Protein AF-0000000084792194 (afdb_homodimer)

Organism: Brachypodium distachyon (NCBI:txid15368)

Radius of gyration: 30.55 Å; Cα contacts (8 Å, |Δi|>4): 1662; chains: 2; bounding box: 51×114×80 Å

Foldseek 3Di:
DPPPPPPCDPLNVVLVVLLPFDPFQCSLVVQLPPDVSSVVQSVDPVSVVSSCLSPLPPFDDDQFDFDLDQPWRWTFGDDDPPRHDDRPQQTDDDDPPQRDKAWQDDDSQWTWMQSPVVQWIWIARRNVGDIDIAHDDPPFDLKHWDKAADSPRWIKIWMWGDDPWIWIWIATPVVRDIDDIDTDHQPDPWTWDRRAHWDDAPQKIWTATPFLQQAIWIAGNVVRDIDHDHADPPDDDWHWEAAPVRAIWTWDDDQQKIWIKGFDQPPVRDRHYIDTGPQMDRNCVQDPVVFRPPPFDKDFDDADHSQGWTWIQTQQAIWIARRPVRHIDHRDGDRPRGDDDDDDDDDDAPPDPPDDDPRVVVPVVD/DPPPPPPCDPLNVVLVVLLPFDPFQCSLVVQLPPDVSSVVQSPDPVSVVSSCLSPLPPFDDDQFDFDLDQPWRWTFGDDDPPRHDDRPQQTDDDDDPQRDKAWQDDDSQWTWMQSPVVQWIWIARRNVGDIDIAHDDPPFDLKHWDKAADSPRWIKIWMWGDDPWIWIWMATPVVSDIDDIDTDHQPDPWTWDRRAHWDDAPQKIWTATPFLQQAIWIAGNVVRDIDHDHADPPDDDWHWEAAPVRAIWTWDDDQQKIWIKGFDQPPVRDRHYIDTGPQMDRNCVQDPVVFRPPPFDKDFDDADHSQGWTWIQTQQAIWIARRPVRHIDHRDGDRPRGDDDDDDDDDDAPPDPPDDPPRVVVPVVD

pLDDT: mean 82.28, std 15.23, range [28.36, 97.62]

Nearest PDB structures (foldseek):
  7ukn-assembly1_A  TM=4.792E-01  e=2.530E-03  Homo sapiens
  3ei2-assembly1_A  TM=4.476E-01  e=2.396E-03  Homo sapiens
  6zue-assembly1_A  TM=5.090E-01  e=5.721E-03  Homo sapiens
  9bbe-assembly1_A  TM=3.906E-01  e=2.821E-03  Homo sapiens
  2b5n-assembly4_D  TM=5.195E-01  e=7.373E-02  Homo sapiens

Secondary structure (DSSP, 8-state):
---------HHHHHHHHHHTS---TTHHHHHTTS-HHHHHHHT-HHHHHHHHHHHHTT---EEEEEE--TTT--EEE-SPTTSPPPTTTS-----TT---EEEEEEETTEEEEEEGGGTEEEEE-TTT--EEEEEPPTT--S-EEEEEE-SSS-EEEEEEEESSSEEEEEEETTTTEE---EEE--S--PPBPSSS--EEETTEEEEEBSSGGG-EEEEETTTTEEEEEPPPTT--SPEEEE-TTSSEEEEEEETTEEEEEEEEE-TTS-EEEEEEEEEEEEHHHHS-GGGS-TTS--EEEEEETTTTEEEEE-SSEEEEEETTTTEEEEEEE---SS-EEEEE--------SSS-THHHHHHHT-/---------HHHHHHHHHHTS---TTHHHHHTTS-HHHHHHHT-HHHHHHHHHHHHTT---EEEEEE--SS---EEE-SPTTSPPPTTTS---PPTT---EEEEEEETTEEEEEEGGGTEEEEE-TTT--EEEEEPPTT--S-EEEEEE-SSS-EEEEEEEESSSEEEEEEETTTTEE---EEE--S--PPBPSSS--EEETTEEEEEBSSGGG-EEEEETTTTEEEEEPPPTT--SPEEEE-TTSSEEEEEEETTEEEEEEEEE-TTS-EEEEEEEEEEEEHHHHS-GGGS-TTS--EEEEEETTTTEEEEE-SSEEEEEETTT--EEEEEE---SS-EEEEE--------SSS-THHHHHHHT-

Sequence (732 aa):
MTSLRSPLDVDDLLSEILLRLPPQPSSLPRASLVCKRWRRLASDPRFTRRFRLHHRRRNPPLLGLFTDSYDNSPFLPTLDPPNRVPEDRFRLHFDEGDDDFVTLGCHHGLALIHHVSRGQLLVWDPVNGDRHRVHIPPGFANINGAVLRGAAQDFQVVLVGRDDQVLACVYSSETGAWGNPISALLECSSMICRFTPGLVVGDSIYWSFTDSSAGILEFDLGRQSLVAIPLPEGVIGPRFMRAEDGGPGFIFKNDCTIKIWKRKTDSGGVASSWMLGRTIIELDKVLPMETLEEGRPLVPLGFAVENNVVVLGTVFGLYLLQIESLECKMIMESYYLQNYHPFESVYTGETCIGSGNEGAELLLGAMTSLRSPLDVDDLLSEILLRLPPQPSSLPRASLVCKRWRRLASDPRFTRRFRLHHRRRNPPLLGLFTDSYDNSPFLPTLDPPNRVPEDRFRLHFDEGDDDFVTLGCHHGLALIHHVSRGQLLVWDPVNGDRHRVHIPPGFANINGAVLRGAAQDFQVVLVGRDDQVLACVYSSETGAWGNPISALLECSSMICRFTPGLVVGDSIYWSFTDSSAGILEFDLGRQSLVAIPLPEGVIGPRFMRAEDGGPGFIFKNDCTIKIWKRKTDSGGVASSWMLGRTIIELDKVLPMETLEEGRPLVPLGFAVENNVVVLGTVFGLYLLQIESLECKMIMESYYLQNYHPFESVYTGETCIGSGNEGAELLLGA

InterPro domains:
  IPR001810 F-box domain [PF12937] (11-53)
  IPR001810 F-box domain [SM00256] (11-51)
  IPR036047 F-box-like domain superfamily [SSF81383] (11-81)
  IPR056594 F-box protein AT5G49610-like, beta-propeller domain [PF23635] (106-284)

Solvent-accessible surface area (backbone atoms only — not comparable to full-atom values): 39677 Å² total; per-residue (Å²): 130,77,76,69,73,68,79,65,53,68,65,53,50,49,49,51,54,61,55,66,47,66,59,46,23,40,43,52,36,54,51,28,67,76,41,71,68,41,26,56,50,55,67,31,63,69,47,48,49,51,38,33,63,65,34,45,81,70,62,31,37,63,46,23,30,39,36,58,52,60,87,49,35,55,37,44,44,63,42,56,83,43,42,39,49,60,49,73,69,48,60,73,84,65,61,88,90,57,50,48,56,42,60,22,36,50,35,77,44,29,35,29,30,38,31,58,84,75,52,28,34,34,41,32,30,56,82,80,62,49,74,44,80,40,75,61,63,88,78,61,33,61,48,38,38,49,46,43,61,46,93,67,95,42,38,33,38,41,38,35,20,37,65,96,42,40,35,32,33,41,32,33,59,84,77,70,44,70,51,76,73,40,72,35,88,58,95,55,90,60,46,52,23,44,57,43,53,53,41,78,38,94,59,31,37,36,37,48,34,54,38,37,90,57,14,32,40,36,39,32,65,82,77,64,43,65,46,68,40,78,58,65,87,89,60,70,74,70,43,63,36,63,24,97,87,60,42,60,20,28,45,43,79,51,97,59,32,40,35,33,30,24,64,36,57,45,99,83,66,50,73,74,46,78,40,81,46,87,56,66,43,55,43,67,79,44,42,63,60,83,48,57,40,38,74,50,53,73,42,83,32,30,52,30,62,88,69,42,29,38,32,33,40,29,33,64,18,35,31,42,34,30,66,88,79,52,44,62,45,77,71,43,82,40,66,79,47,41,54,38,36,37,38,42,30,57,46,68,46,62,63,61,87,76,60,77,77,69,36,58,60,30,58,62,74,99,129,76,76,68,71,66,78,67,53,70,65,54,51,50,48,52,55,61,53,67,48,66,59,47,23,41,43,53,39,54,50,27,67,75,40,72,68,40,26,56,50,56,67,31,64,69,47,48,50,50,40,35,63,64,33,46,82,71,62,30,36,62,46,24,30,39,36,58,50,60,89,48,40,49,36,44,41,63,42,56,84,42,41,39,50,61,48,74,69,47,60,75,83,64,60,88,90,57,49,48,55,42,60,22,36,49,34,77,45,30,35,31,30,37,33,58,82,74,52,28,33,36,42,32,29,56,83,80,62,49,73,44,79,40,76,61,64,88,78,60,31,62,49,39,38,48,46,42,59,46,92,67,94,40,37,34,37,42,40,36,20,37,65,95,43,41,36,34,34,43,32,34,58,83,77,68,44,69,51,77,72,40,72,35,89,60,94,55,90,60,47,50,24,44,57,41,54,52,42,79,38,92,61,31,38,36,38,48,34,54,38,37,90,57,14,31,40,37,38,33,65,84,76,64,42,66,47,71,41,80,59,64,87,89,58,70,75,69,45,66,37,62,24,97,87,59,42,61,20,28,47,43,76,50,98,58,32,40,34,33,29,24,62,36,58,45,98,82,66,50,71,75,46,78,40,80,48,87,55,68,42,54,42,66,78,46,42,63,59,85,47,58,40,39,74,48,52,72,41,83,31,32,53,30,62,89,68,41,28,39,31,33,41,30,33,62,19,36,29,41,36,32,65,87,78,51,46,62,44,76,70,44,80,39,67,78,48,41,55,37,38,36,38,42,32,57,48,70,43,62,63,65,88,77,61,77,76,68,34,58,60,28,55,62,75,101

Structure (mmCIF, N/CA/C/O backbone):
data_AF-0000000084792194-model_v1
#
loop_
_entity.id
_entity.type
_entity.pdbx_description
1 polymer 'F-box domain-containing protein'
#
loop_
_atom_site.group_PDB
_atom_site.id
_atom_site.type_symbol
_atom_site.label_atom_id
_atom_site.label_alt_id
_atom_site.label_comp_id
_atom_site.label_asym_id
_atom_site.label_entity_id
_atom_site.label_seq_id
_atom_site.pdbx_PDB_ins_code
_atom_site.Cartn_x
_atom_site.Cartn_y
_atom_site.Cartn_z
_atom_site.occupancy
_atom_site.B_iso_or_equiv
_atom_site.auth_seq_id
_atom_site.auth_comp_id
_atom_site.auth_asym_id
_atom_site.auth_atom_id
_atom_site.pdbx_PDB_model_num
ATOM 1 N N . MET A 1 1 ? -20.188 54.688 33.719 1 29.27 1 MET A N 1
ATOM 2 C CA . MET A 1 1 ? -20.469 55.125 32.375 1 29.27 1 MET A CA 1
ATOM 3 C C . MET A 1 1 ? -20.016 54.062 31.359 1 29.27 1 MET A C 1
ATOM 5 O O . MET A 1 1 ? -18.828 53.719 31.297 1 29.27 1 MET A O 1
ATOM 9 N N . THR A 1 2 ? -20.844 53.031 31.172 1 34.62 2 THR A N 1
ATOM 10 C CA . THR A 1 2 ? -20.688 51.875 30.297 1 34.62 2 THR A CA 1
ATOM 11 C C . THR A 1 2 ? -20.297 52.312 28.891 1 34.62 2 THR A C 1
ATOM 13 O O . THR A 1 2 ? -20.938 53.188 28.312 1 34.62 2 THR A O 1
ATOM 16 N N . SER A 1 3 ? -19.031 52.531 28.688 1 37.75 3 SER A N 1
ATOM 17 C CA . SER A 1 3 ? -18.516 53.031 27.406 1 37.75 3 SER A CA 1
ATOM 18 C C . SER A 1 3 ? -19.344 52.5 26.25 1 37.75 3 SER A C 1
ATOM 20 O O . SER A 1 3 ? -19.438 5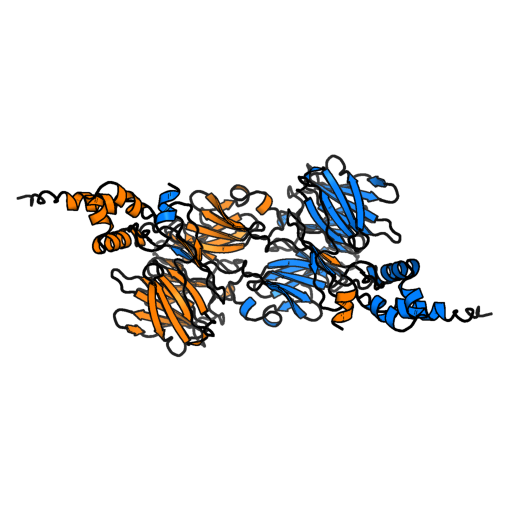1.281 26.062 1 37.75 3 SER A O 1
ATOM 22 N N . LEU A 1 4 ? -20.5 53.031 26.031 1 39.19 4 LEU A N 1
ATOM 23 C CA . LEU A 1 4 ? -21.359 52.812 24.875 1 39.19 4 LEU A CA 1
ATOM 24 C C . LEU A 1 4 ? -20.531 52.594 23.609 1 39.19 4 LEU A C 1
ATOM 26 O O . LEU A 1 4 ? -19.734 53.469 23.234 1 39.19 4 LEU A O 1
ATOM 30 N N . ARG A 1 5 ? -20.047 51.375 23.516 1 45.38 5 ARG A N 1
ATOM 31 C CA . ARG A 1 5 ? -19.344 51.062 22.266 1 45.38 5 ARG A CA 1
ATOM 32 C C . ARG A 1 5 ? -19.938 51.875 21.109 1 45.38 5 ARG A C 1
ATOM 34 O O . ARG A 1 5 ? -21.156 51.969 20.984 1 45.38 5 ARG A O 1
ATOM 41 N N . SER A 1 6 ? -19.438 52.938 20.672 1 48.62 6 SER A N 1
ATOM 42 C CA . SER A 1 6 ? -19.844 53.719 19.516 1 48.62 6 SER A CA 1
ATOM 43 C C . SER A 1 6 ? -20.5 52.844 18.469 1 48.62 6 SER A C 1
ATOM 45 O O . SER A 1 6 ? -20.25 51.625 18.406 1 48.62 6 SER A O 1
ATOM 47 N N . PRO A 1 7 ? -21.719 53.125 17.922 1 47.66 7 PRO A N 1
ATOM 48 C CA . PRO A 1 7 ? -22.453 52.344 16.922 1 47.66 7 PRO A CA 1
ATOM 49 C C . PRO A 1 7 ? -21.531 51.719 15.883 1 47.66 7 PRO A C 1
ATOM 51 O O . PRO A 1 7 ? -20.641 52.375 15.352 1 47.66 7 PRO A O 1
ATOM 54 N N . LEU A 1 8 ? -21.047 50.531 16.062 1 52.91 8 LEU A N 1
ATOM 55 C CA . LEU A 1 8 ? -20.219 49.844 15.055 1 52.91 8 LEU A CA 1
ATOM 56 C C . LEU A 1 8 ? -20.609 50.344 13.656 1 52.91 8 LEU A C 1
ATOM 58 O O . LEU A 1 8 ? -21.781 50.406 13.312 1 52.91 8 LEU A O 1
ATOM 62 N N . ASP A 1 9 ? -19.844 51.281 13.109 1 68.88 9 ASP A N 1
ATOM 63 C CA . ASP A 1 9 ? -19.969 51.594 11.688 1 68.88 9 ASP A CA 1
ATOM 64 C C . ASP A 1 9 ? -20.375 50.375 10.875 1 68.88 9 ASP A C 1
ATOM 66 O O . ASP A 1 9 ? -20.078 49.25 11.266 1 68.88 9 ASP A O 1
ATOM 70 N N . VAL A 1 10 ? -21.5 50.406 10.164 1 72.38 10 VAL A N 1
ATOM 71 C CA . VAL A 1 10 ? -22.109 49.406 9.328 1 72.38 10 VAL A CA 1
ATOM 72 C C . VAL A 1 10 ? -21.016 48.5 8.727 1 72.38 10 VAL A C 1
ATOM 74 O O . VAL A 1 10 ? -21.172 47.281 8.656 1 72.38 10 VAL A O 1
ATOM 77 N N . ASP A 1 11 ? -19.953 49.125 8.461 1 77.62 11 ASP A N 1
ATOM 78 C CA . ASP A 1 11 ? -18.859 48.344 7.855 1 77.62 11 ASP A CA 1
ATOM 79 C C . ASP A 1 11 ? -18.203 47.438 8.875 1 77.62 11 ASP A C 1
ATOM 81 O O . ASP A 1 11 ? -17.781 46.344 8.539 1 77.62 11 ASP A O 1
ATOM 85 N N . ASP A 1 12 ? -18.172 47.812 10.102 1 81.19 12 ASP A N 1
ATOM 86 C CA . ASP A 1 12 ? -17.578 47 11.141 1 81.19 12 ASP A CA 1
ATOM 87 C C . ASP A 1 12 ? -18.438 45.75 11.414 1 81.19 12 ASP A C 1
ATOM 89 O O . ASP A 1 12 ? -17.906 44.656 11.578 1 81.19 12 ASP A O 1
ATOM 93 N N . LEU A 1 13 ? -19.703 46.062 11.422 1 85.31 13 LEU A N 1
ATOM 94 C CA . LEU A 1 13 ? -20.609 44.938 11.648 1 85.31 13 LEU A CA 1
ATOM 95 C C . LEU A 1 13 ? -20.531 43.938 10.5 1 85.31 13 LEU A C 1
ATOM 97 O O . LEU A 1 13 ? -20.516 42.719 10.719 1 85.31 13 LEU A O 1
ATOM 101 N N . LEU A 1 14 ? -20.578 44.469 9.305 1 87.44 14 LEU A N 1
ATOM 102 C CA . LEU A 1 14 ? -20.5 43.594 8.125 1 87.44 14 LEU A CA 1
ATOM 103 C C . LEU A 1 14 ? -19.188 42.812 8.117 1 87.44 14 LEU A C 1
ATOM 105 O O . LEU A 1 14 ? -19.172 41.625 7.762 1 87.44 14 LEU A O 1
ATOM 109 N N . SER A 1 15 ? -18.125 43.469 8.438 1 89.88 15 SER A N 1
ATOM 110 C CA . SER A 1 15 ? -16.828 42.812 8.516 1 89.88 15 SER A CA 1
ATOM 111 C C . SER A 1 15 ? -16.859 41.656 9.508 1 89.88 15 SER A C 1
ATOM 113 O O . SER A 1 15 ? -16.281 40.594 9.258 1 89.88 15 SER A O 1
ATOM 115 N N . GLU A 1 16 ? -17.562 41.906 10.57 1 91.12 16 GLU A N 1
ATOM 116 C CA . GLU A 1 16 ? -17.672 40.844 11.578 1 91.12 16 GLU A CA 1
ATOM 117 C C . GLU A 1 16 ? -18.5 39.688 11.062 1 91.12 16 GLU A C 1
ATOM 119 O O . GLU A 1 16 ? -18.203 38.531 11.375 1 91.12 16 GLU A O 1
ATOM 124 N N . ILE A 1 17 ? -19.5 40 10.359 1 90.69 17 ILE A N 1
ATOM 125 C CA . ILE A 1 17 ? -20.328 38.969 9.773 1 90.69 17 ILE A CA 1
ATOM 126 C C . ILE A 1 17 ? -19.484 38.125 8.797 1 90.69 17 ILE A C 1
ATOM 128 O O . ILE A 1 17 ? -19.516 36.906 8.828 1 90.69 17 ILE A O 1
ATOM 132 N N . LEU A 1 18 ? -18.781 38.812 7.922 1 91.44 18 LEU A N 1
ATOM 133 C CA . LEU A 1 18 ? -17.969 38.125 6.918 1 91.44 18 LEU A CA 1
ATOM 134 C C . LEU A 1 18 ? -16.859 37.312 7.57 1 91.44 18 LEU A C 1
ATOM 136 O O . LEU A 1 18 ? -16.484 36.25 7.062 1 91.44 18 LEU A O 1
ATOM 140 N N . LEU A 1 19 ? -16.375 37.75 8.68 1 91.25 19 LEU A N 1
ATOM 141 C CA . LEU A 1 19 ? -15.297 37.094 9.398 1 91.25 19 LEU A CA 1
ATOM 142 C C . LEU A 1 19 ? -15.758 35.75 9.945 1 91.25 19 LEU A C 1
ATOM 144 O O . LEU A 1 19 ? -14.945 34.844 10.141 1 91.25 19 LEU A O 1
ATOM 148 N N . ARG A 1 20 ? -17.047 35.594 10.078 1 91.69 20 ARG A N 1
ATOM 149 C CA . ARG A 1 20 ? -17.578 34.375 10.703 1 91.69 20 ARG A CA 1
ATOM 150 C C . ARG A 1 20 ? -18.078 33.406 9.656 1 91.69 20 ARG A C 1
ATOM 152 O O . ARG A 1 20 ? -18.578 32.312 9.992 1 91.69 20 ARG A O 1
ATOM 159 N N . LEU A 1 21 ? -17.875 33.781 8.438 1 91.88 21 LEU A N 1
ATOM 160 C CA . LEU A 1 21 ? -18.219 32.812 7.391 1 91.88 21 LEU A CA 1
ATOM 161 C C . LEU A 1 21 ? -17.312 31.594 7.473 1 91.88 21 LEU A C 1
ATOM 163 O O . LEU A 1 21 ? -16.188 31.688 7.965 1 91.88 21 LEU A O 1
ATOM 167 N N . PRO A 1 22 ? -17.844 30.453 7.031 1 92.19 22 PRO A N 1
ATOM 168 C CA . PRO A 1 22 ? -16.984 29.266 7.02 1 92.19 22 PRO A CA 1
ATOM 169 C C . PRO A 1 22 ? -15.695 29.484 6.23 1 92.19 22 PRO A C 1
ATOM 171 O O . PRO A 1 22 ? -15.695 30.188 5.223 1 92.19 22 PRO A O 1
ATOM 174 N N . PRO A 1 23 ? -14.656 28.875 6.684 1 93.5 23 PRO A N 1
ATOM 175 C CA . PRO A 1 23 ? -13.359 29.109 6.039 1 93.5 23 PRO A CA 1
ATOM 176 C C . PRO A 1 23 ? -13.18 28.281 4.766 1 93.5 23 PRO A C 1
ATOM 178 O O . PRO A 1 23 ? -12.062 27.906 4.422 1 93.5 23 PRO A O 1
ATOM 181 N N . GLN A 1 24 ? -14.188 28.047 4.039 1 93.06 24 GLN A N 1
ATOM 182 C CA . GLN A 1 24 ? -14.078 27.344 2.766 1 93.06 24 GLN A CA 1
ATOM 183 C C . GLN A 1 24 ? -13.578 28.266 1.661 1 93.06 24 GLN A C 1
ATOM 185 O O . GLN A 1 24 ? -13.852 29.469 1.682 1 93.06 24 GLN A O 1
ATOM 190 N N . PRO A 1 25 ? -12.945 27.656 0.683 1 91.38 25 PRO A N 1
ATOM 191 C CA . PRO A 1 25 ? -12.336 28.469 -0.369 1 91.38 25 PRO A CA 1
ATOM 192 C C . PRO A 1 25 ? -13.352 29.344 -1.11 1 91.38 25 PRO A C 1
ATOM 194 O O . PRO A 1 25 ? -13.016 30.438 -1.571 1 91.38 25 PRO A O 1
ATOM 197 N N . SER A 1 26 ? -14.586 28.969 -1.179 1 91.38 26 SER A N 1
ATOM 198 C CA . SER A 1 26 ? -15.578 29.688 -1.98 1 91.38 26 SER A CA 1
ATOM 199 C C . SER A 1 26 ? -16.375 30.656 -1.125 1 91.38 26 SER A C 1
ATOM 201 O O . SER A 1 26 ? -17.141 31.469 -1.651 1 91.38 26 SER A O 1
ATOM 203 N N . SER A 1 27 ? -16.203 30.609 0.145 1 90.38 27 SER A N 1
ATOM 204 C CA . SER A 1 27 ? -17.031 31.375 1.062 1 90.38 27 SER A CA 1
ATOM 205 C C . SER A 1 27 ? -16.938 32.875 0.784 1 90.38 27 SER A C 1
ATOM 207 O O . SER A 1 27 ? -17.953 33.531 0.539 1 90.38 27 SER A O 1
ATOM 209 N N . LEU A 1 28 ? -15.766 33.406 0.775 1 88.56 28 LEU A N 1
ATOM 210 C CA . LEU A 1 28 ? -15.586 34.844 0.605 1 88.56 28 LEU A CA 1
ATOM 211 C C . LEU A 1 28 ? -15.891 35.25 -0.826 1 88.56 28 LEU A C 1
ATOM 213 O O . LEU A 1 28 ? -16.578 36.281 -1.047 1 88.56 28 LEU A O 1
ATOM 217 N N . PRO A 1 29 ? -15.445 34.531 -1.795 1 87.94 29 PRO A N 1
ATOM 218 C CA . PRO A 1 29 ? -15.805 34.875 -3.17 1 87.94 29 PRO A CA 1
ATOM 219 C C . PRO A 1 29 ? -17.312 34.906 -3.389 1 87.94 29 PRO A C 1
ATOM 221 O O . PRO A 1 29 ? -17.828 35.781 -4.086 1 87.94 29 PRO A O 1
ATOM 224 N N . ARG A 1 30 ? -17.984 34.062 -2.809 1 89 30 ARG A N 1
ATOM 225 C CA . ARG A 1 30 ? -19.422 34.031 -2.949 1 89 30 ARG A CA 1
ATOM 226 C C . ARG A 1 30 ? -20.062 35.219 -2.227 1 89 30 ARG A C 1
ATOM 228 O O . ARG A 1 30 ? -21 35.844 -2.736 1 89 30 ARG A O 1
ATOM 235 N N . ALA A 1 31 ? -19.609 35.469 -1.062 1 88.81 31 ALA A N 1
ATOM 236 C CA . ALA A 1 31 ? -20.094 36.625 -0.306 1 88.81 31 ALA A CA 1
ATOM 237 C C . ALA A 1 31 ? -19.844 37.938 -1.061 1 88.81 31 ALA A C 1
ATOM 239 O O . ALA A 1 31 ? -20.641 38.875 -0.979 1 88.81 31 ALA A O 1
ATOM 240 N N . SER A 1 32 ? -18.766 37.969 -1.785 1 87.75 32 SER A N 1
ATOM 241 C CA . SER A 1 32 ? -18.375 39.188 -2.51 1 87.75 32 SER A CA 1
ATOM 242 C C . SER A 1 32 ? -19.359 39.5 -3.629 1 87.75 32 SER A C 1
ATOM 244 O O . SER A 1 32 ? -19.391 40.625 -4.148 1 87.75 32 SER A O 1
ATOM 246 N N . LEU A 1 33 ? -20.203 38.5 -3.957 1 88.31 33 LEU A N 1
ATOM 247 C CA . LEU A 1 33 ? -21.141 38.656 -5.066 1 88.31 33 LEU A CA 1
ATOM 248 C C . LEU A 1 33 ? -22.469 39.25 -4.574 1 88.31 33 LEU A C 1
ATOM 250 O O . LEU A 1 33 ? -23.344 39.562 -5.379 1 88.31 33 LEU A O 1
ATOM 254 N N . VAL A 1 34 ? -22.688 39.406 -3.338 1 88.56 34 VAL A N 1
ATOM 255 C CA . VAL A 1 34 ? -23.969 39.875 -2.775 1 88.56 34 VAL A CA 1
ATOM 256 C C . VAL A 1 34 ? -24.203 41.312 -3.141 1 88.56 34 VAL A C 1
ATOM 258 O O . VAL A 1 34 ? -25.297 41.688 -3.592 1 88.56 34 VAL A O 1
ATOM 261 N N . CYS A 1 35 ? -23.219 42.188 -2.922 1 90.19 35 CYS A N 1
ATOM 262 C CA . CYS A 1 35 ? -23.312 43.594 -3.279 1 90.19 35 CYS A CA 1
ATOM 263 C C . CYS A 1 35 ? -21.938 44.25 -3.357 1 90.19 35 CYS A C 1
ATOM 265 O O . CYS A 1 35 ? -20.938 43.594 -3.029 1 90.19 35 CYS A O 1
ATOM 267 N N . LYS A 1 36 ? -21.938 45.469 -3.781 1 88.81 36 LYS A N 1
ATOM 268 C CA . LYS A 1 36 ? -20.672 46.188 -3.977 1 88.81 36 LYS A CA 1
ATOM 269 C C . LYS A 1 36 ? -19.922 46.344 -2.654 1 88.81 36 LYS A C 1
ATOM 271 O O . LYS A 1 36 ? -18.703 46.281 -2.605 1 88.81 36 LYS A O 1
ATOM 276 N N . ARG A 1 37 ? -20.625 46.594 -1.634 1 88.62 37 ARG A N 1
ATOM 277 C CA . ARG A 1 37 ? -20.016 46.812 -0.322 1 88.62 37 ARG A CA 1
ATOM 278 C C . ARG A 1 37 ? -19.344 45.531 0.188 1 88.62 37 ARG A C 1
ATOM 280 O O . ARG A 1 37 ? -18.219 45.594 0.688 1 88.62 37 ARG A O 1
ATOM 287 N N . TRP A 1 38 ? -19.969 44.469 0.016 1 88.81 38 TRP A N 1
ATOM 288 C CA . TRP A 1 38 ? -19.406 43.156 0.41 1 88.81 38 TRP A CA 1
ATOM 289 C C . TRP A 1 38 ? -18.156 42.844 -0.404 1 88.81 38 TRP A C 1
ATOM 291 O O . TRP A 1 38 ? -17.172 42.344 0.131 1 88.81 38 TRP A O 1
ATOM 301 N N . ARG A 1 39 ? -18.234 43.156 -1.598 1 88.75 39 ARG A N 1
ATOM 302 C CA . ARG A 1 39 ? -17.109 42.906 -2.486 1 88.75 39 ARG A CA 1
ATOM 303 C C . ARG A 1 39 ? -15.883 43.688 -2.045 1 88.75 39 ARG A C 1
ATOM 305 O O . ARG A 1 39 ? -14.766 43.156 -2.025 1 88.75 39 ARG A O 1
ATOM 312 N N . ARG A 1 40 ? -16.141 44.938 -1.777 1 88.5 40 ARG A N 1
ATOM 313 C CA . ARG A 1 40 ? -15.047 45.781 -1.346 1 88.5 40 ARG A CA 1
ATOM 314 C C . ARG A 1 40 ? -14.391 45.25 -0.079 1 88.5 40 ARG A C 1
ATOM 316 O O . ARG A 1 40 ? -13.164 45.219 0.023 1 88.5 40 ARG A O 1
ATOM 323 N N . LEU A 1 41 ? -15.211 44.781 0.809 1 87.81 41 LEU A N 1
ATOM 324 C CA . LEU A 1 41 ? -14.703 44.281 2.086 1 87.81 41 LEU A CA 1
ATOM 325 C C . LEU A 1 41 ? -13.969 42.969 1.906 1 87.81 41 LEU A C 1
ATOM 327 O O . LEU A 1 41 ? -12.867 42.781 2.432 1 87.81 41 LEU A O 1
ATOM 331 N N . ALA A 1 42 ? -14.539 42.125 1.119 1 86.69 42 ALA A N 1
ATOM 332 C CA . ALA A 1 42 ? -13.992 40.781 0.943 1 86.69 42 ALA A CA 1
ATOM 333 C C . ALA A 1 42 ? -12.711 40.812 0.123 1 86.69 42 ALA A C 1
ATOM 335 O O . ALA A 1 42 ? -11.883 39.906 0.224 1 86.69 42 ALA A O 1
ATOM 336 N N . SER A 1 43 ? -12.57 41.844 -0.658 1 83.56 43 SER A N 1
ATOM 337 C CA . SER A 1 43 ? -11.398 41.938 -1.526 1 83.56 43 SER A CA 1
ATOM 338 C C . SER A 1 43 ? -10.266 42.688 -0.851 1 83.56 43 SER A C 1
ATOM 340 O O . SER A 1 43 ? -9.164 42.781 -1.398 1 83.56 43 SER A O 1
ATOM 342 N N . ASP A 1 44 ? -10.594 43.25 0.297 1 84.94 44 ASP A N 1
ATOM 343 C CA . ASP A 1 44 ? -9.57 44 1.049 1 84.94 44 ASP A CA 1
ATOM 344 C C . ASP A 1 44 ? -8.516 43.031 1.603 1 84.94 44 ASP A C 1
ATOM 346 O O . ASP A 1 44 ? -8.836 42.125 2.383 1 84.94 44 ASP A O 1
ATOM 350 N N . PRO A 1 45 ? -7.328 43.188 1.257 1 83.12 45 PRO A N 1
ATOM 351 C CA . PRO A 1 45 ? -6.258 42.312 1.726 1 83.12 45 PRO A CA 1
ATOM 352 C C . PRO A 1 45 ? -6.164 42.25 3.25 1 83.12 45 PRO A C 1
ATOM 354 O O . PRO A 1 45 ? -5.773 41.219 3.812 1 83.12 45 PRO A O 1
ATOM 357 N N . ARG A 1 46 ? -6.379 43.344 3.869 1 85.81 46 ARG A N 1
ATOM 358 C CA . ARG A 1 46 ? -6.352 43.344 5.328 1 85.81 46 ARG A CA 1
ATOM 359 C C . ARG A 1 46 ? -7.43 42.438 5.898 1 85.81 46 ARG A C 1
ATOM 361 O O . ARG A 1 46 ? -7.203 41.75 6.902 1 85.81 46 ARG A O 1
ATOM 368 N N . PHE A 1 47 ? -8.539 42.5 5.332 1 88.38 47 PHE A N 1
ATOM 369 C CA . PHE A 1 47 ? -9.617 41.656 5.805 1 88.38 47 PHE A CA 1
ATOM 370 C C . PHE A 1 47 ? -9.297 40.188 5.539 1 88.38 47 PHE A C 1
ATOM 372 O O . PHE A 1 47 ? -9.531 39.312 6.395 1 88.38 47 PHE A O 1
ATOM 379 N N . THR A 1 48 ? -8.797 39.875 4.328 1 83.81 48 THR A N 1
ATOM 380 C CA . THR A 1 48 ? -8.469 38.5 3.986 1 83.81 48 THR A CA 1
ATOM 381 C C . T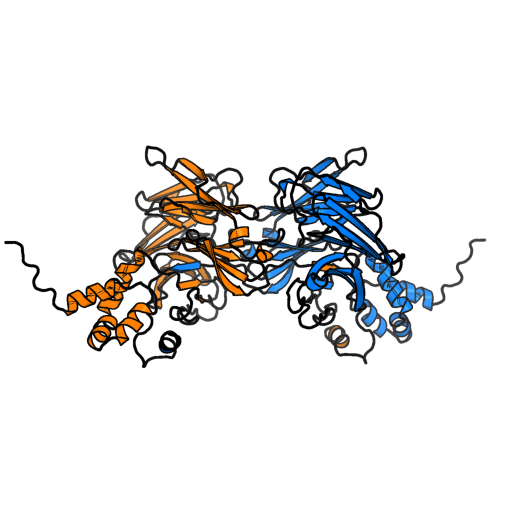HR A 1 48 ? -7.434 37.938 4.957 1 83.81 48 THR A C 1
ATOM 383 O O . THR A 1 48 ? -7.512 36.75 5.348 1 83.81 48 THR A O 1
ATOM 386 N N . ARG A 1 49 ? -6.566 38.688 5.281 1 81.69 49 ARG A N 1
ATOM 387 C CA . ARG A 1 49 ? -5.566 38.281 6.258 1 81.69 49 ARG A CA 1
ATOM 388 C C . ARG A 1 49 ? -6.207 38 7.613 1 81.69 49 ARG A C 1
ATOM 390 O O . ARG A 1 49 ? -5.875 37.031 8.273 1 81.69 49 ARG A O 1
ATOM 397 N N . ARG A 1 50 ? -7.012 38.938 8.031 1 86.25 50 ARG A N 1
ATOM 398 C CA . ARG A 1 50 ? -7.738 38.75 9.281 1 86.25 50 ARG A CA 1
ATOM 399 C C . ARG A 1 50 ? -8.586 37.5 9.242 1 86.25 50 ARG A C 1
ATOM 401 O O . ARG A 1 50 ? -8.695 36.781 10.234 1 86.25 50 ARG A O 1
ATOM 408 N N . PHE A 1 51 ? -9.188 37.312 8.172 1 88.81 51 PHE A N 1
ATOM 409 C CA . PHE A 1 51 ? -10.016 36.156 7.969 1 88.81 51 PHE A CA 1
ATOM 410 C C . PHE A 1 51 ? -9.195 34.875 8.133 1 88.81 51 PHE A C 1
ATOM 412 O O . PHE A 1 51 ? -9.602 33.938 8.828 1 88.81 51 PHE A O 1
ATOM 419 N N . ARG A 1 52 ? -8.109 34.812 7.551 1 84.12 52 ARG A N 1
ATOM 420 C CA . ARG A 1 52 ? -7.219 33.656 7.633 1 84.12 52 ARG A CA 1
ATOM 421 C C . ARG A 1 52 ? -6.742 33.406 9.062 1 84.12 52 ARG A C 1
ATOM 423 O O . ARG A 1 52 ? -6.75 32.281 9.555 1 84.12 52 ARG A O 1
ATOM 430 N N . LEU A 1 53 ? -6.344 34.438 9.648 1 82.56 53 LEU A N 1
ATOM 431 C CA . LEU A 1 53 ? -5.844 34.375 11.016 1 82.56 53 LEU A CA 1
ATOM 432 C C . LEU A 1 53 ? -6.926 33.844 11.961 1 82.56 53 LEU A C 1
ATOM 434 O O . LEU A 1 53 ? -6.641 33.062 12.875 1 82.56 53 LEU A O 1
ATOM 438 N N . HIS A 1 54 ? -8.062 34.281 11.695 1 86.62 54 HIS A N 1
ATOM 439 C CA . HIS A 1 54 ? -9.195 33.906 12.531 1 86.62 54 HIS A CA 1
ATOM 440 C C . HIS A 1 54 ? -9.484 32.406 12.453 1 86.62 54 HIS A C 1
ATOM 442 O O . HIS A 1 54 ? -9.805 31.781 13.461 1 86.62 54 HIS A O 1
ATOM 448 N N . HIS A 1 55 ? -9.328 31.875 11.312 1 88.81 55 HIS A N 1
ATOM 449 C CA . HIS A 1 55 ? -9.758 30.5 11.094 1 88.81 55 HIS A CA 1
ATOM 450 C C . HIS A 1 55 ? -8.586 29.531 11.164 1 88.81 55 HIS A C 1
ATOM 452 O O . HIS A 1 55 ? -8.781 28.312 11.312 1 88.81 55 HIS A O 1
ATOM 458 N N . ARG A 1 56 ? -7.461 29.922 10.984 1 80.44 56 ARG A N 1
ATOM 459 C CA . ARG A 1 56 ? -6.281 29.062 10.859 1 80.44 56 ARG A CA 1
ATOM 460 C C . ARG A 1 56 ? -6.129 28.156 12.078 1 80.44 56 ARG A C 1
ATOM 462 O O . ARG A 1 56 ? -5.715 27 11.945 1 80.44 56 ARG A O 1
ATOM 469 N N . ARG A 1 57 ? -6.375 28.609 13.203 1 75.94 57 ARG A N 1
ATOM 470 C CA . ARG A 1 57 ? -6.129 27.812 14.398 1 75.94 57 ARG A CA 1
ATOM 471 C C . ARG A 1 57 ? -7.41 27.125 14.867 1 75.94 57 ARG A C 1
ATOM 473 O O . ARG A 1 57 ? -7.387 26.344 15.82 1 75.94 57 ARG A O 1
ATOM 480 N N . ARG A 1 58 ? -8.445 27.438 14.258 1 79.38 58 ARG A N 1
ATOM 481 C CA . ARG A 1 58 ? -9.711 26.891 14.75 1 79.38 58 ARG A CA 1
ATOM 482 C C . ARG A 1 58 ? -10.156 25.703 13.914 1 79.38 58 ARG A C 1
ATOM 484 O O . ARG A 1 58 ? -10.281 24.578 14.422 1 79.38 58 ARG A O 1
ATOM 491 N N . ASN A 1 59 ? -10.383 25.891 12.711 1 84 59 ASN A N 1
ATOM 492 C CA . ASN A 1 59 ? -10.906 24.812 11.875 1 84 59 ASN A CA 1
ATOM 493 C C . ASN A 1 59 ? -10.469 24.969 10.422 1 84 59 ASN A C 1
ATOM 495 O O . ASN A 1 59 ? -11.312 25.125 9.523 1 84 59 ASN A O 1
ATOM 499 N N . PRO A 1 60 ? -9.219 24.891 10.312 1 93.38 60 PRO A N 1
ATOM 500 C CA . PRO A 1 60 ? -8.812 25.016 8.906 1 93.38 60 PRO A CA 1
ATOM 501 C C . PRO A 1 60 ? -9.258 23.812 8.062 1 93.38 60 PRO A C 1
ATOM 503 O O . PRO A 1 60 ? -9.219 22.672 8.539 1 93.38 60 PRO A O 1
ATOM 506 N N . PRO A 1 61 ? -9.719 24.094 6.879 1 94.81 61 PRO A N 1
ATOM 507 C CA . PRO A 1 61 ? -10.117 22.984 6.016 1 94.81 61 PRO A CA 1
ATOM 508 C C . PRO A 1 61 ? -8.93 22.172 5.52 1 94.81 61 PRO A C 1
ATOM 510 O O . PRO A 1 61 ? -7.805 22.688 5.473 1 94.81 61 PRO A O 1
ATOM 513 N N . LEU A 1 62 ? -9.211 20.922 5.254 1 96.44 62 LEU A N 1
ATOM 514 C CA . LEU A 1 62 ? -8.258 20.078 4.543 1 96.44 62 LEU A CA 1
ATOM 515 C C . LEU A 1 62 ? -8.297 20.344 3.045 1 96.44 62 LEU A C 1
ATOM 517 O O . LEU A 1 62 ? -9.148 19.812 2.336 1 96.44 62 LEU A O 1
ATOM 521 N N . LEU A 1 63 ? -7.363 21.125 2.547 1 95.38 63 LEU A N 1
ATOM 522 C CA . LEU A 1 63 ? -7.414 21.625 1.174 1 95.38 63 LEU A CA 1
ATOM 523 C C . LEU A 1 63 ? -6.941 20.547 0.198 1 95.38 63 LEU A C 1
ATOM 525 O O . LEU A 1 63 ? -7.391 20.5 -0.951 1 95.38 63 LEU A O 1
ATOM 529 N N . GLY A 1 64 ? -6.078 19.781 0.631 1 96 64 GLY A N 1
ATOM 530 C CA . GLY A 1 64 ? -5.52 18.75 -0.232 1 96 64 GLY A CA 1
ATOM 531 C C . GLY A 1 64 ? -4.352 18.016 0.394 1 96 64 GLY A C 1
ATOM 532 O O . GLY A 1 64 ? -4.125 18.125 1.601 1 96 64 GLY A O 1
ATOM 533 N N . LEU A 1 65 ? -3.645 17.188 -0.447 1 94.88 65 LEU A N 1
ATOM 534 C CA . LEU A 1 65 ? -2.512 16.375 -0.028 1 94.88 65 LEU A CA 1
ATOM 535 C C . LEU A 1 65 ? -1.291 16.641 -0.9 1 94.88 65 LEU A C 1
ATOM 537 O O . LEU A 1 65 ? -1.396 16.688 -2.127 1 94.88 65 LEU A O 1
ATOM 541 N N . PHE A 1 66 ? -0.2 16.859 -0.181 1 91.38 66 PHE A N 1
ATOM 542 C CA . PHE A 1 66 ? 1.067 16.906 -0.902 1 91.38 66 PHE A CA 1
ATOM 543 C C . PHE A 1 66 ? 1.72 15.523 -0.922 1 91.38 66 PHE A C 1
ATOM 545 O O . PHE A 1 66 ? 1.53 14.727 -0 1 91.38 66 PHE A O 1
ATOM 552 N N . THR A 1 67 ? 2.467 15.219 -2.025 1 82.81 67 THR A N 1
ATOM 553 C CA . THR A 1 67 ? 3.201 13.969 -2.137 1 82.81 67 THR A CA 1
ATOM 554 C C . THR A 1 67 ? 4.688 14.227 -2.363 1 82.81 67 THR A C 1
ATOM 556 O O . THR A 1 67 ? 5.078 15.328 -2.744 1 82.81 67 THR A O 1
ATOM 559 N N . ASP A 1 68 ? 5.57 13.32 -1.968 1 70.62 68 ASP A N 1
ATOM 560 C CA . ASP A 1 68 ? 7.016 13.445 -2.127 1 70.62 68 ASP A CA 1
ATOM 561 C C . ASP A 1 68 ? 7.445 13.094 -3.549 1 70.62 68 ASP A C 1
ATOM 563 O O . ASP A 1 68 ? 8.641 12.992 -3.834 1 70.62 68 ASP A O 1
ATOM 567 N N . SER A 1 69 ? 6.613 13.047 -4.453 1 61.16 69 SER A N 1
ATOM 568 C CA . SER A 1 69 ? 7.074 12.594 -5.762 1 61.16 69 SER A CA 1
ATOM 569 C C . SER A 1 69 ? 8.094 13.562 -6.359 1 61.16 69 SER A C 1
ATOM 571 O O . SER A 1 69 ? 8.039 14.766 -6.094 1 61.16 69 SER A O 1
ATOM 573 N N . TYR A 1 70 ? 9.227 13.117 -6.91 1 54.78 70 TYR A N 1
ATOM 574 C CA . TYR A 1 70 ? 10.438 13.742 -7.418 1 54.78 70 TYR A CA 1
ATOM 575 C C . TYR A 1 70 ? 10.109 14.852 -8.406 1 54.78 70 TYR A C 1
ATOM 577 O O . TYR A 1 70 ? 10.812 15.867 -8.469 1 54.78 70 TYR A O 1
ATOM 585 N N . ASP A 1 71 ? 9.242 14.625 -9.305 1 54.19 71 ASP A N 1
ATOM 586 C CA . ASP A 1 71 ? 9.234 15.602 -10.391 1 54.19 71 ASP A CA 1
ATOM 587 C C . ASP A 1 71 ? 8.188 16.688 -10.148 1 54.19 71 ASP A C 1
ATOM 589 O O . ASP A 1 71 ? 8.352 17.828 -10.578 1 54.19 71 ASP A O 1
ATOM 593 N N . ASN A 1 72 ? 7.352 16.562 -9.203 1 53.69 72 ASN A N 1
ATOM 594 C CA . ASN A 1 72 ? 6.387 17.656 -9.141 1 53.69 72 ASN A CA 1
ATOM 595 C C . ASN A 1 72 ? 5.449 17.5 -7.941 1 53.69 72 ASN A C 1
ATOM 597 O O . ASN A 1 72 ? 4.449 18.219 -7.836 1 53.69 72 ASN A O 1
ATOM 601 N N . SER A 1 73 ? 6.012 17.312 -6.867 1 59.78 73 SER A N 1
ATOM 602 C CA . SER A 1 73 ? 5.137 17.141 -5.715 1 59.78 73 SER A CA 1
ATOM 603 C C . SER A 1 73 ? 3.68 17.406 -6.082 1 59.78 73 SER A C 1
ATOM 605 O O . SER A 1 73 ? 3.193 18.531 -5.938 1 59.78 73 SER A O 1
ATOM 607 N N . PRO A 1 74 ? 3.014 16.547 -6.648 1 74.12 74 PRO A N 1
ATOM 608 C CA . PRO A 1 74 ? 1.626 16.797 -7.047 1 74.12 74 PRO A CA 1
ATOM 609 C C . PRO A 1 74 ? 0.708 17.047 -5.855 1 74.12 74 PRO A C 1
ATOM 611 O O . PRO A 1 74 ? 0.943 16.531 -4.762 1 74.12 74 PRO A O 1
ATOM 614 N N . PHE A 1 75 ? -0.091 18.219 -5.988 1 88.12 75 PHE A N 1
ATOM 615 C CA . PHE A 1 75 ? -1.146 18.547 -5.035 1 88.12 75 PHE A CA 1
ATOM 616 C C . PHE A 1 75 ? -2.449 17.844 -5.418 1 88.12 75 PHE A C 1
ATOM 618 O O . PHE A 1 75 ? -2.922 17.984 -6.547 1 88.12 75 PHE A O 1
ATOM 625 N N . LEU A 1 76 ? -2.957 17.016 -4.477 1 91.88 76 LEU A N 1
ATOM 626 C CA . LEU A 1 76 ? -4.227 16.328 -4.672 1 91.88 76 LEU A CA 1
ATOM 627 C C . LEU A 1 76 ? -5.344 17.016 -3.885 1 91.88 76 LEU A C 1
ATOM 629 O O . LEU A 1 76 ? -5.383 16.922 -2.656 1 91.88 76 LEU A O 1
ATOM 633 N N . PRO A 1 77 ? -6.254 17.641 -4.59 1 93.75 77 PRO A N 1
ATOM 634 C CA . PRO A 1 77 ? -7.336 18.312 -3.873 1 93.75 77 PRO A CA 1
ATOM 635 C C . PRO A 1 77 ? -8.281 17.344 -3.172 1 93.75 77 PRO A C 1
ATOM 637 O O . PRO A 1 77 ? -8.547 16.25 -3.691 1 93.75 77 PRO A O 1
ATOM 640 N N . THR A 1 78 ? -8.789 17.766 -2.049 1 96.06 78 THR A N 1
ATOM 641 C CA . THR A 1 78 ? -9.656 16.875 -1.289 1 96.06 78 THR A CA 1
ATOM 642 C C . THR A 1 78 ? -11.094 17.391 -1.28 1 96.06 78 THR A C 1
ATOM 644 O O . THR A 1 78 ? -12.031 16.641 -1.015 1 96.06 78 THR A O 1
ATOM 647 N N . LEU A 1 79 ? -11.234 18.672 -1.53 1 94.31 79 LEU A N 1
ATOM 648 C CA . LEU A 1 79 ? -12.57 19.266 -1.473 1 94.31 79 LEU A CA 1
ATOM 649 C C . LEU A 1 79 ? -13.289 19.125 -2.811 1 94.31 79 LEU A C 1
ATOM 651 O O . LEU A 1 79 ? -12.641 19.016 -3.857 1 94.31 79 LEU A O 1
ATOM 655 N N . ASP A 1 80 ? -14.586 19.109 -2.703 1 92.75 80 ASP A N 1
ATOM 656 C CA . ASP A 1 80 ? -15.406 19.078 -3.908 1 92.75 80 ASP A CA 1
ATOM 657 C C . ASP A 1 80 ? -15.711 20.5 -4.395 1 92.75 80 ASP A C 1
ATOM 659 O O . ASP A 1 80 ? -15.594 21.453 -3.631 1 92.75 80 ASP A O 1
ATOM 663 N N . PRO A 1 81 ? -16.031 20.531 -5.699 1 89.5 81 PRO A N 1
ATOM 664 C CA . PRO A 1 81 ? -16.562 21.828 -6.129 1 89.5 81 PRO A CA 1
ATOM 665 C C . PRO A 1 81 ? -17.766 22.266 -5.316 1 89.5 81 PRO A C 1
ATOM 667 O O . PRO A 1 81 ? -18.578 21.422 -4.906 1 89.5 81 PRO A O 1
ATOM 670 N N . PRO A 1 82 ? -17.844 23.609 -4.988 1 89.88 82 PRO A N 1
ATOM 671 C CA . PRO A 1 82 ? -17.047 24.734 -5.504 1 89.88 82 PRO A CA 1
ATOM 672 C C . PRO A 1 82 ? -15.828 25.031 -4.645 1 89.88 82 PRO A C 1
ATOM 674 O O . PRO A 1 82 ? -15.125 26.016 -4.898 1 89.88 82 PRO A O 1
ATOM 677 N N . ASN A 1 83 ? -15.523 24.266 -3.73 1 92.62 83 ASN A N 1
ATOM 678 C CA . ASN A 1 83 ? -14.438 24.547 -2.795 1 92.62 83 ASN A CA 1
ATOM 679 C C . ASN A 1 83 ? -13.141 23.875 -3.234 1 92.62 83 ASN A C 1
ATOM 681 O O . ASN A 1 83 ? -12.094 24.047 -2.6 1 92.62 83 ASN A O 1
ATOM 685 N N . ARG A 1 84 ? -13.164 23.172 -4.34 1 92.81 84 ARG A N 1
ATOM 686 C CA . ARG A 1 84 ? -12.008 22.406 -4.797 1 92.81 84 ARG A CA 1
ATOM 687 C C . ARG A 1 84 ? -10.883 23.328 -5.234 1 92.81 84 ARG A C 1
ATOM 689 O O . ARG A 1 84 ? -11.07 24.188 -6.102 1 92.81 84 ARG A O 1
ATOM 696 N N . VAL A 1 85 ? -9.719 23.141 -4.664 1 90.94 85 VAL A N 1
ATOM 697 C CA . VAL A 1 85 ? -8.539 23.891 -5.051 1 90.94 85 VAL A CA 1
ATOM 698 C C . VAL A 1 85 ? -7.895 23.266 -6.281 1 90.94 85 VAL A C 1
ATOM 700 O O . VAL A 1 85 ? -7.668 22.062 -6.32 1 90.94 85 VAL A O 1
ATOM 703 N N . PRO A 1 86 ? -7.621 24.031 -7.27 1 86 86 PRO A N 1
ATOM 704 C CA . PRO A 1 86 ? -6.977 23.453 -8.453 1 86 86 PRO A CA 1
ATOM 705 C C . PRO A 1 86 ? -5.633 22.797 -8.141 1 86 86 PRO A C 1
ATOM 707 O O . PRO A 1 86 ? -4.875 23.312 -7.309 1 86 86 PRO A O 1
ATOM 710 N N . GLU A 1 87 ? -5.289 21.797 -8.844 1 83.25 87 GLU A N 1
ATOM 711 C CA . GLU A 1 87 ? -4.082 21.016 -8.617 1 83.25 87 GLU A CA 1
ATOM 712 C C . GLU A 1 87 ? -2.828 21.844 -8.844 1 83.25 87 GLU A C 1
ATOM 714 O O . GLU A 1 87 ? -1.794 21.609 -8.219 1 83.25 87 GLU A O 1
ATOM 719 N N . ASP A 1 88 ? -2.938 22.844 -9.672 1 82.38 88 ASP A N 1
ATOM 720 C CA . ASP A 1 88 ? -1.761 23.609 -10.055 1 82.38 88 ASP A CA 1
ATOM 721 C C . ASP A 1 88 ? -1.608 24.844 -9.18 1 82.38 88 ASP A C 1
ATOM 723 O O . ASP A 1 88 ? -0.644 25.609 -9.328 1 82.38 88 ASP A O 1
ATOM 727 N N . ARG A 1 89 ? -2.5 25.016 -8.312 1 82.81 89 ARG A N 1
ATOM 728 C CA . ARG A 1 89 ? -2.471 26.219 -7.5 1 82.81 89 ARG A CA 1
ATOM 729 C C . ARG A 1 89 ? -1.269 26.234 -6.559 1 82.81 89 ARG A C 1
ATOM 731 O O . ARG A 1 89 ? -0.622 27.266 -6.371 1 82.81 89 ARG A O 1
ATOM 738 N N . PHE A 1 90 ? -1.14 25.078 -5.918 1 85.69 90 PHE A N 1
ATOM 739 C CA . PHE A 1 90 ? -0.066 24.969 -4.941 1 85.69 90 PHE A CA 1
ATOM 740 C C . PHE A 1 90 ? 1.097 24.156 -5.504 1 85.69 90 PHE A C 1
ATOM 742 O O . PHE A 1 90 ? 1.208 22.953 -5.246 1 85.69 90 PHE A O 1
ATOM 749 N N . ARG A 1 91 ? 1.84 24.656 -6.387 1 77.5 91 ARG A N 1
ATOM 750 C CA . ARG A 1 91 ? 2.969 23.953 -6.98 1 77.5 91 ARG A CA 1
ATOM 751 C C . ARG A 1 91 ? 4.293 24.547 -6.523 1 77.5 91 ARG A C 1
ATOM 753 O O . ARG A 1 91 ? 4.465 25.766 -6.535 1 77.5 91 ARG A O 1
ATOM 760 N N . LEU A 1 92 ? 4.996 23.688 -6 1 77.81 92 LEU A N 1
ATOM 761 C CA . LEU A 1 92 ? 6.355 24.094 -5.656 1 77.81 92 LEU A CA 1
ATOM 762 C C . LEU A 1 92 ? 7.316 23.797 -6.805 1 77.81 92 LEU A C 1
ATOM 764 O O . LEU A 1 92 ? 7.43 22.656 -7.242 1 77.81 92 LEU A O 1
ATOM 768 N N . HIS A 1 93 ? 7.852 24.75 -7.422 1 71.06 93 HIS A N 1
ATOM 769 C CA . HIS A 1 93 ? 8.766 24.578 -8.547 1 71.06 93 HIS A CA 1
ATOM 770 C C . HIS A 1 93 ? 10.219 24.609 -8.086 1 71.06 93 HIS A C 1
ATOM 772 O O . HIS A 1 93 ? 10.617 25.5 -7.32 1 71.06 93 HIS A O 1
ATOM 778 N N . PHE A 1 94 ? 10.766 23.469 -8.344 1 71.62 94 PHE A N 1
ATOM 779 C CA . PHE A 1 94 ? 12.203 23.453 -8.094 1 71.62 94 PHE A CA 1
ATOM 780 C C . PHE A 1 94 ? 12.977 23.516 -9.406 1 71.62 94 PHE A C 1
ATOM 782 O O . PHE A 1 94 ? 12.461 23.141 -10.461 1 71.62 94 PHE A O 1
ATOM 789 N N . ASP A 1 95 ? 14.086 24.078 -9.32 1 63.56 95 ASP A N 1
ATOM 790 C CA . ASP A 1 95 ? 14.945 24.172 -10.492 1 63.56 95 ASP A CA 1
ATOM 791 C C . ASP A 1 95 ? 15.336 22.781 -11 1 63.56 95 ASP A C 1
ATOM 793 O O . ASP A 1 95 ? 15.344 21.812 -10.242 1 63.56 95 ASP A O 1
ATOM 797 N N . GLU A 1 96 ? 15.523 22.766 -12.266 1 60.41 96 GLU A N 1
ATOM 798 C CA . GLU A 1 96 ? 15.961 21.547 -12.93 1 60.41 96 GLU A CA 1
ATOM 799 C C . GLU A 1 96 ? 17.203 20.969 -12.258 1 60.41 96 GLU A C 1
ATOM 801 O O . GLU A 1 96 ? 18.141 21.688 -11.945 1 60.41 96 GLU A O 1
ATOM 806 N N . GLY A 1 97 ? 17.297 19.75 -11.914 1 59.06 97 GLY A N 1
ATOM 807 C CA . GLY A 1 97 ? 18.422 19.094 -11.273 1 59.06 97 GLY A CA 1
ATOM 808 C C . GLY A 1 97 ? 18.312 19.094 -9.758 1 59.06 97 GLY A C 1
ATOM 809 O O . GLY A 1 97 ? 19.109 18.422 -9.078 1 59.06 97 GLY A O 1
ATOM 810 N N . ASP A 1 98 ? 17.469 19.953 -9.297 1 62.06 98 ASP A N 1
ATOM 811 C CA . ASP A 1 98 ? 17.312 20.109 -7.855 1 62.06 98 ASP A CA 1
ATOM 812 C C . ASP A 1 98 ? 16.188 19.219 -7.324 1 62.06 98 ASP A C 1
ATOM 814 O O . ASP A 1 98 ? 15.383 19.656 -6.504 1 62.06 98 ASP A O 1
ATOM 818 N N . ASP A 1 99 ? 16.297 18.062 -7.73 1 63.38 99 ASP A N 1
ATOM 819 C CA . ASP A 1 99 ? 15.086 17.25 -7.641 1 63.38 99 ASP A CA 1
ATOM 820 C C . ASP A 1 99 ? 15.109 16.359 -6.398 1 63.38 99 ASP A C 1
ATOM 822 O O . ASP A 1 99 ? 14.242 15.508 -6.223 1 63.38 99 ASP A O 1
ATOM 826 N N . ASP A 1 100 ? 16.062 16.672 -5.465 1 76.69 100 ASP A N 1
ATOM 827 C CA . ASP A 1 100 ? 16.031 15.766 -4.316 1 76.69 100 ASP A CA 1
ATOM 828 C C . ASP A 1 100 ? 15.453 16.469 -3.086 1 76.69 100 ASP A C 1
ATOM 830 O O . ASP A 1 100 ? 16.156 17.203 -2.396 1 76.69 100 ASP A O 1
ATOM 834 N N . PHE A 1 101 ? 14.109 16.391 -2.928 1 81.44 101 PHE A N 1
ATOM 835 C CA . PHE A 1 101 ? 13.461 17.016 -1.778 1 81.44 101 PHE A CA 1
ATOM 836 C C . PHE A 1 101 ? 12.578 16.016 -1.047 1 81.44 101 PHE A C 1
ATOM 838 O O . PHE A 1 101 ? 12.086 15.055 -1.649 1 81.44 101 PHE A O 1
ATOM 845 N N . VAL A 1 102 ? 12.445 16.266 0.235 1 83.19 102 VAL A N 1
ATOM 846 C CA . VAL A 1 102 ? 11.578 15.477 1.099 1 83.19 102 VAL A CA 1
ATOM 847 C C . VAL A 1 102 ? 10.68 16.406 1.922 1 83.19 102 VAL A C 1
ATOM 849 O O . VAL A 1 102 ? 11.164 17.344 2.553 1 83.19 102 VAL A O 1
ATOM 852 N N . THR A 1 103 ? 9.398 16.172 1.8 1 88.75 103 THR A N 1
ATOM 853 C CA . THR A 1 103 ? 8.492 16.906 2.676 1 88.75 103 THR A CA 1
ATOM 854 C C . THR A 1 103 ? 8.516 16.328 4.086 1 88.75 103 THR A C 1
ATOM 856 O O . THR A 1 103 ? 8.266 15.141 4.277 1 88.75 103 THR A O 1
ATOM 859 N N . LEU A 1 104 ? 8.773 17.125 5.043 1 91.56 104 LEU A N 1
ATOM 860 C CA . LEU A 1 104 ? 8.836 16.656 6.422 1 91.56 104 LEU A CA 1
ATOM 861 C C . LEU A 1 104 ? 7.469 16.734 7.09 1 91.56 104 LEU A C 1
ATOM 863 O O . LEU A 1 104 ? 7.18 15.977 8.023 1 91.56 104 LEU A O 1
ATOM 867 N N . GLY A 1 105 ? 6.66 17.656 6.594 1 91.94 105 GLY A N 1
ATOM 868 C CA . GLY A 1 105 ? 5.305 17.75 7.113 1 91.94 105 GLY A CA 1
ATOM 869 C C . GLY A 1 105 ? 4.668 19.109 6.879 1 91.94 105 GLY A C 1
ATOM 870 O O . GLY A 1 105 ? 5.348 20.062 6.508 1 91.94 105 GLY A O 1
ATOM 871 N N . CYS A 1 106 ? 3.363 19.156 7.059 1 93.69 106 CYS A N 1
ATOM 872 C CA . CYS A 1 106 ? 2.584 20.391 7 1 93.69 106 CYS A CA 1
ATOM 873 C C . CYS A 1 106 ? 1.916 20.672 8.344 1 93.69 106 CYS A C 1
ATOM 875 O O . CYS A 1 106 ? 1.211 19.828 8.883 1 93.69 106 CYS A O 1
ATOM 877 N N . HIS A 1 107 ? 2.23 21.828 8.797 1 91.44 107 HIS A N 1
ATOM 878 C CA . HIS A 1 107 ? 1.611 22.25 10.047 1 91.44 107 HIS A CA 1
ATOM 879 C C . HIS A 1 107 ? 1.219 23.734 9.992 1 91.44 107 HIS A C 1
ATOM 881 O O . HIS A 1 107 ? 1.975 24.562 9.477 1 91.44 107 HIS A O 1
ATOM 887 N N . HIS A 1 108 ? 0.06 24.094 10.453 1 87.31 108 HIS A N 1
ATOM 888 C CA . HIS A 1 108 ? -0.406 25.453 10.609 1 87.31 108 HIS A CA 1
ATOM 889 C C . HIS A 1 108 ? -0.342 26.219 9.281 1 87.31 108 HIS A C 1
ATOM 891 O O . HIS A 1 108 ? 0.088 27.375 9.242 1 87.31 108 HIS A O 1
ATOM 897 N N . GLY A 1 109 ? -0.584 25.469 8.266 1 90.19 109 GLY A N 1
ATOM 898 C CA . GLY A 1 109 ? -0.659 26.078 6.949 1 90.19 109 GLY A CA 1
ATOM 899 C C . GLY A 1 109 ? 0.697 26.25 6.293 1 90.19 109 GLY A C 1
ATOM 900 O O . GLY A 1 109 ? 0.813 26.922 5.258 1 90.19 109 GLY A O 1
ATOM 901 N N . LEU A 1 110 ? 1.699 25.734 6.879 1 93.31 110 LEU A N 1
ATOM 902 C CA . LEU A 1 110 ? 3.045 25.781 6.32 1 93.31 110 LEU A CA 1
ATOM 903 C C . LEU A 1 110 ? 3.557 24.391 6 1 93.31 110 LEU A C 1
ATOM 905 O O . LEU A 1 110 ? 3.186 23.422 6.668 1 93.31 110 LEU A O 1
ATOM 909 N N . ALA A 1 111 ? 4.363 24.344 5.004 1 93.69 111 ALA A N 1
ATOM 910 C CA . ALA A 1 111 ? 5.047 23.094 4.66 1 93.69 111 ALA A CA 1
ATOM 911 C C . ALA A 1 111 ? 6.543 23.203 4.93 1 93.69 111 ALA A C 1
ATOM 913 O O . ALA A 1 111 ? 7.164 24.234 4.648 1 93.69 111 ALA A O 1
ATOM 914 N N . LEU A 1 112 ? 7.039 22.25 5.535 1 95.69 112 LEU A N 1
ATOM 915 C CA . LEU A 1 112 ? 8.484 22.141 5.734 1 95.69 112 LEU A CA 1
ATOM 916 C C . LEU A 1 112 ? 9.094 21.109 4.797 1 95.69 112 LEU A C 1
ATOM 918 O O . LEU A 1 112 ? 8.68 19.938 4.797 1 95.69 112 LEU A O 1
ATOM 922 N N . ILE A 1 113 ? 10.102 21.547 4.039 1 92 113 ILE A N 1
ATOM 923 C CA . ILE A 1 113 ? 10.703 20.688 3.025 1 92 113 ILE A CA 1
ATOM 924 C C . ILE A 1 113 ? 12.219 20.625 3.24 1 92 113 ILE A C 1
ATOM 926 O O . ILE A 1 113 ? 12.852 21.641 3.51 1 92 113 ILE A O 1
ATOM 930 N N . HIS A 1 114 ? 12.719 19.484 3.203 1 91.88 114 HIS A N 1
ATOM 931 C CA . HIS A 1 114 ? 14.164 19.281 3.217 1 91.88 114 HIS A CA 1
ATOM 932 C C . HIS A 1 114 ? 14.719 19.188 1.8 1 91.88 114 HIS A C 1
ATOM 934 O O . HIS A 1 114 ? 14.445 18.219 1.088 1 91.88 114 HIS A O 1
ATOM 940 N N . HIS A 1 115 ? 15.352 20.172 1.467 1 88.25 115 HIS A N 1
ATOM 941 C CA . HIS A 1 115 ? 16.078 20.156 0.202 1 88.25 115 HIS A CA 1
ATOM 942 C C . HIS A 1 115 ? 17.438 19.484 0.361 1 88.25 115 HIS A C 1
ATOM 944 O O . HIS A 1 115 ? 18.453 20.156 0.586 1 88.25 115 HIS A O 1
ATOM 950 N N . VAL A 1 116 ? 17.484 18.266 0.06 1 84.25 116 VAL A N 1
ATOM 951 C CA . VAL A 1 116 ? 18.641 17.438 0.403 1 84.25 116 VAL A CA 1
ATOM 952 C C . VAL A 1 116 ? 19.859 17.875 -0.389 1 84.25 116 VAL A C 1
ATOM 954 O O . VAL A 1 116 ? 20.938 18.047 0.176 1 84.25 116 VAL A O 1
ATOM 957 N N . SER A 1 117 ? 19.703 18.062 -1.625 1 80.69 117 SER A N 1
ATOM 958 C CA . SER A 1 117 ? 20.828 18.406 -2.496 1 80.69 117 SER A CA 1
ATOM 959 C C . SER A 1 117 ? 21.469 19.719 -2.082 1 80.69 117 SER A C 1
ATOM 961 O O . SER A 1 117 ? 22.672 19.906 -2.264 1 80.69 117 SER A O 1
ATOM 963 N N . ARG A 1 118 ? 20.75 20.547 -1.462 1 84.31 118 ARG A N 1
ATOM 964 C CA . ARG A 1 118 ? 21.266 21.844 -1.071 1 84.31 118 ARG A CA 1
ATOM 965 C C . ARG A 1 118 ? 21.641 21.875 0.405 1 84.31 118 ARG A C 1
ATOM 967 O O . ARG A 1 118 ? 22.234 22.844 0.883 1 84.31 118 ARG A O 1
ATOM 974 N N . GLY A 1 119 ? 21.188 20.906 1.072 1 87.38 119 GLY A N 1
ATOM 975 C CA . GLY A 1 119 ? 21.438 20.891 2.506 1 87.38 119 GLY A CA 1
ATOM 976 C C . GLY A 1 119 ? 20.672 21.969 3.254 1 87.38 119 GLY A C 1
ATOM 977 O O . GLY A 1 119 ? 21.219 22.594 4.176 1 87.38 119 GLY A O 1
ATOM 978 N N . GLN A 1 120 ? 19.516 22.297 2.812 1 93.38 120 GLN A N 1
ATOM 979 C CA . GLN A 1 120 ? 18.703 23.359 3.391 1 93.38 120 GLN A CA 1
ATOM 980 C C . GLN A 1 120 ? 17.281 22.891 3.66 1 93.38 120 GLN A C 1
ATOM 982 O O . GLN A 1 120 ? 16.828 21.891 3.098 1 93.38 120 GLN A O 1
ATOM 987 N N . LEU A 1 121 ? 16.734 23.625 4.582 1 95.62 121 LEU A N 1
ATOM 988 C CA . LEU A 1 121 ? 15.289 23.5 4.785 1 95.62 121 LEU A CA 1
ATOM 989 C C . LEU A 1 121 ? 14.539 24.625 4.07 1 95.62 121 LEU A C 1
ATOM 991 O O . LEU A 1 121 ? 15.023 25.75 4.008 1 95.62 121 LEU A O 1
ATOM 995 N N . LEU A 1 122 ? 13.477 24.25 3.514 1 94.19 122 LEU A N 1
ATOM 996 C CA . LEU A 1 122 ? 12.586 25.234 2.896 1 94.19 122 LEU A CA 1
ATOM 997 C C . LEU A 1 122 ? 11.258 25.297 3.648 1 94.19 122 LEU A C 1
ATOM 999 O O . LEU A 1 122 ? 10.547 24.297 3.77 1 94.19 122 LEU A O 1
ATOM 1003 N N . VAL A 1 123 ? 10.992 26.422 4.25 1 96.12 123 VAL A N 1
ATOM 1004 C CA . VAL A 1 123 ? 9.664 26.719 4.781 1 96.12 123 VAL A CA 1
ATOM 1005 C C . VAL A 1 123 ? 8.812 27.375 3.699 1 96.12 123 VAL A C 1
ATOM 1007 O O . VAL A 1 123 ? 9.148 28.453 3.201 1 96.12 123 VAL A O 1
ATOM 1010 N N . TRP A 1 124 ? 7.707 26.719 3.428 1 93.81 124 TRP A N 1
ATOM 1011 C CA . TRP A 1 124 ? 6.895 27.141 2.291 1 93.81 124 TRP A CA 1
ATOM 1012 C C . TRP A 1 124 ? 5.453 27.406 2.719 1 93.81 124 TRP A C 1
ATOM 1014 O O . TRP A 1 124 ? 4.852 26.578 3.418 1 93.81 124 TRP A O 1
ATOM 1024 N N . ASP A 1 125 ? 4.91 28.547 2.463 1 91.56 125 ASP A N 1
ATOM 1025 C CA . ASP A 1 125 ? 3.486 28.859 2.543 1 91.56 125 ASP A CA 1
ATOM 1026 C C . ASP A 1 125 ? 2.816 28.719 1.179 1 91.56 125 ASP A C 1
ATOM 1028 O O . ASP A 1 125 ? 2.869 29.625 0.356 1 91.56 125 ASP A O 1
ATOM 1032 N N . PRO A 1 126 ? 2.16 27.625 0.965 1 90.19 126 PRO A N 1
ATOM 1033 C CA . PRO A 1 126 ? 1.593 27.375 -0.362 1 90.19 126 PRO A CA 1
ATOM 1034 C C . PRO A 1 126 ? 0.527 28.406 -0.749 1 90.19 126 PRO A C 1
ATOM 1036 O O . PRO A 1 126 ? 0.344 28.688 -1.935 1 90.19 126 PRO A O 1
ATOM 1039 N N . VAL A 1 127 ? -0.172 28.906 0.213 1 87.38 127 VAL A N 1
ATOM 1040 C CA . VAL A 1 127 ? -1.288 29.797 -0.072 1 87.38 127 VAL A CA 1
ATOM 1041 C C . VAL A 1 127 ? -0.76 31.141 -0.583 1 87.38 127 VAL A C 1
ATOM 1043 O O . VAL A 1 127 ? -1.229 31.641 -1.604 1 87.38 127 VAL A O 1
ATOM 1046 N N . ASN A 1 128 ? 0.22 31.594 0.038 1 82.12 128 ASN A N 1
ATOM 1047 C CA . ASN A 1 128 ? 0.761 32.906 -0.344 1 82.12 128 ASN A CA 1
ATOM 1048 C C . ASN A 1 128 ? 1.958 32.75 -1.278 1 82.12 128 ASN A C 1
ATOM 1050 O O . ASN A 1 128 ? 2.363 33.719 -1.926 1 82.12 128 ASN A O 1
ATOM 1054 N N . GLY A 1 129 ? 2.574 31.625 -1.308 1 85.44 129 GLY A N 1
ATOM 1055 C CA . GLY A 1 129 ? 3.715 31.375 -2.176 1 85.44 129 GLY A CA 1
ATOM 1056 C C . GLY A 1 129 ? 5.043 31.734 -1.53 1 85.44 129 GLY A C 1
ATOM 1057 O O . GLY A 1 129 ? 6.102 31.547 -2.129 1 85.44 129 GLY A O 1
ATOM 1058 N N . ASP A 1 130 ? 4.977 32.188 -0.345 1 88.75 130 ASP A N 1
ATOM 1059 C CA . ASP A 1 130 ? 6.191 32.625 0.352 1 88.75 130 ASP A CA 1
ATOM 1060 C C . ASP A 1 130 ? 7.102 31.406 0.618 1 88.75 130 ASP A C 1
ATOM 1062 O O . ASP A 1 130 ? 6.625 30.328 0.956 1 88.75 130 ASP A O 1
ATOM 1066 N N . ARG A 1 131 ? 8.422 31.672 0.475 1 92.31 131 ARG A N 1
ATOM 1067 C CA . ARG A 1 131 ? 9.445 30.656 0.699 1 92.31 131 ARG A CA 1
ATOM 1068 C C . ARG A 1 131 ? 10.578 31.203 1.561 1 92.31 131 ARG A C 1
ATOM 1070 O O . ARG A 1 131 ? 11.031 32.344 1.361 1 92.31 131 ARG A O 1
ATOM 1077 N N . HIS A 1 132 ? 10.922 30.5 2.473 1 94.75 132 HIS A N 1
ATOM 1078 C CA . HIS A 1 132 ? 12.031 30.859 3.342 1 94.75 132 HIS A CA 1
ATOM 1079 C C . HIS A 1 132 ? 13.016 29.703 3.488 1 94.75 132 HIS A C 1
ATOM 1081 O O . HIS A 1 132 ? 12.641 28.625 3.93 1 94.75 132 HIS A O 1
ATOM 1087 N N . ARG A 1 133 ? 14.242 29.938 3.156 1 95.12 133 ARG A N 1
ATOM 1088 C CA . ARG A 1 133 ? 15.273 28.906 3.248 1 95.12 133 ARG A CA 1
ATOM 1089 C C . ARG A 1 133 ? 16.078 29.047 4.531 1 95.12 133 ARG A C 1
ATOM 1091 O O . ARG A 1 133 ? 16.406 30.156 4.949 1 95.12 133 ARG A O 1
ATOM 1098 N N . VAL A 1 134 ? 16.266 27.938 5.098 1 96.12 134 VAL A N 1
ATOM 1099 C CA . VAL A 1 134 ? 17.016 27.875 6.34 1 96.12 134 VAL A CA 1
ATOM 1100 C C . VAL A 1 134 ? 18.141 26.844 6.211 1 96.12 134 VAL A C 1
ATOM 1102 O O . VAL A 1 134 ? 17.906 25.703 5.801 1 96.12 134 VAL A O 1
ATOM 1105 N N . HIS A 1 135 ? 19.344 27.219 6.59 1 95.25 135 HIS A N 1
ATOM 1106 C CA . HIS A 1 135 ? 20.453 26.266 6.559 1 95.25 135 HIS A CA 1
ATOM 1107 C C . HIS A 1 135 ? 20.344 25.266 7.699 1 95.25 135 HIS A C 1
ATOM 1109 O O . HIS A 1 135 ? 19.953 25.609 8.812 1 95.25 135 HIS A O 1
ATOM 1115 N N . ILE A 1 136 ? 20.672 24.078 7.414 1 94.94 136 ILE A N 1
ATOM 1116 C CA . ILE A 1 136 ? 20.703 23.047 8.445 1 94.94 136 ILE A CA 1
ATOM 1117 C C . ILE A 1 136 ? 21.984 23.172 9.266 1 94.94 136 ILE A C 1
ATOM 1119 O O . ILE A 1 136 ? 23.094 23.234 8.703 1 94.94 136 ILE A O 1
ATOM 1123 N N . PRO A 1 137 ? 21.828 23.266 10.531 1 93.12 137 PRO A N 1
ATOM 1124 C CA . PRO A 1 137 ? 23.031 23.391 11.359 1 93.12 137 PRO A CA 1
ATOM 1125 C C . PRO A 1 137 ? 23.953 22.172 11.25 1 93.12 137 PRO A C 1
ATOM 1127 O O . PRO A 1 137 ? 23.484 21.062 10.961 1 93.12 137 PRO A O 1
ATOM 1130 N N . PRO A 1 138 ? 25.234 22.375 11.523 1 88.12 138 PRO A N 1
ATOM 1131 C CA . PRO A 1 138 ? 26.156 21.25 11.477 1 88.12 138 PRO A CA 1
ATOM 1132 C C . PRO A 1 138 ? 25.844 20.156 12.5 1 88.12 138 PRO A C 1
ATOM 1134 O O . PRO A 1 138 ? 25.312 20.469 13.578 1 88.12 138 PRO A O 1
ATOM 1137 N N . GLY A 1 139 ? 26.125 18.984 12.156 1 86.31 139 GLY A N 1
ATOM 1138 C CA . GLY A 1 139 ? 25.969 17.875 13.086 1 86.31 139 GLY A CA 1
ATOM 1139 C C . GLY A 1 139 ? 24.641 17.156 12.945 1 86.31 139 GLY A C 1
ATOM 1140 O O . GLY A 1 139 ? 24.422 16.109 13.578 1 86.31 139 GLY A O 1
ATOM 1141 N N . PHE A 1 140 ? 23.766 17.766 12.234 1 89.94 140 PHE A N 1
ATOM 1142 C CA . PHE A 1 140 ? 22.469 17.156 12.055 1 89.94 140 PHE A CA 1
ATOM 1143 C C . PHE A 1 140 ? 22.453 16.234 10.836 1 89.94 140 PHE A C 1
ATOM 1145 O O . PHE A 1 140 ? 22.766 16.672 9.719 1 89.94 140 PHE A O 1
ATOM 1152 N N . ALA A 1 141 ? 22.25 15.023 11.141 1 84.62 141 ALA A N 1
ATOM 1153 C CA . ALA A 1 141 ? 22.078 14.008 10.102 1 84.62 141 ALA A CA 1
ATOM 1154 C C . ALA A 1 141 ? 20.781 13.227 10.305 1 84.62 141 ALA A C 1
ATOM 1156 O O . ALA A 1 141 ? 20.234 13.195 11.414 1 84.62 141 ALA A O 1
ATOM 1157 N N . ASN A 1 142 ? 20.203 12.648 9.242 1 85.12 142 ASN A N 1
ATOM 1158 C CA . ASN A 1 142 ? 18.953 11.906 9.352 1 85.12 142 ASN A CA 1
ATOM 1159 C C . ASN A 1 142 ? 17.875 12.734 10.039 1 85.12 142 ASN A C 1
ATOM 1161 O O . ASN A 1 142 ? 17.344 12.328 11.07 1 85.12 142 ASN A O 1
ATOM 1165 N N . ILE A 1 143 ? 17.594 13.766 9.43 1 92.31 143 ILE A N 1
ATOM 1166 C CA . ILE A 1 143 ? 16.844 14.812 10.117 1 92.31 143 ILE A CA 1
ATOM 1167 C C . ILE A 1 143 ? 15.344 14.633 9.852 1 92.31 143 ILE A C 1
ATOM 1169 O O . ILE A 1 143 ? 14.961 14.039 8.844 1 92.31 143 ILE A O 1
ATOM 1173 N N . ASN A 1 144 ? 14.578 15.062 10.742 1 94.12 144 ASN A N 1
ATOM 1174 C CA . ASN A 1 144 ? 13.156 15.391 10.648 1 94.12 144 ASN A CA 1
ATOM 1175 C C . ASN A 1 144 ? 12.836 16.719 11.328 1 94.12 144 ASN A C 1
ATOM 1177 O O . ASN A 1 144 ? 13.719 17.328 11.938 1 94.12 144 ASN A O 1
ATOM 1181 N N . GLY A 1 145 ? 11.648 17.234 11.094 1 96.56 145 GLY A N 1
ATOM 1182 C CA . GLY A 1 145 ? 11.328 18.516 11.711 1 96.56 145 GLY A CA 1
ATOM 1183 C C . GLY A 1 145 ? 9.875 18.906 11.547 1 96.56 145 GLY A C 1
ATOM 1184 O O . GLY A 1 145 ? 9.094 18.172 10.945 1 96.56 145 GLY A O 1
ATOM 1185 N N . ALA A 1 146 ? 9.641 19.969 12.18 1 96.75 146 ALA A N 1
ATOM 1186 C CA . ALA A 1 146 ? 8.305 20.562 12.094 1 96.75 146 ALA A CA 1
ATOM 1187 C C . ALA A 1 146 ? 8.391 22.094 12.062 1 96.75 146 ALA A C 1
ATOM 1189 O O . ALA A 1 146 ? 9.32 22.672 12.625 1 96.75 146 ALA A O 1
ATOM 1190 N N . VAL A 1 147 ? 7.5 22.656 11.375 1 96.81 147 VAL A N 1
ATOM 1191 C CA . VAL A 1 147 ? 7.395 24.109 11.336 1 96.81 147 VAL A CA 1
ATOM 1192 C C . VAL A 1 147 ? 6.141 24.562 12.094 1 96.81 147 VAL A C 1
ATOM 1194 O O . VAL A 1 147 ? 5.078 23.938 11.961 1 96.81 147 VAL A O 1
ATOM 1197 N N . LEU A 1 148 ? 6.305 25.562 12.938 1 93.44 148 LEU A N 1
ATOM 1198 C CA . LEU A 1 148 ? 5.219 26.125 13.727 1 93.44 148 LEU A CA 1
ATOM 1199 C C . LEU A 1 148 ? 5.02 27.594 13.414 1 93.44 148 LEU A C 1
ATOM 1201 O O . LEU A 1 148 ? 5.961 28.391 13.516 1 93.44 148 LEU A O 1
ATOM 1205 N N . ARG A 1 149 ? 3.844 27.859 13.047 1 89.5 149 ARG A N 1
ATOM 1206 C CA . ARG A 1 149 ? 3.541 29.266 12.773 1 89.5 149 ARG A CA 1
ATOM 1207 C C . ARG A 1 149 ? 3.287 30.031 14.07 1 89.5 149 ARG A C 1
ATOM 1209 O O . ARG A 1 149 ? 2.584 29.547 14.961 1 89.5 149 ARG A O 1
ATOM 1216 N N . GLY A 1 150 ? 3.891 31.125 14.164 1 82.81 150 GLY A N 1
ATOM 1217 C CA . GLY A 1 150 ? 3.652 32 15.305 1 82.81 150 GLY A CA 1
ATOM 1218 C C . GLY A 1 150 ? 2.406 32.844 15.148 1 82.81 150 GLY A C 1
ATOM 1219 O O . GLY A 1 150 ? 1.593 32.625 14.25 1 82.81 150 GLY A O 1
ATOM 1220 N N . ALA A 1 151 ? 2.158 33.656 16.156 1 73.44 151 ALA A N 1
ATOM 1221 C CA . ALA A 1 151 ? 0.993 34.531 16.203 1 73.44 151 ALA A CA 1
ATOM 1222 C C . ALA A 1 151 ? 1 35.531 15.039 1 73.44 151 ALA A C 1
ATOM 1224 O O . ALA A 1 151 ? -0.05 35.812 14.469 1 73.44 151 ALA A O 1
ATOM 1225 N N . ALA A 1 152 ? 2.029 36.031 14.75 1 73.75 152 ALA A N 1
ATOM 1226 C CA . ALA A 1 152 ? 2.131 36.938 13.617 1 73.75 152 ALA A CA 1
ATOM 1227 C C . ALA A 1 152 ? 2.561 36.219 12.352 1 73.75 152 ALA A C 1
ATOM 1229 O O . ALA A 1 152 ? 2.094 35.094 12.086 1 73.75 152 ALA A O 1
ATOM 1230 N N . GLN A 1 153 ? 3.355 36.625 11.445 1 76.06 153 GLN A N 1
ATOM 1231 C CA . GLN A 1 153 ? 3.816 36 10.211 1 76.06 153 GLN A CA 1
ATOM 1232 C C . GLN A 1 153 ? 5.145 35.281 10.43 1 76.06 153 GLN A C 1
ATOM 1234 O O . GLN A 1 153 ? 5.738 34.75 9.484 1 76.06 153 GLN A O 1
ATOM 1239 N N . ASP A 1 154 ? 5.422 35.219 11.75 1 91.19 154 ASP A N 1
ATOM 1240 C CA . ASP A 1 154 ? 6.676 34.531 12.062 1 91.19 154 ASP A CA 1
ATOM 1241 C C . ASP A 1 154 ? 6.461 33.031 12.211 1 91.19 154 ASP A C 1
ATOM 1243 O O . ASP A 1 154 ? 5.32 32.562 12.242 1 91.19 154 ASP A O 1
ATOM 1247 N N . PHE A 1 155 ? 7.609 32.312 12.188 1 95.56 155 PHE A N 1
ATOM 1248 C CA . PHE A 1 155 ? 7.531 30.859 12.375 1 95.56 155 PHE A CA 1
ATOM 1249 C C . PHE A 1 155 ? 8.773 30.344 13.094 1 95.56 155 PHE A C 1
ATOM 1251 O O . PHE A 1 155 ? 9.773 31.047 13.203 1 95.56 155 PHE A O 1
ATOM 1258 N N . GLN A 1 156 ? 8.617 29.219 13.633 1 96 156 GLN A N 1
ATOM 1259 C CA . GLN A 1 156 ? 9.719 28.453 14.219 1 96 156 GLN A CA 1
ATOM 1260 C C . GLN A 1 156 ? 9.875 27.109 13.531 1 96 156 GLN A C 1
ATOM 1262 O O . GLN A 1 156 ? 8.891 26.5 13.102 1 96 156 GLN A O 1
ATOM 1267 N N . VAL A 1 157 ? 11.094 26.734 13.375 1 97.31 157 VAL A N 1
ATOM 1268 C CA . VAL A 1 157 ? 11.391 25.391 12.883 1 97.31 157 VAL A CA 1
ATOM 1269 C C . VAL A 1 157 ? 12.062 24.578 13.977 1 97.31 157 VAL A C 1
ATOM 1271 O O . VAL A 1 157 ? 13.039 25.016 14.586 1 97.31 157 VAL A O 1
ATOM 1274 N N . VAL A 1 158 ? 11.477 23.5 14.281 1 97.31 158 VAL A N 1
ATOM 1275 C CA . VAL A 1 158 ? 12.117 22.562 15.188 1 97.31 158 VAL A CA 1
ATOM 1276 C C . VAL A 1 158 ? 12.75 21.422 14.391 1 97.31 158 VAL A C 1
ATOM 1278 O O . VAL A 1 158 ? 12.062 20.719 13.656 1 97.31 158 VAL A O 1
ATOM 1281 N N . LEU A 1 159 ? 13.984 21.266 14.531 1 97.12 159 LEU A N 1
ATOM 1282 C CA . LEU A 1 159 ? 14.734 20.234 13.82 1 97.12 159 LEU A CA 1
ATOM 1283 C C . LEU A 1 159 ? 15.258 19.188 14.789 1 97.12 159 LEU A C 1
ATOM 1285 O O . LEU A 1 159 ? 15.727 19.5 15.883 1 97.12 159 LEU A O 1
ATOM 1289 N N . VAL A 1 160 ? 15.094 17.953 14.391 1 96.19 160 VAL A N 1
ATOM 1290 C CA . VAL A 1 160 ? 15.672 16.844 15.148 1 96.19 160 VAL A CA 1
ATOM 1291 C C . VAL A 1 160 ? 16.578 16.016 14.234 1 96.19 160 VAL A C 1
ATOM 1293 O O . VAL A 1 160 ? 16.359 15.945 13.023 1 96.19 160 VAL A O 1
ATOM 1296 N N . GLY A 1 161 ? 17.594 15.492 14.75 1 92.19 161 GLY A N 1
ATOM 1297 C CA . GLY A 1 161 ? 18.516 14.648 14.023 1 92.19 161 GLY A CA 1
ATOM 1298 C C . GLY A 1 161 ? 19.359 13.758 14.922 1 92.19 161 GLY A C 1
ATOM 1299 O O . GLY A 1 161 ? 19.281 13.867 16.156 1 92.19 161 GLY A O 1
ATOM 1300 N N . ARG A 1 162 ? 19.953 12.781 14.234 1 84.88 162 ARG A N 1
ATOM 1301 C CA . ARG A 1 162 ? 20.797 11.875 15 1 84.88 162 ARG A CA 1
ATOM 1302 C C . ARG A 1 162 ? 22.156 11.688 14.32 1 84.88 162 ARG A C 1
ATOM 1304 O O . ARG A 1 162 ? 22.219 11.438 13.117 1 84.88 162 ARG A O 1
ATOM 1311 N N . ASP A 1 163 ? 23.125 11.844 15.008 1 79 163 ASP A N 1
ATOM 1312 C CA . ASP A 1 163 ? 24.453 11.336 14.688 1 79 163 ASP A CA 1
ATOM 1313 C C . ASP A 1 163 ? 24.938 10.352 15.75 1 79 163 ASP A C 1
ATOM 1315 O O . ASP A 1 163 ? 24.391 9.25 15.875 1 79 163 ASP A O 1
ATOM 1319 N N . ASP A 1 164 ? 25.656 10.781 16.688 1 75.31 164 ASP A N 1
ATOM 1320 C CA . ASP A 1 164 ? 26.016 9.945 17.844 1 75.31 164 ASP A CA 1
ATOM 1321 C C . ASP A 1 164 ? 24.938 10.031 18.922 1 75.31 164 ASP A C 1
ATOM 1323 O O . ASP A 1 164 ? 24.703 9.055 19.641 1 75.31 164 ASP A O 1
ATOM 1327 N N . GLN A 1 165 ? 24.391 11.188 18.922 1 87.12 165 GLN A N 1
ATOM 1328 C CA . GLN A 1 165 ? 23.297 11.461 19.844 1 87.12 165 GLN A CA 1
ATOM 1329 C C . GLN A 1 165 ? 22.094 12.055 19.109 1 87.12 165 GLN A C 1
ATOM 1331 O O . GLN A 1 165 ? 22.219 12.477 17.953 1 87.12 165 GLN A O 1
ATOM 1336 N N . VAL A 1 166 ? 21.031 11.953 19.828 1 92.25 166 VAL A N 1
ATOM 1337 C CA . VAL A 1 166 ? 19.875 12.625 19.281 1 92.25 166 VAL A CA 1
ATOM 1338 C C . VAL A 1 166 ? 19.922 14.117 19.625 1 92.25 166 VAL A C 1
ATOM 1340 O O . VAL A 1 166 ? 20.188 14.492 20.766 1 92.25 166 VAL A O 1
ATOM 1343 N N . LEU A 1 167 ? 19.719 14.969 18.672 1 93.31 167 LEU A N 1
ATOM 1344 C CA . LEU A 1 167 ? 19.797 16.422 18.812 1 93.31 167 LEU A CA 1
ATOM 1345 C C . LEU A 1 167 ? 18.5 17.078 18.359 1 93.31 167 LEU A C 1
ATOM 1347 O O . LEU A 1 167 ? 17.828 16.562 17.469 1 93.31 167 LEU A O 1
ATOM 1351 N N . ALA A 1 168 ? 18.219 18.125 19.031 1 95.88 168 ALA A N 1
ATOM 1352 C CA . ALA A 1 168 ? 17.141 19.016 18.594 1 95.88 168 ALA A CA 1
ATOM 1353 C C . ALA A 1 168 ? 17.578 20.469 18.641 1 95.88 168 ALA A C 1
ATOM 1355 O O . ALA A 1 168 ? 18.391 20.859 19.484 1 95.88 168 ALA A O 1
ATOM 1356 N N . CYS A 1 169 ? 17.125 21.25 17.766 1 96.38 169 CYS A N 1
ATOM 1357 C CA . CYS A 1 169 ? 17.391 22.688 17.703 1 96.38 169 CYS A CA 1
ATOM 1358 C C . CYS A 1 169 ? 16.188 23.453 17.172 1 96.38 169 CYS A C 1
ATOM 1360 O O . CYS A 1 169 ? 15.391 22.906 16.406 1 96.38 169 CYS A O 1
ATOM 1362 N N . VAL A 1 170 ? 16.078 24.641 17.656 1 97.12 170 VAL A N 1
ATOM 1363 C CA . VAL A 1 170 ? 14.93 25.453 17.266 1 97.12 170 VAL A CA 1
ATOM 1364 C C . VAL A 1 170 ? 15.406 26.703 16.531 1 97.12 170 VAL A C 1
ATOM 1366 O O . VAL A 1 170 ? 16.281 27.422 17.016 1 97.12 170 VAL A O 1
ATOM 1369 N N . TYR A 1 171 ? 14.891 26.906 15.336 1 97.62 171 TYR A N 1
ATOM 1370 C CA . TYR A 1 171 ? 15.117 28.109 14.562 1 97.62 171 TYR A CA 1
ATOM 1371 C C . TYR A 1 171 ? 13.969 29.109 14.75 1 97.62 171 TYR A C 1
ATOM 1373 O O . TYR A 1 171 ? 12.805 28.719 14.695 1 97.62 171 TYR A O 1
ATOM 1381 N N . SER A 1 172 ? 14.312 30.328 14.961 1 96.06 172 SER A N 1
ATOM 1382 C CA . SER A 1 172 ? 13.32 31.391 15.031 1 96.06 172 SER A CA 1
ATOM 1383 C C . SER A 1 172 ? 13.43 32.312 13.828 1 96.06 172 SER A C 1
ATOM 1385 O O . SER A 1 172 ? 14.484 32.906 13.594 1 96.06 172 SER A O 1
ATOM 1387 N N . SER A 1 173 ? 12.367 32.469 13.125 1 95.94 173 SER A N 1
ATOM 1388 C CA . SER A 1 173 ? 12.383 33.375 11.977 1 95.94 173 SER A CA 1
ATOM 1389 C C . SER A 1 173 ? 12.484 34.812 12.43 1 95.94 173 SER A C 1
ATOM 1391 O O . SER A 1 173 ? 12.891 35.688 11.648 1 95.94 173 SER A O 1
ATOM 1393 N N . GLU A 1 174 ? 12.117 35.125 13.617 1 93.69 174 GLU A N 1
ATOM 1394 C CA . GLU A 1 174 ? 12.234 36.469 14.172 1 93.69 174 GLU A CA 1
ATOM 1395 C C . GLU A 1 174 ? 13.695 36.875 14.32 1 93.69 174 GLU A C 1
ATOM 1397 O O . GLU A 1 174 ? 14.07 38 13.961 1 93.69 174 GLU A O 1
ATOM 1402 N N . THR A 1 175 ? 14.43 36 14.82 1 94.5 175 THR A N 1
ATOM 1403 C CA . THR A 1 175 ? 15.844 36.312 15.039 1 94.5 175 THR A CA 1
ATOM 1404 C C . THR A 1 175 ? 16.688 35.875 13.844 1 94.5 175 THR A C 1
ATOM 1406 O O . THR A 1 175 ? 17.812 36.312 13.688 1 94.5 175 THR A O 1
ATOM 1409 N N . GLY A 1 176 ? 16.188 34.969 13.078 1 95.06 176 GLY A N 1
ATOM 1410 C CA . GLY A 1 176 ? 16.922 34.438 11.938 1 95.06 176 GLY A CA 1
ATOM 1411 C C . GLY A 1 176 ? 18.047 33.5 12.344 1 95.06 176 GLY A C 1
ATOM 1412 O O . GLY A 1 176 ? 19.031 33.344 11.617 1 95.06 176 GLY A O 1
ATOM 1413 N N . ALA A 1 177 ? 17.906 32.875 13.562 1 96.44 177 ALA A N 1
ATOM 1414 C CA . ALA A 1 177 ? 19.016 32.094 14.062 1 96.44 177 ALA A CA 1
ATOM 1415 C C . ALA A 1 177 ? 18.516 30.812 14.734 1 96.44 177 ALA A C 1
ATOM 1417 O O . ALA A 1 177 ? 17.375 30.75 15.211 1 96.44 177 ALA A O 1
ATOM 1418 N N . TRP A 1 178 ? 19.438 29.844 14.711 1 96.88 178 TRP A N 1
ATOM 1419 C CA . TRP A 1 178 ? 19.203 28.641 15.492 1 96.88 178 TRP A CA 1
ATOM 1420 C C . TRP A 1 178 ? 19.562 28.859 16.953 1 96.88 178 TRP A C 1
ATOM 1422 O O . TRP A 1 178 ? 20.531 29.531 17.281 1 96.88 178 TRP A O 1
ATOM 1432 N N . GLY A 1 179 ? 18.688 28.25 17.812 1 95.5 179 GLY A N 1
ATOM 1433 C CA . GLY A 1 179 ? 19.062 28.188 19.219 1 95.5 179 GLY A CA 1
ATOM 1434 C C . GLY A 1 179 ? 20.125 27.156 19.516 1 95.5 179 GLY A C 1
ATOM 1435 O O . GLY A 1 179 ? 20.672 26.531 18.594 1 95.5 179 GLY A O 1
ATOM 1436 N N . ASN A 1 180 ? 20.438 27.016 20.828 1 94.31 180 ASN A N 1
ATOM 1437 C CA . ASN A 1 180 ? 21.406 26 21.234 1 94.31 180 ASN A CA 1
ATOM 1438 C C . ASN A 1 180 ? 20.859 24.594 21.062 1 94.31 180 ASN A C 1
ATOM 1440 O O . ASN A 1 180 ? 19.688 24.328 21.375 1 94.31 180 ASN A O 1
ATOM 1444 N N . PRO A 1 181 ? 21.688 23.75 20.5 1 94.12 181 PRO A N 1
ATOM 1445 C CA . PRO A 1 181 ? 21.234 22.359 20.359 1 94.12 181 PRO A CA 1
ATOM 1446 C C . PRO A 1 181 ? 20.969 21.688 21.703 1 94.12 181 PRO A C 1
ATOM 1448 O O . PRO A 1 181 ? 21.703 21.922 22.672 1 94.12 181 PRO A O 1
ATOM 1451 N N . ILE A 1 182 ? 19.953 20.953 21.703 1 93.69 182 ILE A N 1
ATOM 1452 C CA . ILE A 1 182 ? 19.594 20.141 22.859 1 93.69 182 ILE A CA 1
ATOM 1453 C C . ILE A 1 182 ? 19.875 18.672 22.547 1 93.69 182 ILE A C 1
ATOM 1455 O O . ILE A 1 182 ? 19.453 18.156 21.516 1 93.69 182 ILE A O 1
ATOM 1459 N N . SER A 1 183 ? 20.594 17.984 23.438 1 90.5 183 SER A N 1
ATOM 1460 C CA . SER A 1 183 ? 20.953 16.609 23.172 1 90.5 183 SER A CA 1
ATOM 1461 C C . SER A 1 183 ? 20.406 15.672 24.25 1 90.5 183 SER A C 1
ATOM 1463 O O . SER A 1 183 ? 20.094 16.125 25.359 1 90.5 183 SER A O 1
ATOM 1465 N N . ALA A 1 184 ? 20.125 14.57 23.875 1 87.19 184 ALA A N 1
ATOM 1466 C CA . ALA A 1 184 ? 19.766 13.492 24.781 1 87.19 184 ALA A CA 1
ATOM 1467 C C . ALA A 1 184 ? 20.453 12.188 24.391 1 87.19 184 ALA A C 1
ATOM 1469 O O . ALA A 1 184 ? 20.594 11.875 23.203 1 87.19 184 ALA A O 1
ATOM 1470 N N . LEU A 1 185 ? 21.016 11.547 25.422 1 82.06 185 LEU A N 1
ATOM 1471 C CA . LEU A 1 185 ? 21.609 10.227 25.188 1 82.06 185 LEU A CA 1
ATOM 1472 C C . LEU A 1 185 ? 20.531 9.141 25.281 1 82.06 185 LEU A C 1
ATOM 1474 O O . LEU A 1 185 ? 19.922 8.953 26.328 1 82.06 185 LEU A O 1
ATOM 1478 N N . LEU A 1 186 ? 20.234 8.75 24.172 1 80.19 186 LEU A N 1
ATOM 1479 C CA . LEU A 1 186 ? 19.25 7.664 24.156 1 80.19 186 LEU A CA 1
ATOM 1480 C C . LEU A 1 186 ? 19.938 6.312 24 1 80.19 186 LEU A C 1
ATOM 1482 O O . LEU A 1 186 ? 20.984 6.219 23.344 1 80.19 186 LEU A O 1
ATOM 1486 N N . GLU A 1 187 ? 19.5 5.355 24.688 1 74.94 187 GLU A N 1
ATOM 1487 C CA . GLU A 1 187 ? 20.078 4.016 24.703 1 74.94 187 GLU A CA 1
ATOM 1488 C C . GLU A 1 187 ? 19.922 3.338 23.344 1 74.94 187 GLU A C 1
ATOM 1490 O O . GLU A 1 187 ? 20.719 2.475 22.969 1 74.94 187 GLU A O 1
ATOM 1495 N N . CYS A 1 188 ? 19.109 3.816 22.609 1 72.94 188 CYS A N 1
ATOM 1496 C CA . CYS A 1 188 ? 18.875 3.139 21.344 1 72.94 188 CYS A CA 1
ATOM 1497 C C . CYS A 1 188 ? 19.672 3.781 20.219 1 72.94 188 CYS A C 1
ATOM 1499 O O . CYS A 1 188 ? 20.016 4.965 20.281 1 72.94 188 CYS A O 1
ATOM 1501 N N . SER A 1 189 ? 20.078 2.979 19.219 1 77.38 189 SER A N 1
ATOM 1502 C CA . SER A 1 189 ? 20.812 3.461 18.062 1 77.38 189 SER A CA 1
ATOM 1503 C C . SER A 1 189 ? 19.875 3.684 16.875 1 77.38 189 SER A C 1
ATOM 1505 O O . SER A 1 189 ? 20.328 3.891 15.75 1 77.38 189 SER A O 1
ATOM 1507 N N . SER A 1 190 ? 18.609 3.816 17.203 1 80.94 190 SER A N 1
ATOM 1508 C CA . SER A 1 190 ? 17.656 3.947 16.109 1 80.94 190 SER A CA 1
ATOM 1509 C C . SER A 1 190 ? 17.672 5.352 15.516 1 80.94 190 SER A C 1
ATOM 1511 O O . SER A 1 190 ? 17.906 6.328 16.234 1 80.94 190 SER A O 1
ATOM 1513 N N . MET A 1 191 ? 17.469 5.461 14.281 1 83.38 191 MET A N 1
ATOM 1514 C CA . MET A 1 191 ? 17.359 6.742 13.594 1 83.38 191 MET A CA 1
ATOM 1515 C C . MET A 1 191 ? 15.945 7.297 13.695 1 83.38 191 MET A C 1
ATOM 1517 O O . MET A 1 191 ? 15.016 6.574 14.07 1 83.38 191 MET A O 1
ATOM 1521 N N . ILE A 1 192 ? 15.844 8.578 13.367 1 87.62 192 ILE A N 1
ATOM 1522 C CA . ILE A 1 192 ? 14.531 9.211 13.305 1 87.62 192 ILE A CA 1
ATOM 1523 C C . ILE A 1 192 ? 13.891 8.945 11.945 1 87.62 192 ILE A C 1
ATOM 1525 O O . ILE A 1 192 ? 14.562 9.023 10.914 1 87.62 192 ILE A O 1
ATOM 1529 N N . CYS A 1 193 ? 12.648 8.641 11.992 1 83.25 193 CYS A N 1
ATOM 1530 C CA . CYS A 1 193 ? 11.961 8.375 10.734 1 83.25 193 CYS A CA 1
ATOM 1531 C C . CYS A 1 193 ? 11.789 9.648 9.922 1 83.25 193 CYS A C 1
ATOM 1533 O O . CYS A 1 193 ? 11.047 10.547 10.312 1 83.25 193 CYS A O 1
ATOM 1535 N N . ARG A 1 194 ? 12.367 9.695 8.797 1 81.81 194 ARG A N 1
ATOM 1536 C CA . ARG A 1 194 ? 12.43 10.898 7.977 1 81.81 194 ARG A CA 1
ATOM 1537 C C . ARG A 1 194 ? 11.133 11.102 7.199 1 81.81 194 ARG A C 1
ATOM 1539 O O . ARG A 1 194 ? 10.781 12.234 6.852 1 81.81 194 ARG A O 1
ATOM 1546 N N . PHE A 1 195 ? 10.398 10.086 6.996 1 81.19 195 PHE A N 1
ATOM 1547 C CA . PHE A 1 195 ? 9.312 10.188 6.031 1 81.19 195 PHE A CA 1
ATOM 1548 C C . PHE A 1 195 ? 7.965 10.227 6.742 1 81.19 195 PHE A C 1
ATOM 1550 O O . PHE A 1 195 ? 6.918 10.289 6.094 1 81.19 195 PHE A O 1
ATOM 1557 N N . THR A 1 1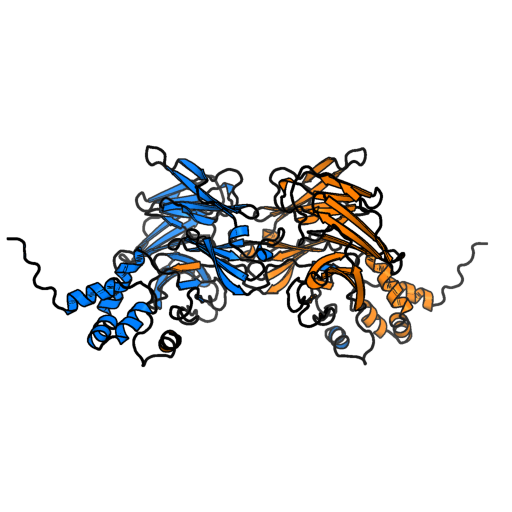96 ? 7.984 10.18 7.953 1 84.06 196 THR A N 1
ATOM 1558 C CA . THR A 1 196 ? 6.762 10.352 8.734 1 84.06 196 THR A CA 1
ATOM 1559 C C . THR A 1 196 ? 6.746 11.703 9.43 1 84.06 196 THR A C 1
ATOM 1561 O O . THR A 1 196 ? 7.656 12.023 10.195 1 84.06 196 THR A O 1
ATOM 1564 N N . PRO A 1 197 ? 5.723 12.391 9.133 1 89.81 197 PRO A N 1
ATOM 1565 C CA . PRO A 1 197 ? 5.676 13.711 9.758 1 89.81 197 PRO A CA 1
ATOM 1566 C C . PRO A 1 197 ? 5.543 13.641 11.281 1 89.81 197 PRO A C 1
ATOM 1568 O O . PRO A 1 197 ? 4.973 12.68 11.805 1 89.81 197 PRO A O 1
ATOM 1571 N N . GLY A 1 198 ? 6.109 14.633 11.906 1 91 198 GLY A N 1
ATOM 1572 C CA . GLY A 1 198 ? 5.895 14.758 13.344 1 91 198 GLY A CA 1
ATOM 1573 C C . GLY A 1 198 ? 4.488 15.203 13.695 1 91 198 GLY A C 1
ATOM 1574 O O . GLY A 1 198 ? 3.773 15.75 12.852 1 91 198 GLY A O 1
ATOM 1575 N N . LEU A 1 199 ? 4.176 14.891 14.938 1 93.62 199 LEU A N 1
ATOM 1576 C CA . LEU A 1 199 ? 2.895 15.336 15.469 1 93.62 199 LEU A CA 1
ATOM 1577 C C . LEU A 1 199 ? 3.082 16.484 16.453 1 93.62 199 LEU A C 1
ATOM 1579 O O . LEU A 1 199 ? 3.85 16.375 17.406 1 93.62 199 LEU A O 1
ATOM 1583 N N . VAL A 1 200 ? 2.396 17.531 16.125 1 92.62 200 VAL A N 1
ATOM 1584 C CA . VAL A 1 200 ? 2.451 18.688 17.016 1 92.62 200 VAL A CA 1
ATOM 1585 C C . VAL A 1 200 ? 1.225 18.703 17.922 1 92.62 200 VAL A C 1
ATOM 1587 O O . VAL A 1 200 ? 0.09 18.75 17.453 1 92.62 200 VAL A O 1
ATOM 1590 N N . VAL A 1 201 ? 1.477 18.609 19.172 1 89.88 201 VAL A N 1
ATOM 1591 C CA . VAL A 1 201 ? 0.423 18.719 20.188 1 89.88 201 VAL A CA 1
ATOM 1592 C C . VAL A 1 201 ? 0.829 19.719 21.266 1 89.88 201 VAL A C 1
ATOM 1594 O O . VAL A 1 201 ? 1.757 19.469 22.031 1 89.88 201 VAL A O 1
ATOM 1597 N N . GLY A 1 202 ? 0.022 20.797 21.297 1 85.19 202 GLY A N 1
ATOM 1598 C CA . GLY A 1 202 ? 0.446 21.828 22.219 1 85.19 202 GLY A CA 1
ATOM 1599 C C . GLY A 1 202 ? 1.869 22.297 21.984 1 85.19 202 GLY A C 1
ATOM 1600 O O . GLY A 1 202 ? 2.223 22.672 20.859 1 85.19 202 GLY A O 1
ATOM 1601 N N . ASP A 1 203 ? 2.686 22.188 23.047 1 89.56 203 ASP A N 1
ATOM 1602 C CA . ASP A 1 203 ? 4.07 22.625 22.922 1 89.56 203 ASP A CA 1
ATOM 1603 C C . ASP A 1 203 ? 5.016 21.453 22.719 1 89.56 203 ASP A C 1
ATOM 1605 O O . ASP A 1 203 ? 6.23 21.594 22.859 1 89.56 203 ASP A O 1
ATOM 1609 N N . SER A 1 204 ? 4.414 20.375 22.422 1 93.06 204 SER A N 1
ATOM 1610 C CA . SER A 1 204 ? 5.234 19.188 22.234 1 93.06 204 SER A CA 1
ATOM 1611 C C . SER A 1 204 ? 5.145 18.672 20.797 1 93.06 204 SER A C 1
ATOM 1613 O O . SER A 1 204 ? 4.102 18.797 20.156 1 93.06 204 SER A O 1
ATOM 1615 N N . ILE A 1 205 ? 6.262 18.141 20.344 1 95.38 205 ILE A N 1
ATOM 1616 C CA . ILE A 1 205 ? 6.324 17.516 19.031 1 95.38 205 ILE A CA 1
ATOM 1617 C C . ILE A 1 205 ? 6.797 16.062 19.172 1 95.38 205 ILE A C 1
ATOM 1619 O O . ILE A 1 205 ? 7.715 15.781 19.953 1 95.38 205 ILE A O 1
ATOM 1623 N N . TYR A 1 206 ? 6.195 15.219 18.453 1 92.94 206 TYR A N 1
ATOM 1624 C CA . TYR A 1 206 ? 6.469 13.789 18.547 1 92.94 206 TYR A CA 1
ATOM 1625 C C . TYR A 1 206 ? 6.926 13.219 17.219 1 92.94 206 TYR A C 1
ATOM 1627 O O . TYR A 1 206 ? 6.34 13.516 16.172 1 92.94 206 TYR A O 1
ATOM 1635 N N . TRP A 1 207 ? 7.957 12.422 17.25 1 92.5 207 TRP A N 1
ATOM 1636 C CA . TRP A 1 207 ? 8.445 11.727 16.062 1 92.5 207 TRP A CA 1
ATOM 1637 C C . TRP A 1 207 ? 8.617 10.242 16.328 1 92.5 207 TRP A C 1
ATOM 1639 O O . TRP A 1 207 ? 8.836 9.836 17.469 1 92.5 207 TRP A O 1
ATOM 1649 N N . SER A 1 208 ? 8.555 9.484 15.242 1 87.5 208 SER A N 1
ATOM 1650 C CA . SER A 1 208 ? 8.812 8.055 15.344 1 87.5 208 SER A CA 1
ATOM 1651 C C . SER A 1 208 ? 10.281 7.734 15.07 1 87.5 208 SER A C 1
ATOM 1653 O O . SER A 1 208 ? 10.938 8.43 14.289 1 87.5 208 SER A O 1
ATOM 1655 N N . PHE A 1 209 ? 10.695 6.668 15.711 1 84.56 209 PHE A N 1
ATOM 1656 C CA . PHE A 1 209 ? 11.984 6.078 15.367 1 84.56 209 PHE A CA 1
ATOM 1657 C C . PHE A 1 209 ? 11.82 5.012 14.289 1 84.56 209 PHE A C 1
ATOM 1659 O O . PHE A 1 209 ? 10.727 4.484 14.094 1 84.56 209 PHE A O 1
ATOM 1666 N N . THR A 1 210 ? 12.891 4.746 13.594 1 78.81 210 THR A N 1
ATOM 1667 C CA . THR A 1 210 ? 12.859 3.688 12.594 1 78.81 210 THR A CA 1
ATOM 1668 C C . THR A 1 210 ? 12.656 2.326 13.25 1 78.81 210 THR A C 1
ATOM 1670 O O . THR A 1 210 ? 11.992 1.451 12.688 1 78.81 210 THR A O 1
ATOM 1673 N N . ASP A 1 211 ? 13.211 2.195 14.383 1 76.56 211 ASP A N 1
ATOM 1674 C CA . ASP A 1 211 ? 12.977 1.022 15.227 1 76.56 211 ASP A CA 1
ATOM 1675 C C . ASP A 1 211 ? 11.938 1.313 16.297 1 76.56 211 ASP A C 1
ATOM 1677 O O . ASP A 1 211 ? 12.195 2.068 17.234 1 76.56 211 ASP A O 1
ATOM 1681 N N . SER A 1 212 ? 10.875 0.613 16.125 1 77.06 212 SER A N 1
ATOM 1682 C CA . SER A 1 212 ? 9.766 0.88 17.031 1 77.06 212 SER A CA 1
ATOM 1683 C C . SER A 1 212 ? 10.133 0.533 18.484 1 77.06 212 SER A C 1
ATOM 1685 O O . SER A 1 212 ? 9.523 1.04 19.422 1 77.06 212 SER A O 1
ATOM 1687 N N . SER A 1 213 ? 11.07 -0.329 18.625 1 77.88 213 SER A N 1
ATOM 1688 C CA . SER A 1 213 ? 11.484 -0.695 19.984 1 77.88 213 SER A CA 1
ATOM 1689 C C . SER A 1 213 ? 12.109 0.488 20.703 1 77.88 213 SER A C 1
ATOM 1691 O O . SER A 1 213 ? 12.188 0.499 21.938 1 77.88 213 SER A O 1
ATOM 1693 N N . ALA A 1 214 ? 12.516 1.518 19.953 1 82.31 214 ALA A N 1
ATOM 1694 C CA . ALA A 1 214 ? 13.109 2.713 20.547 1 82.31 214 ALA A CA 1
ATOM 1695 C C . ALA A 1 214 ? 12.039 3.65 21.078 1 82.31 214 ALA A C 1
ATOM 1697 O O . ALA A 1 214 ? 12.336 4.598 21.812 1 82.31 214 ALA A O 1
ATOM 1698 N N . GLY A 1 215 ? 10.773 3.426 20.656 1 84.69 215 GLY A N 1
ATOM 1699 C CA . GLY A 1 215 ? 9.68 4.25 21.156 1 84.69 215 GLY A CA 1
ATOM 1700 C C . GLY A 1 215 ? 9.406 5.461 20.281 1 84.69 215 GLY A C 1
ATOM 1701 O O . GLY A 1 215 ? 9.516 5.391 19.062 1 84.69 215 GLY A O 1
ATOM 1702 N N . ILE A 1 216 ? 8.977 6.543 20.984 1 89.75 216 ILE A N 1
ATOM 1703 C CA . ILE A 1 216 ? 8.609 7.805 20.344 1 89.75 216 ILE A CA 1
ATOM 1704 C C . ILE A 1 216 ? 9.453 8.938 20.922 1 89.75 216 ILE A C 1
ATOM 1706 O O . ILE A 1 216 ? 9.641 9.016 22.141 1 89.75 216 ILE A O 1
ATOM 1710 N N . LEU A 1 217 ? 9.953 9.688 20.078 1 91.88 217 LEU A N 1
ATOM 1711 C CA . LEU A 1 217 ? 10.734 10.844 20.5 1 91.88 217 LEU A CA 1
ATOM 1712 C C . LEU A 1 217 ? 9.82 12.047 20.75 1 91.88 217 LEU A C 1
ATOM 1714 O O . LEU A 1 217 ? 8.992 12.383 19.906 1 91.88 217 LEU A O 1
ATOM 1718 N N . GLU A 1 218 ? 9.914 12.617 21.922 1 93.31 218 GLU A N 1
ATOM 1719 C CA . GLU A 1 218 ? 9.172 13.828 22.25 1 93.31 218 GLU A CA 1
ATOM 1720 C C . GLU A 1 218 ? 10.109 15 22.516 1 93.31 218 GLU A C 1
ATOM 1722 O O . GLU A 1 218 ? 11.094 14.859 23.25 1 93.31 218 GLU A O 1
ATOM 1727 N N . PHE A 1 219 ? 9.859 16.062 21.922 1 95.69 219 PHE A N 1
ATOM 1728 C CA . PHE A 1 219 ? 10.523 17.328 22.234 1 95.69 219 PHE A CA 1
ATOM 1729 C C . PHE A 1 219 ? 9.531 18.328 22.797 1 95.69 219 PHE A C 1
ATOM 1731 O O . PHE A 1 219 ? 8.531 18.656 22.156 1 95.69 219 PHE A O 1
ATOM 1738 N N . ASP A 1 220 ? 9.812 18.75 23.938 1 94.31 220 ASP A N 1
ATOM 1739 C CA . ASP A 1 220 ? 9 19.781 24.578 1 94.31 220 ASP A CA 1
ATOM 1740 C C . ASP A 1 220 ? 9.578 21.172 24.328 1 94.31 220 ASP A C 1
ATOM 1742 O O . ASP A 1 220 ? 10.664 21.5 24.828 1 94.31 220 ASP A O 1
ATOM 1746 N N . LEU A 1 221 ? 8.875 21.953 23.672 1 92.44 221 LEU A N 1
ATOM 1747 C CA . LEU A 1 221 ? 9.336 23.281 23.297 1 92.44 221 LEU A CA 1
ATOM 1748 C C . LEU A 1 221 ? 9.477 24.172 24.531 1 92.44 221 LEU A C 1
ATOM 1750 O O . LEU A 1 221 ? 10.359 25.031 24.578 1 92.44 221 LEU A O 1
ATOM 1754 N N . GLY A 1 222 ? 8.578 24.062 25.438 1 89.38 222 GLY A N 1
ATOM 1755 C CA . GLY A 1 222 ? 8.633 24.859 26.656 1 89.38 222 GLY A CA 1
ATOM 1756 C C . GLY A 1 222 ? 9.805 24.484 27.562 1 89.38 222 GLY A C 1
ATOM 1757 O O . GLY A 1 222 ? 10.617 25.344 27.906 1 89.38 222 GLY A O 1
ATOM 1758 N N . ARG A 1 223 ? 10.008 23.219 27.797 1 90.62 223 ARG A N 1
ATOM 1759 C CA . ARG A 1 223 ? 11.039 22.719 28.703 1 90.62 223 ARG A CA 1
ATOM 1760 C C . ARG A 1 223 ? 12.359 22.5 27.969 1 90.62 223 ARG A C 1
ATOM 1762 O O . ARG A 1 223 ? 13.398 22.312 28.594 1 90.62 223 ARG A O 1
ATOM 1769 N N . GLN A 1 224 ? 12.289 22.562 26.672 1 91 224 GLN A N 1
ATOM 1770 C CA . GLN A 1 224 ? 13.469 22.281 25.859 1 91 224 GLN A CA 1
ATOM 1771 C C . GLN A 1 224 ? 14.117 20.969 26.266 1 91 224 GLN A C 1
ATOM 1773 O O . GLN A 1 224 ? 15.312 20.906 26.562 1 91 224 GLN A O 1
ATOM 1778 N N . SER A 1 225 ? 13.383 19.953 26.203 1 92 225 SER A N 1
ATOM 1779 C CA . SER A 1 225 ? 13.852 18.625 26.609 1 92 225 SER A CA 1
ATOM 1780 C C . SER A 1 225 ? 13.461 17.578 25.578 1 92 225 SER A C 1
ATOM 1782 O O . SER A 1 225 ? 12.43 17.688 24.922 1 92 225 SER A O 1
ATOM 1784 N N . LEU A 1 226 ? 14.352 16.641 25.469 1 92.38 226 LEU A N 1
ATOM 1785 C CA . LEU A 1 226 ? 14.164 15.492 24.594 1 92.38 226 LEU A CA 1
ATOM 1786 C C . LEU A 1 226 ? 14.016 14.203 25.391 1 92.38 226 LEU A C 1
ATOM 1788 O O . LEU A 1 226 ? 14.867 13.891 26.234 1 92.38 226 LEU A O 1
ATOM 1792 N N . VAL A 1 227 ? 12.922 13.531 25.094 1 89.25 227 VAL A N 1
ATOM 1793 C CA . VAL A 1 227 ? 12.695 12.297 25.828 1 89.25 227 VAL A CA 1
ATOM 1794 C C . VAL A 1 227 ? 12.188 11.211 24.891 1 89.25 227 VAL A C 1
ATOM 1796 O O . VAL A 1 227 ? 11.461 11.508 23.922 1 89.25 227 VAL A O 1
ATOM 1799 N N . ALA A 1 228 ? 12.578 10.031 25.125 1 89.75 228 ALA A N 1
ATOM 1800 C CA . ALA A 1 228 ? 12.031 8.875 24.422 1 89.75 228 ALA A CA 1
ATOM 1801 C C . ALA A 1 228 ? 10.945 8.195 25.25 1 89.75 228 ALA A C 1
ATOM 1803 O O . ALA A 1 228 ? 11.172 7.848 26.406 1 89.75 228 ALA A O 1
ATOM 1804 N N . ILE A 1 229 ? 9.828 8.055 24.625 1 88.38 229 ILE A N 1
ATOM 1805 C CA . ILE A 1 229 ? 8.703 7.426 25.297 1 88.38 229 ILE A CA 1
ATOM 1806 C C . ILE A 1 229 ? 8.516 6.004 24.766 1 88.38 229 ILE A C 1
ATOM 1808 O O . ILE A 1 229 ? 8.32 5.805 23.578 1 88.38 229 ILE A O 1
ATOM 1812 N N . PRO A 1 230 ? 8.516 5.07 25.625 1 86.62 230 PRO A N 1
ATOM 1813 C CA . PRO A 1 230 ? 8.336 3.693 25.156 1 86.62 230 PRO A CA 1
ATOM 1814 C C . PRO A 1 230 ? 6.938 3.441 24.594 1 86.62 230 PRO A C 1
ATOM 1816 O O . PRO A 1 230 ? 5.961 4.02 25.078 1 86.62 230 PRO A O 1
ATOM 1819 N N . LEU A 1 231 ? 6.945 2.592 23.578 1 85.38 231 LEU A N 1
ATOM 1820 C CA . LEU A 1 231 ? 5.684 2.141 23.016 1 85.38 231 LEU A CA 1
ATOM 1821 C C . LEU A 1 231 ? 5.188 0.883 23.719 1 85.38 231 LEU A C 1
ATOM 1823 O O . LEU A 1 231 ? 5.977 0.157 24.328 1 85.38 231 LEU A O 1
ATOM 1827 N N . PRO A 1 232 ? 3.854 0.718 23.609 1 79.88 232 PRO A N 1
ATOM 1828 C CA . PRO A 1 232 ? 3.359 -0.564 24.125 1 79.88 232 PRO A CA 1
ATOM 1829 C C . PRO A 1 232 ? 3.965 -1.761 23.391 1 79.88 232 PRO A C 1
ATOM 1831 O O . PRO A 1 232 ? 4.379 -1.64 22.234 1 79.88 232 PRO A O 1
ATOM 1834 N N . GLU A 1 233 ? 3.922 -2.838 24.047 1 73.56 233 GLU A N 1
ATOM 1835 C CA . GLU A 1 233 ? 4.453 -4.07 23.453 1 73.56 233 GLU A CA 1
ATOM 1836 C C . GLU A 1 233 ? 3.674 -4.473 22.219 1 73.56 233 GLU A C 1
ATOM 1838 O O . GLU A 1 233 ? 2.443 -4.383 22.188 1 73.56 233 GLU A O 1
ATOM 1843 N N . GLY A 1 234 ? 4.375 -4.809 21.219 1 67.94 234 GLY A N 1
ATOM 1844 C CA . GLY A 1 234 ? 3.732 -5.344 20.031 1 67.94 234 GLY A CA 1
ATOM 1845 C C . GLY A 1 234 ? 3.402 -4.277 19 1 67.94 234 GLY A C 1
ATOM 1846 O O . GLY A 1 234 ? 3.004 -4.594 17.875 1 67.94 234 GLY A O 1
ATOM 1847 N N . VAL A 1 235 ? 3.547 -3.025 19.406 1 70.69 235 VAL A N 1
ATOM 1848 C CA . VAL A 1 235 ? 3.225 -1.957 18.469 1 70.69 235 VAL A CA 1
ATOM 1849 C C . VAL A 1 235 ? 4.418 -1.694 17.547 1 70.69 235 VAL A C 1
ATOM 1851 O O . VAL A 1 235 ? 5.539 -1.491 18.031 1 70.69 235 VAL A O 1
ATOM 1854 N N . ILE A 1 236 ? 4.07 -1.81 16.234 1 65.75 236 ILE A N 1
ATOM 1855 C CA . ILE A 1 236 ? 5.121 -1.565 15.25 1 65.75 236 ILE A CA 1
ATOM 1856 C C . ILE A 1 236 ? 4.691 -0.457 14.297 1 65.75 236 ILE A C 1
ATOM 1858 O O . ILE A 1 236 ? 3.568 -0.473 13.781 1 65.75 236 ILE A O 1
ATOM 1862 N N . GLY A 1 237 ? 5.574 0.569 14.125 1 67.5 237 GLY A N 1
ATOM 1863 C CA . GLY A 1 237 ? 5.383 1.628 13.141 1 67.5 237 GLY A CA 1
ATOM 1864 C C . GLY A 1 237 ? 4.148 2.467 13.406 1 67.5 237 GLY A C 1
ATOM 1865 O O . GLY A 1 237 ? 3.264 2.566 12.555 1 67.5 237 GLY A O 1
ATOM 1866 N N . PRO A 1 238 ? 4.047 3.057 14.5 1 71.44 238 PRO A N 1
ATOM 1867 C CA . PRO A 1 238 ? 2.857 3.854 14.812 1 71.44 238 PRO A CA 1
ATOM 1868 C C . PRO A 1 238 ? 2.713 5.074 13.906 1 71.44 238 PRO A C 1
ATOM 1870 O O . PRO A 1 238 ? 3.713 5.688 13.523 1 71.44 238 PRO A O 1
ATOM 1873 N N . ARG A 1 239 ? 1.497 5.359 13.461 1 78.44 239 ARG A N 1
ATOM 1874 C CA . ARG A 1 239 ? 1.161 6.617 12.797 1 78.44 239 ARG A CA 1
ATOM 1875 C C . ARG A 1 239 ? 0.459 7.574 13.75 1 78.44 239 ARG A C 1
ATOM 1877 O O . ARG A 1 239 ? -0.571 7.23 14.336 1 78.44 239 ARG A O 1
ATOM 1884 N N . PHE A 1 240 ? 1.058 8.734 13.797 1 85.5 240 PHE A N 1
ATOM 1885 C CA . PHE A 1 240 ? 0.644 9.664 14.844 1 85.5 240 PHE A CA 1
ATOM 1886 C C . PHE A 1 240 ? -0.637 10.391 14.445 1 85.5 240 PHE A C 1
ATOM 1888 O O . PHE A 1 240 ? -0.834 10.719 13.273 1 85.5 240 PHE A O 1
ATOM 1895 N N . MET A 1 241 ? -1.419 10.547 15.508 1 87.06 241 MET A N 1
ATOM 1896 C CA . MET A 1 241 ? -2.613 11.375 15.391 1 87.06 241 MET A CA 1
ATOM 1897 C C . MET A 1 241 ? -3.01 11.945 16.75 1 87.06 241 MET A C 1
ATOM 1899 O O . MET A 1 241 ? -2.506 11.516 17.781 1 87.06 241 MET A O 1
ATOM 1903 N N . ARG A 1 242 ? -3.77 12.875 16.641 1 88.5 242 ARG A N 1
ATOM 1904 C CA . ARG A 1 242 ? -4.289 13.422 17.891 1 88.5 242 ARG A CA 1
ATOM 1905 C C . ARG A 1 242 ? -5.328 12.484 18.516 1 88.5 242 ARG A C 1
ATOM 1907 O O . ARG A 1 242 ? -6.168 11.93 17.797 1 88.5 242 ARG A O 1
ATOM 1914 N N . ALA A 1 243 ? -5.223 12.344 19.781 1 88.56 243 ALA A N 1
ATOM 1915 C CA . ALA A 1 243 ? -6.188 11.508 20.484 1 88.56 243 ALA A CA 1
ATOM 1916 C C . ALA A 1 243 ? -7.492 12.266 20.734 1 88.56 243 ALA A C 1
ATOM 1918 O O . ALA A 1 243 ? -7.574 13.469 20.484 1 88.56 243 ALA A O 1
ATOM 1919 N N . GLU A 1 244 ? -8.469 11.578 21.25 1 84.88 244 GLU A N 1
ATOM 1920 C CA . GLU A 1 244 ? -9.797 12.133 21.484 1 84.88 244 GLU A CA 1
ATOM 1921 C C . GLU A 1 244 ? -9.75 13.281 22.484 1 84.88 244 GLU A C 1
ATOM 1923 O O . GLU A 1 244 ? -10.562 14.203 22.422 1 84.88 244 GLU A O 1
ATOM 1928 N N . ASP A 1 245 ? -8.828 13.219 23.375 1 84.88 245 ASP A N 1
ATOM 1929 C CA . ASP A 1 245 ? -8.734 14.266 24.391 1 84.88 245 ASP A CA 1
ATOM 1930 C C . ASP A 1 245 ? -7.836 15.406 23.922 1 84.88 245 ASP A C 1
ATOM 1932 O O . ASP A 1 245 ? -7.562 16.344 24.688 1 84.88 245 ASP A O 1
ATOM 1936 N N . GLY A 1 246 ? -7.352 15.312 22.75 1 85.06 246 GLY A N 1
ATOM 1937 C CA . GLY A 1 246 ? -6.508 16.359 22.203 1 85.06 246 GLY A CA 1
ATOM 1938 C C . GLY A 1 246 ? -5.027 16.109 22.406 1 85.06 246 GLY A C 1
ATOM 1939 O O . GLY A 1 246 ? -4.188 16.828 21.875 1 85.06 246 GLY A O 1
ATOM 1940 N N . GLY A 1 247 ? -4.73 15.102 23.125 1 88.62 247 GLY A N 1
ATOM 1941 C CA . GLY A 1 247 ? -3.346 14.742 23.375 1 88.62 247 GLY A CA 1
ATOM 1942 C C . GLY A 1 247 ? -2.74 13.906 22.266 1 88.62 247 GLY A C 1
ATOM 1943 O O . GLY A 1 247 ? -3.371 13.695 21.219 1 88.62 247 GLY A O 1
ATOM 1944 N N . PRO A 1 248 ? -1.455 13.531 22.5 1 90.12 248 PRO A N 1
ATOM 1945 C CA . PRO A 1 248 ? -0.803 12.695 21.484 1 90.12 248 PRO A CA 1
ATOM 1946 C C . PRO A 1 248 ? -1.399 11.289 21.406 1 90.12 248 PRO A C 1
ATOM 1948 O O . PRO A 1 248 ? -1.786 10.727 22.438 1 90.12 248 PRO A O 1
ATOM 1951 N N . GLY A 1 249 ? -1.52 10.883 20.25 1 89.94 249 GLY A N 1
ATOM 1952 C CA . GLY A 1 249 ? -1.991 9.531 20 1 89.94 249 GLY A CA 1
ATOM 1953 C C . GLY A 1 249 ? -1.41 8.922 18.734 1 89.94 249 GLY A C 1
ATOM 1954 O O . GLY A 1 249 ? -0.641 9.57 18.016 1 89.94 249 GLY A O 1
ATOM 1955 N N . PHE A 1 250 ? -1.644 7.613 18.578 1 88.19 250 PHE A N 1
ATOM 1956 C CA . PHE A 1 250 ? -1.26 6.965 17.328 1 88.19 250 PHE A CA 1
ATOM 1957 C C . PHE A 1 250 ? -2.285 5.914 16.922 1 88.19 250 PHE A C 1
ATOM 1959 O O . PHE A 1 250 ? -3.059 5.441 17.75 1 88.19 250 PHE A O 1
ATOM 1966 N N . ILE A 1 251 ? -2.236 5.703 15.648 1 83.31 251 ILE A N 1
ATOM 1967 C CA . ILE A 1 251 ? -3.166 4.75 15.055 1 83.31 251 ILE A CA 1
ATOM 1968 C C . ILE A 1 251 ? -2.549 3.354 15.055 1 83.31 251 ILE A C 1
ATOM 1970 O O . ILE A 1 251 ? -1.356 3.195 14.781 1 83.31 251 ILE A O 1
ATOM 1974 N N . PHE A 1 252 ? -3.379 2.459 15.414 1 78.12 252 PHE A N 1
ATOM 1975 C CA . PHE A 1 252 ? -3.039 1.044 15.312 1 78.12 252 PHE A CA 1
ATOM 1976 C C . PHE A 1 252 ? -4.059 0.302 14.461 1 78.12 252 PHE A C 1
ATOM 1978 O O . PHE A 1 252 ? -5.246 0.268 14.789 1 78.12 252 PHE A O 1
ATOM 1985 N N . LYS A 1 253 ? -3.475 -0.218 13.352 1 74.81 253 LYS A N 1
ATOM 1986 C CA . LYS A 1 253 ? -4.367 -0.964 12.469 1 74.81 253 LYS A CA 1
ATOM 1987 C C . LYS A 1 253 ? -4.184 -2.469 12.648 1 74.81 253 LYS A C 1
ATOM 1989 O O . LYS A 1 253 ? -3.064 -2.977 12.578 1 74.81 253 LYS A O 1
ATOM 1994 N N . ASN A 1 254 ? -5.215 -3.078 12.977 1 65.75 254 ASN A N 1
ATOM 1995 C CA . ASN A 1 254 ? -5.277 -4.535 13.016 1 65.75 254 ASN A CA 1
ATOM 1996 C C . ASN A 1 254 ? -6.383 -5.074 12.109 1 65.75 254 ASN A C 1
ATOM 1998 O O . ASN A 1 254 ? -7.562 -4.773 12.32 1 65.75 254 ASN A O 1
ATOM 2002 N N . ASP A 1 255 ? -5.996 -5.848 11.125 1 66.38 255 ASP A N 1
ATOM 2003 C CA . ASP A 1 255 ? -6.961 -6.41 10.188 1 66.38 255 ASP A CA 1
ATOM 2004 C C . ASP A 1 255 ? -7.902 -5.328 9.656 1 66.38 255 ASP A C 1
ATOM 2006 O O . ASP A 1 255 ? -7.469 -4.395 8.984 1 66.38 255 ASP A O 1
ATOM 2010 N N . CYS A 1 256 ? -9.203 -5.348 10.164 1 71.19 256 CYS A N 1
ATOM 2011 C CA . CYS A 1 256 ? -10.211 -4.445 9.625 1 71.19 256 CYS A CA 1
ATOM 2012 C C . CYS A 1 256 ? -10.609 -3.395 10.656 1 71.19 256 CYS A C 1
ATOM 2014 O O . CYS A 1 256 ? -11.688 -2.805 10.562 1 71.19 256 CYS A O 1
ATOM 2016 N N . THR A 1 257 ? -9.672 -3.195 11.602 1 77.31 257 THR A N 1
ATOM 2017 C CA . THR A 1 257 ? -10.023 -2.207 12.609 1 77.31 257 THR A CA 1
ATOM 2018 C C . THR A 1 257 ? -8.875 -1.226 12.828 1 77.31 257 THR A C 1
ATOM 2020 O O . THR A 1 257 ? -7.703 -1.614 12.797 1 77.31 257 THR A O 1
ATOM 2023 N N . ILE A 1 258 ? -9.281 -0.01 12.984 1 82.44 258 ILE A N 1
ATOM 2024 C CA . ILE A 1 258 ? -8.336 1.023 13.398 1 82.44 258 ILE A CA 1
ATOM 2025 C C . ILE A 1 258 ? -8.617 1.431 14.844 1 82.44 258 ILE A C 1
ATOM 2027 O O . ILE A 1 258 ? -9.758 1.724 15.203 1 82.44 258 ILE A O 1
ATOM 2031 N N . LYS A 1 259 ? -7.613 1.308 15.602 1 84.81 259 LYS A N 1
ATOM 2032 C CA . LYS A 1 259 ? -7.691 1.759 16.984 1 84.81 259 LYS A CA 1
ATOM 2033 C C . LYS A 1 259 ? -6.762 2.943 17.234 1 84.81 259 LYS A C 1
ATOM 2035 O O . LYS A 1 259 ? -5.656 2.994 16.688 1 84.81 259 LYS A O 1
ATOM 2040 N N . ILE A 1 260 ? -7.234 3.844 18.078 1 88.19 260 ILE A N 1
ATOM 2041 C CA . ILE A 1 260 ? -6.414 5 18.438 1 88.19 260 ILE A CA 1
ATOM 2042 C C . ILE A 1 260 ? -5.938 4.879 19.875 1 88.19 260 ILE A C 1
ATOM 2044 O O . ILE A 1 260 ? -6.746 4.719 20.797 1 88.19 260 ILE A O 1
ATOM 2048 N N . TRP A 1 261 ? -4.707 4.895 20.047 1 88.81 261 TRP A N 1
ATOM 2049 C CA . TRP A 1 261 ? -4.09 4.898 21.359 1 88.81 261 TRP A CA 1
ATOM 2050 C C . TRP A 1 261 ? -3.855 6.324 21.859 1 88.81 261 TRP A C 1
ATOM 2052 O O . TRP A 1 261 ? -3.604 7.227 21.047 1 88.81 261 TRP A O 1
ATOM 2062 N N . LYS A 1 262 ? -3.971 6.477 23.156 1 90.44 262 LYS A N 1
ATOM 2063 C CA . LYS A 1 262 ? -3.725 7.789 23.75 1 90.44 262 LYS A CA 1
ATOM 2064 C C . LYS A 1 262 ? -2.811 7.676 24.969 1 90.44 262 LYS A C 1
ATOM 2066 O O . LYS A 1 262 ? -2.652 6.594 25.531 1 90.44 262 LYS A O 1
ATOM 2071 N N . ARG A 1 263 ? -2.182 8.781 25.203 1 86.19 263 ARG A N 1
ATOM 2072 C CA . ARG A 1 263 ? -1.311 8.828 26.375 1 86.19 263 ARG A CA 1
ATOM 2073 C C . ARG A 1 263 ? -2.113 9.109 27.641 1 86.19 263 ARG A C 1
ATOM 2075 O O . ARG A 1 263 ? -3.016 9.945 27.641 1 86.19 263 ARG A O 1
ATOM 2082 N N . LYS A 1 264 ? -1.807 8.133 28.656 1 77.56 264 LYS A N 1
ATOM 2083 C CA . LYS A 1 264 ? -2.447 8.352 29.953 1 77.56 264 LYS A CA 1
ATOM 2084 C C . LYS A 1 264 ? -1.697 9.398 30.766 1 77.56 264 LYS A C 1
ATOM 2086 O O . LYS A 1 264 ? -0.465 9.398 30.812 1 77.56 264 LYS A O 1
ATOM 2091 N N . THR A 1 265 ? -2.291 10.422 31.062 1 63.19 265 THR A N 1
ATOM 2092 C CA . THR A 1 265 ? -1.68 11.391 31.969 1 63.19 265 THR A CA 1
ATOM 2093 C C . THR A 1 265 ? -2.055 11.086 33.406 1 63.19 265 THR A C 1
ATOM 2095 O O . THR A 1 265 ? -3.225 10.844 33.719 1 63.19 265 THR A O 1
ATOM 2098 N N . ASP A 1 266 ? -1.067 10.539 34.25 1 57.5 266 ASP A N 1
ATOM 2099 C CA . ASP A 1 266 ? -1.389 10.336 35.656 1 57.5 266 ASP A CA 1
ATOM 2100 C C . ASP A 1 266 ? -1.854 11.641 36.312 1 57.5 266 ASP A C 1
ATOM 2102 O O . ASP A 1 266 ? -1.827 12.695 35.656 1 57.5 266 ASP A O 1
ATOM 2106 N N . SER A 1 267 ? -2.393 11.422 37.562 1 50.78 267 SER A N 1
ATOM 2107 C CA . SER A 1 267 ? -2.939 12.5 38.375 1 50.78 267 SER A CA 1
ATOM 2108 C C . SER A 1 267 ? -1.984 13.688 38.438 1 50.78 267 SER A C 1
ATOM 2110 O O . SER A 1 267 ? -2.412 14.82 38.656 1 50.78 267 SER A O 1
ATOM 2112 N N . GLY A 1 268 ? -0.723 13.5 38.25 1 47.72 268 GLY A N 1
ATOM 2113 C CA . GLY A 1 268 ? 0.249 14.57 38.375 1 47.72 268 GLY A CA 1
ATOM 2114 C C . GLY A 1 268 ? 0.64 15.164 37.031 1 47.72 268 GLY A C 1
ATOM 2115 O O . GLY A 1 268 ? 1.529 16.016 36.938 1 47.72 268 GLY A O 1
ATOM 2116 N N . GLY A 1 269 ? 0.023 14.844 35.969 1 50.19 269 GLY A N 1
ATOM 2117 C CA . GLY A 1 269 ? 0.215 15.43 34.656 1 50.19 269 GLY A CA 1
ATOM 2118 C C . GLY A 1 269 ? 1.282 14.727 33.844 1 50.19 269 GLY A C 1
ATOM 2119 O O . GLY A 1 269 ? 1.646 15.195 32.75 1 50.19 269 GLY A O 1
ATOM 2120 N N . VAL A 1 270 ? 1.995 13.82 34.531 1 51.09 270 VAL A N 1
ATOM 2121 C CA . VAL A 1 270 ? 3.127 13.164 33.875 1 51.09 270 VAL A CA 1
ATOM 2122 C C . VAL A 1 270 ? 2.629 12.008 33 1 51.09 270 VAL A C 1
ATOM 2124 O O . VAL A 1 270 ? 1.857 11.164 33.469 1 51.09 270 VAL A O 1
ATOM 2127 N N . ALA A 1 271 ? 2.756 12.219 31.703 1 57.78 271 ALA A N 1
ATOM 2128 C CA . ALA A 1 271 ? 2.373 11.211 30.734 1 57.78 271 ALA A CA 1
ATOM 2129 C C . ALA A 1 271 ? 3.088 9.883 30.984 1 57.78 271 ALA A C 1
ATOM 2131 O O . ALA A 1 271 ? 4.32 9.836 31.047 1 57.78 271 ALA A O 1
ATOM 2132 N N . SER A 1 272 ? 2.469 8.758 31.562 1 61.72 272 SER A N 1
ATOM 2133 C CA . SER A 1 272 ? 3.098 7.547 32.062 1 61.72 272 SER A CA 1
ATOM 2134 C C . SER A 1 272 ? 3.002 6.41 31.047 1 61.72 272 SER A C 1
ATOM 2136 O O . SER A 1 272 ? 4.012 5.793 30.703 1 61.72 272 SER A O 1
ATOM 2138 N N . SER A 1 273 ? 1.645 6.074 30.656 1 80.44 273 SER A N 1
ATOM 2139 C CA . SER A 1 273 ? 1.534 4.859 29.859 1 80.44 273 SER A CA 1
ATOM 2140 C C . SER A 1 273 ? 0.534 5.031 28.719 1 80.44 273 SER A C 1
ATOM 2142 O O . SER A 1 273 ? -0.213 6.012 28.688 1 80.44 273 SER A O 1
ATOM 2144 N N . TRP A 1 274 ? 0.721 4.375 27.734 1 87.31 274 TRP A N 1
ATOM 2145 C CA . TRP A 1 274 ? -0.227 4.367 26.625 1 87.31 274 TRP A CA 1
ATOM 2146 C C . TRP A 1 274 ? -1.448 3.518 26.969 1 87.31 274 TRP A C 1
ATOM 2148 O O . TRP A 1 274 ? -1.33 2.482 27.625 1 87.31 274 TRP A O 1
ATOM 2158 N N . MET A 1 275 ? -2.578 4.02 26.594 1 87.19 275 MET A N 1
ATOM 2159 C CA . MET A 1 275 ? -3.807 3.238 26.719 1 87.19 275 MET A CA 1
ATOM 2160 C C . MET A 1 275 ? -4.633 3.322 25.438 1 87.19 275 MET A C 1
ATOM 2162 O O . MET A 1 275 ? -4.547 4.309 24.703 1 87.19 275 MET A O 1
ATOM 2166 N N . LEU A 1 276 ? -5.406 2.27 25.25 1 85.94 276 LEU A N 1
ATOM 2167 C CA . LEU A 1 276 ? -6.312 2.271 24.109 1 85.94 276 LEU A CA 1
ATOM 2168 C C . LEU A 1 276 ? -7.414 3.311 24.297 1 85.94 276 LEU A C 1
ATOM 2170 O O . LEU A 1 276 ? -8.016 3.402 25.375 1 85.94 276 LEU A O 1
ATOM 2174 N N . GLY A 1 277 ? -7.562 4.156 23.25 1 84.25 277 GLY A N 1
ATOM 2175 C CA . GLY A 1 277 ? -8.648 5.125 23.281 1 84.25 277 GLY A CA 1
ATOM 2176 C C . GLY A 1 277 ? -10.008 4.5 23.062 1 84.25 277 GLY A C 1
ATOM 2177 O O . GLY A 1 277 ? -10.133 3.279 22.953 1 84.25 277 GLY A O 1
ATOM 2178 N N . ARG A 1 278 ? -11 5.324 23.016 1 78.5 278 ARG A N 1
ATOM 2179 C CA . ARG A 1 278 ? -12.383 4.891 22.828 1 78.5 278 ARG A CA 1
ATOM 2180 C C . ARG A 1 278 ? -12.711 4.75 21.344 1 78.5 278 ARG A C 1
ATOM 2182 O O . ARG A 1 278 ? -13.688 4.082 20.984 1 78.5 278 ARG A O 1
ATOM 2189 N N . THR A 1 279 ? -11.883 5.387 20.594 1 77.81 279 THR A N 1
ATOM 2190 C CA . THR A 1 279 ? -12.18 5.406 19.156 1 77.81 279 THR A CA 1
ATOM 2191 C C . THR A 1 279 ? -11.719 4.113 18.5 1 77.81 279 THR A C 1
ATOM 2193 O O . THR A 1 279 ? -10.516 3.842 18.422 1 77.81 279 THR A O 1
ATOM 2196 N N . ILE A 1 280 ? -12.656 3.314 18.109 1 77 280 ILE A N 1
ATOM 2197 C CA . ILE A 1 280 ? -12.438 2.104 17.328 1 77 280 ILE A CA 1
ATOM 2198 C C . ILE A 1 280 ? -13.25 2.17 16.031 1 77 280 ILE A C 1
ATOM 2200 O O . ILE A 1 280 ? -14.477 2.34 16.078 1 77 280 ILE A O 1
ATOM 2204 N N . ILE A 1 281 ? -12.531 2.145 15 1 84.31 281 ILE A N 1
ATOM 2205 C CA . ILE A 1 281 ? -13.188 2.242 13.695 1 84.31 281 ILE A CA 1
ATOM 2206 C C . ILE A 1 281 ? -13.18 0.876 13.016 1 84.31 281 ILE A C 1
ATOM 2208 O O . ILE A 1 281 ? -12.117 0.324 12.727 1 84.31 281 ILE A O 1
ATOM 2212 N N . GLU A 1 282 ? -14.312 0.443 12.844 1 84.06 282 GLU A N 1
ATOM 2213 C CA . GLU A 1 282 ? -14.477 -0.77 12.047 1 84.06 282 GLU A CA 1
ATOM 2214 C C . GLU A 1 282 ? -14.523 -0.451 10.555 1 84.06 282 GLU A C 1
ATOM 2216 O O . GLU A 1 282 ? -15.531 0.041 10.055 1 84.06 282 GLU A O 1
ATOM 2221 N N . LEU A 1 283 ? -13.516 -0.758 9.922 1 84.44 283 LEU A N 1
ATOM 2222 C CA . LEU A 1 283 ? -13.328 -0.311 8.547 1 84.44 283 LEU A CA 1
ATOM 2223 C C . LEU A 1 283 ? -14.344 -0.968 7.613 1 84.44 283 LEU A C 1
ATOM 2225 O O . LEU A 1 283 ? -14.68 -0.416 6.566 1 84.44 283 LEU A O 1
ATOM 2229 N N . ASP A 1 284 ? -14.859 -2.129 7.945 1 76.81 284 ASP A N 1
ATOM 2230 C CA . ASP A 1 284 ? -15.844 -2.834 7.129 1 76.81 284 ASP A CA 1
ATOM 2231 C C . ASP A 1 284 ? -17.188 -2.1 7.125 1 76.81 284 ASP A C 1
ATOM 2233 O O . ASP A 1 284 ? -18.031 -2.346 6.262 1 76.81 284 ASP A O 1
ATOM 2237 N N . LYS A 1 285 ? -17.312 -1.267 8.062 1 80.31 285 LYS A N 1
ATOM 2238 C CA . LYS A 1 285 ? -18.578 -0.526 8.148 1 80.31 285 LYS A CA 1
ATOM 2239 C C . LYS A 1 285 ? -18.469 0.816 7.43 1 80.31 285 LYS A C 1
ATOM 2241 O O . LYS A 1 285 ? -19.484 1.476 7.188 1 80.31 285 LYS A O 1
ATOM 2246 N N . VAL A 1 286 ? -17.25 1.186 7.16 1 86.44 286 VAL A N 1
ATOM 2247 C CA . VAL A 1 286 ? -17.094 2.543 6.648 1 86.44 286 VAL A CA 1
ATOM 2248 C C . VAL A 1 286 ? -16.609 2.496 5.203 1 86.44 286 VAL A C 1
ATOM 2250 O O . VAL A 1 286 ? -16.938 3.369 4.398 1 86.44 286 VAL A O 1
ATOM 2253 N N . LEU A 1 287 ? -15.859 1.528 4.875 1 86.75 287 LEU A N 1
ATOM 2254 C CA . LEU A 1 287 ? -15.352 1.371 3.516 1 86.75 287 LEU A CA 1
ATOM 2255 C C . LEU A 1 287 ? -16.219 0.394 2.725 1 86.75 287 LEU A C 1
ATOM 2257 O O . LEU A 1 287 ? -16.875 -0.466 3.309 1 86.75 287 LEU A O 1
ATOM 2261 N N . PRO A 1 288 ? -16.203 0.575 1.395 1 78.81 288 PRO A N 1
ATOM 2262 C CA . PRO A 1 288 ? -16.875 -0.451 0.596 1 78.81 288 PRO A CA 1
ATOM 2263 C C . PRO A 1 288 ? -16.359 -1.857 0.877 1 78.81 288 PRO A C 1
ATOM 2265 O O . PRO A 1 288 ? -15.148 -2.045 1.066 1 78.81 288 PRO A O 1
ATOM 2268 N N . MET A 1 289 ? -17.234 -2.695 0.977 1 68.06 289 MET A N 1
ATOM 2269 C CA . MET A 1 289 ? -16.938 -4.074 1.357 1 68.06 289 MET A CA 1
ATOM 2270 C C . MET A 1 289 ? -15.852 -4.66 0.467 1 68.06 289 MET A C 1
ATOM 2272 O O . MET A 1 289 ? -14.992 -5.406 0.94 1 68.06 289 MET A O 1
ATOM 2276 N N . GLU A 1 290 ? -15.914 -4.277 -0.718 1 70.25 290 GLU A N 1
ATOM 2277 C CA . GLU A 1 290 ? -14.977 -4.844 -1.69 1 70.25 290 GLU A CA 1
ATOM 2278 C C . GLU A 1 290 ? -13.539 -4.445 -1.371 1 70.25 290 GLU A C 1
ATOM 2280 O O . GLU A 1 290 ? -12.602 -5.121 -1.79 1 70.25 290 GLU A O 1
ATOM 2285 N N . THR A 1 291 ? -13.461 -3.4 -0.577 1 69.75 291 THR A N 1
ATOM 2286 C CA . THR A 1 291 ? -12.141 -2.867 -0.262 1 69.75 291 THR A CA 1
ATOM 2287 C C . THR A 1 291 ? -11.492 -3.662 0.867 1 69.75 291 THR A C 1
ATOM 2289 O O . THR A 1 291 ? -10.266 -3.646 1.021 1 69.75 291 THR A O 1
ATOM 2292 N N . LEU A 1 292 ? -12.312 -4.258 1.605 1 66 292 LEU A N 1
ATOM 2293 C CA . LEU A 1 292 ? -11.781 -4.777 2.861 1 66 292 LEU A CA 1
ATOM 2294 C C . LEU A 1 292 ? -11.734 -6.305 2.842 1 66 292 LEU A C 1
ATOM 2296 O O . LEU A 1 292 ? -11.508 -6.934 3.875 1 66 292 LEU A O 1
ATOM 2300 N N . GLU A 1 293 ? -12.008 -6.719 1.714 1 63.94 293 GLU A N 1
ATOM 2301 C CA . GLU A 1 293 ? -11.938 -8.18 1.693 1 63.94 293 GLU A CA 1
ATOM 2302 C C . GLU A 1 293 ? -10.562 -8.672 2.15 1 63.94 293 GLU A C 1
ATOM 2304 O O . GLU A 1 293 ? -9.547 -8.055 1.839 1 63.94 293 GLU A O 1
ATOM 2309 N N . GLU A 1 294 ? -10.648 -9.477 3.064 1 58.97 294 GLU A N 1
ATOM 2310 C CA . GLU A 1 294 ? -9.445 -10.008 3.695 1 58.97 294 GLU A CA 1
ATOM 2311 C C . GLU A 1 294 ? -8.391 -10.375 2.65 1 58.97 294 GLU A C 1
ATOM 2313 O O . GLU A 1 294 ? -8.719 -10.945 1.607 1 58.97 294 GLU A O 1
ATOM 2318 N N . GLY A 1 295 ? -7.309 -10.016 2.889 1 64.69 295 GLY A N 1
ATOM 2319 C CA . GLY A 1 295 ? -6.18 -10.258 2.004 1 64.69 295 GLY A CA 1
ATOM 2320 C C . GLY A 1 295 ? -5.836 -9.062 1.137 1 64.69 295 GLY A C 1
ATOM 2321 O O . GLY A 1 295 ? -4.738 -8.984 0.585 1 64.69 295 GLY A O 1
ATOM 2322 N N . ARG A 1 296 ? -6.836 -8.195 1.145 1 74 296 ARG A N 1
ATOM 2323 C CA . ARG A 1 296 ? -6.531 -6.98 0.391 1 74 296 ARG A CA 1
ATOM 2324 C C . ARG A 1 296 ? -5.75 -5.988 1.243 1 74 296 ARG A C 1
ATOM 2326 O O . ARG A 1 296 ? -6.027 -5.828 2.434 1 74 296 ARG A O 1
ATOM 2333 N N . PRO A 1 297 ? -4.805 -5.457 0.68 1 77.62 297 PRO A N 1
ATOM 2334 C CA . PRO A 1 297 ? -3.99 -4.512 1.449 1 77.62 297 PRO A CA 1
ATOM 2335 C C . PRO A 1 297 ? -4.734 -3.219 1.773 1 77.62 297 PRO A C 1
ATOM 2337 O O . PRO A 1 297 ? -5.523 -2.736 0.958 1 77.62 297 PRO A O 1
ATOM 2340 N N . LEU A 1 298 ? -4.684 -2.775 2.92 1 82.75 298 LEU A N 1
ATOM 2341 C CA . LEU A 1 298 ? -5.141 -1.488 3.428 1 82.75 298 LEU A CA 1
ATOM 2342 C C . LEU A 1 298 ? -4.027 -0.773 4.188 1 82.75 298 LEU A C 1
ATOM 2344 O O . LEU A 1 298 ? -3.508 -1.297 5.172 1 82.75 298 LEU A O 1
ATOM 2348 N N . VAL A 1 299 ? -3.676 0.406 3.719 1 85.06 299 VAL A N 1
ATOM 2349 C CA . VAL A 1 299 ? -2.469 1.032 4.25 1 85.06 299 VAL A CA 1
ATOM 2350 C C . VAL A 1 299 ? -2.764 2.482 4.625 1 85.06 299 VAL A C 1
ATOM 2352 O O . VAL A 1 299 ? -3.189 3.275 3.781 1 85.06 299 VAL A O 1
ATOM 2355 N N . PRO A 1 300 ? -2.564 2.842 5.902 1 88.12 300 PRO A N 1
ATOM 2356 C CA . PRO A 1 300 ? -2.592 4.27 6.238 1 88.12 300 PRO A CA 1
ATOM 2357 C C . PRO A 1 300 ? -1.425 5.043 5.625 1 88.12 300 PRO A C 1
ATOM 2359 O O . PRO A 1 300 ? -0.266 4.656 5.801 1 88.12 300 PRO A O 1
ATOM 2362 N N . LEU A 1 301 ? -1.742 6.145 4.898 1 89.88 301 LEU A N 1
ATOM 2363 C CA . LEU A 1 301 ? -0.705 6.832 4.141 1 89.88 301 LEU A CA 1
ATOM 2364 C C . LEU A 1 301 ? -0.573 8.281 4.594 1 89.88 301 LEU A C 1
ATOM 2366 O O . LEU A 1 301 ? 0.309 9.008 4.129 1 89.88 301 LEU A O 1
ATOM 2370 N N . GLY A 1 302 ? -1.459 8.711 5.473 1 90.19 302 GLY A N 1
ATOM 2371 C CA . GLY A 1 302 ? -1.407 10.07 5.988 1 90.19 302 GLY A CA 1
ATOM 2372 C C . GLY A 1 302 ? -2.479 10.352 7.023 1 90.19 302 GLY A C 1
ATOM 2373 O O . GLY A 1 302 ? -3.439 9.594 7.156 1 90.19 302 GLY A O 1
ATOM 2374 N N . PHE A 1 303 ? -2.225 11.5 7.727 1 90.44 303 PHE A N 1
ATOM 2375 C CA . PHE A 1 303 ? -3.17 11.898 8.766 1 90.44 303 PHE A CA 1
ATOM 2376 C C . PHE A 1 303 ? -3.291 13.422 8.82 1 90.44 303 PHE A C 1
ATOM 2378 O O . PHE A 1 303 ? -2.293 14.117 9.008 1 90.44 303 PHE A O 1
ATOM 2385 N N . ALA A 1 304 ? -4.496 13.82 8.625 1 93.44 304 ALA A N 1
ATOM 2386 C CA . ALA A 1 304 ? -4.797 15.234 8.836 1 93.44 304 ALA A CA 1
ATOM 2387 C C . ALA A 1 304 ? -5.195 15.5 10.289 1 93.44 304 ALA A C 1
ATOM 2389 O O . ALA A 1 304 ? -6.344 15.273 10.672 1 93.44 304 ALA A O 1
ATOM 2390 N N . VAL A 1 305 ? -4.395 16.062 10.969 1 88.44 305 VAL A N 1
ATOM 2391 C CA . VAL A 1 305 ? -4.508 16.141 12.422 1 88.44 305 VAL A CA 1
ATOM 2392 C C . VAL A 1 305 ? -5.629 17.109 12.805 1 88.44 305 VAL A C 1
ATOM 2394 O O . VAL A 1 305 ? -6.43 16.812 13.695 1 88.44 305 VAL A O 1
ATOM 2397 N N . GLU A 1 306 ? -5.699 18.219 12.141 1 88.44 306 GLU A N 1
ATOM 2398 C CA . GLU A 1 306 ? -6.676 19.234 12.523 1 88.44 306 GLU A CA 1
ATOM 2399 C C . GLU A 1 306 ? -8.094 18.797 12.164 1 88.44 306 GLU A C 1
ATOM 2401 O O . GLU A 1 306 ? -9.055 19.188 12.836 1 88.44 306 GLU A O 1
ATOM 2406 N N . ASN A 1 307 ? -8.211 18 11.156 1 91.56 307 ASN A N 1
ATOM 2407 C CA . ASN A 1 307 ? -9.531 17.578 10.695 1 91.56 307 ASN A CA 1
ATOM 2408 C C . ASN A 1 307 ? -9.852 16.156 11.141 1 91.56 307 ASN A C 1
ATOM 2410 O O . ASN A 1 307 ? -10.969 15.68 10.922 1 91.56 307 ASN A O 1
ATOM 2414 N N . ASN A 1 308 ? -8.922 15.492 11.75 1 89.44 308 ASN A N 1
ATOM 2415 C CA . ASN A 1 308 ? -9.094 14.109 12.18 1 89.44 308 ASN A CA 1
ATOM 2416 C C . ASN A 1 308 ? -9.469 13.203 11.008 1 89.44 308 ASN A C 1
ATOM 2418 O O . ASN A 1 308 ? -10.461 12.469 11.078 1 89.44 308 ASN A O 1
ATOM 2422 N N . VAL A 1 309 ? -8.672 13.305 10.031 1 93.69 309 VAL A N 1
ATOM 2423 C CA . VAL A 1 309 ? -8.898 12.508 8.828 1 93.69 309 VAL A CA 1
ATOM 2424 C C . VAL A 1 309 ? -7.711 11.57 8.594 1 93.69 309 VAL A C 1
ATOM 2426 O O . VAL A 1 309 ? -6.559 11.977 8.734 1 93.69 309 VAL A O 1
ATOM 2429 N N . VAL A 1 310 ? -8.023 10.375 8.273 1 92.62 310 VAL A N 1
ATOM 2430 C CA . VAL A 1 310 ? -7.004 9.406 7.902 1 92.62 310 VAL A CA 1
ATOM 2431 C C . VAL A 1 310 ? -7.035 9.172 6.395 1 92.62 310 VAL A C 1
ATOM 2433 O O . VAL A 1 310 ? -8.109 9.023 5.805 1 92.62 310 VAL A O 1
ATOM 2436 N N . VAL A 1 311 ? -5.844 9.25 5.812 1 93.94 311 VAL A N 1
ATOM 2437 C CA . VAL A 1 311 ? -5.703 8.906 4.402 1 93.94 311 VAL A CA 1
ATOM 2438 C C . VAL A 1 311 ? -5.379 7.418 4.262 1 93.94 311 VAL A C 1
ATOM 2440 O O . VAL A 1 311 ? -4.344 6.949 4.746 1 93.94 311 VAL A O 1
ATOM 2443 N N . LEU A 1 312 ? -6.242 6.711 3.527 1 92.5 312 LEU A N 1
ATOM 2444 C CA . LEU A 1 312 ? -6.105 5.262 3.418 1 92.5 312 LEU A CA 1
ATOM 2445 C C . LEU A 1 312 ? -5.875 4.848 1.969 1 92.5 312 LEU A C 1
ATOM 2447 O O . LEU A 1 312 ? -6.621 5.25 1.076 1 92.5 312 LEU A O 1
ATOM 2451 N N . GLY A 1 313 ? -4.809 4.129 1.773 1 92 313 GLY A N 1
ATOM 2452 C CA . GLY A 1 313 ? -4.613 3.463 0.497 1 92 313 GLY A CA 1
ATOM 2453 C C . GLY A 1 313 ? -5.301 2.113 0.416 1 92 313 GLY A C 1
ATOM 2454 O O . GLY A 1 313 ? -5.125 1.267 1.295 1 92 313 GLY A O 1
ATOM 2455 N N . THR A 1 314 ? -6.102 1.938 -0.617 1 90 314 THR A N 1
ATOM 2456 C CA . THR A 1 314 ? -6.84 0.694 -0.797 1 90 314 THR A CA 1
ATOM 2457 C C . THR A 1 314 ? -6.613 0.126 -2.195 1 90 314 THR A C 1
ATOM 2459 O O . THR A 1 314 ? -5.871 0.705 -2.992 1 90 314 THR A O 1
ATOM 2462 N N . VAL A 1 315 ? -7.285 -0.957 -2.445 1 86.31 315 VAL A N 1
ATOM 2463 C CA . VAL A 1 315 ? -7.172 -1.62 -3.74 1 86.31 315 VAL A CA 1
ATOM 2464 C C . VAL A 1 315 ? -7.855 -0.779 -4.816 1 86.31 315 VAL A C 1
ATOM 2466 O O . VAL A 1 315 ? -7.539 -0.899 -6 1 86.31 315 VAL A O 1
ATOM 2469 N N . PHE A 1 316 ? -8.758 0.096 -4.441 1 87.12 316 PHE A N 1
ATOM 2470 C CA . PHE A 1 316 ? -9.516 0.874 -5.41 1 87.12 316 PHE A CA 1
ATOM 2471 C C . PHE A 1 316 ? -8.977 2.295 -5.512 1 87.12 316 PHE A C 1
ATOM 2473 O O . PHE A 1 316 ? -9.352 3.045 -6.418 1 87.12 316 PHE A O 1
ATOM 2480 N N . GLY A 1 317 ? -8.203 2.578 -4.555 1 91.31 317 GLY A N 1
ATOM 2481 C CA . GLY A 1 317 ? -7.688 3.936 -4.59 1 91.31 317 GLY A CA 1
ATOM 2482 C C . GLY A 1 317 ? -7.508 4.543 -3.213 1 91.31 317 GLY A C 1
ATOM 2483 O O . GLY A 1 317 ? -7.449 3.822 -2.215 1 91.31 317 GLY A O 1
ATOM 2484 N N . LEU A 1 318 ? -7.359 5.883 -3.193 1 94.25 318 LEU A N 1
ATOM 2485 C CA . LEU A 1 318 ? -7.121 6.637 -1.968 1 94.25 318 LEU A CA 1
ATOM 2486 C C . LEU A 1 318 ? -8.438 7.113 -1.359 1 94.25 318 LEU A C 1
ATOM 2488 O O . LEU A 1 318 ? -9.25 7.727 -2.047 1 94.25 318 LEU A O 1
ATOM 2492 N N . TYR A 1 319 ? -8.641 6.836 -0.087 1 94.81 319 TYR A N 1
ATOM 2493 C CA . TYR A 1 319 ? -9.844 7.238 0.624 1 94.81 319 TYR A CA 1
ATOM 2494 C C . TYR A 1 319 ? -9.508 8.164 1.783 1 94.81 319 TYR A C 1
ATOM 2496 O O . TYR A 1 319 ? -8.5 7.977 2.471 1 94.81 319 TYR A O 1
ATOM 2504 N N . LEU A 1 320 ? -10.344 9.148 1.973 1 96.62 320 LEU A N 1
ATOM 2505 C CA . LEU A 1 320 ? -10.352 9.945 3.195 1 96.62 320 LEU A CA 1
ATOM 2506 C C . LEU A 1 320 ? -11.375 9.414 4.188 1 96.62 320 LEU A C 1
ATOM 2508 O O . LEU A 1 320 ? -12.555 9.281 3.854 1 96.62 320 LEU A O 1
ATOM 2512 N N . LEU A 1 321 ? -10.914 9.117 5.348 1 94.06 321 LEU A N 1
ATOM 2513 C CA . LEU A 1 321 ? -11.805 8.656 6.41 1 94.06 321 LEU A CA 1
ATOM 2514 C C . LEU A 1 321 ? -11.883 9.688 7.535 1 94.06 321 LEU A C 1
ATOM 2516 O O . LEU A 1 321 ? -10.898 9.922 8.242 1 94.06 321 LEU A O 1
ATOM 2520 N N . GLN A 1 322 ? -13.055 10.266 7.676 1 93.38 322 GLN A N 1
ATOM 2521 C CA . GLN A 1 322 ? -13.305 11.156 8.805 1 93.38 322 GLN A CA 1
ATOM 2522 C C . GLN A 1 322 ? -13.57 10.367 10.078 1 93.38 322 GLN A C 1
ATOM 2524 O O . GLN A 1 322 ? -14.57 9.656 10.18 1 93.38 322 GLN A O 1
ATOM 2529 N N . ILE A 1 323 ? -12.789 10.539 11.039 1 88.44 323 ILE A N 1
ATOM 2530 C CA . ILE A 1 323 ? -12.82 9.703 12.234 1 88.44 323 ILE A CA 1
ATOM 2531 C C . ILE A 1 323 ? -14.086 10 13.039 1 88.44 323 ILE A C 1
ATOM 2533 O O . ILE A 1 323 ? -14.727 9.078 13.555 1 88.44 323 ILE A O 1
ATOM 2537 N N . GLU A 1 324 ? -14.484 11.227 13.094 1 85.44 324 GLU A N 1
ATOM 2538 C CA . GLU A 1 324 ? -15.617 11.625 13.93 1 85.44 324 GLU A CA 1
ATOM 2539 C C . GLU A 1 324 ? -16.938 11.164 13.32 1 85.44 324 GLU A C 1
ATOM 2541 O O . GLU A 1 324 ? -17.781 10.602 14.016 1 85.44 324 GLU A O 1
ATOM 2546 N N . SER A 1 325 ? -17.062 11.398 12.078 1 89.06 325 SER A N 1
ATOM 2547 C CA . SER A 1 325 ? -18.328 11.086 11.43 1 89.06 325 SER A CA 1
ATOM 2548 C C . SER A 1 325 ? -18.312 9.688 10.828 1 89.06 325 SER A C 1
ATOM 2550 O O . SER A 1 325 ? -19.359 9.148 10.461 1 89.06 325 SER A O 1
ATOM 2552 N N . LEU A 1 326 ? -17.141 9.125 10.664 1 90.88 326 LEU A N 1
ATOM 2553 C CA . LEU A 1 326 ? -16.953 7.812 10.047 1 90.88 326 LEU A CA 1
ATOM 2554 C C . LEU A 1 326 ? -17.406 7.824 8.594 1 90.88 326 LEU A C 1
ATOM 2556 O O . LEU A 1 326 ? -17.906 6.816 8.086 1 90.88 326 LEU A O 1
ATOM 2560 N N . GLU A 1 327 ? -17.266 9 8.023 1 92 327 GLU A N 1
ATOM 2561 C CA . GLU A 1 327 ? -17.547 9.125 6.594 1 92 327 GLU A CA 1
ATOM 2562 C C . GLU A 1 327 ? -16.281 8.906 5.762 1 92 327 GLU A C 1
ATOM 2564 O O . GLU A 1 327 ? -15.195 9.352 6.137 1 92 327 GLU A O 1
ATOM 2569 N N . CYS A 1 328 ? -16.516 8.219 4.672 1 92.75 328 CYS A N 1
ATOM 2570 C CA . CYS A 1 328 ? -15.398 7.914 3.781 1 92.75 328 CYS A CA 1
ATOM 2571 C C . CYS A 1 328 ? -15.641 8.484 2.391 1 92.75 328 CYS A C 1
ATOM 2573 O O . CYS A 1 328 ? -16.781 8.469 1.899 1 92.75 328 CYS A O 1
ATOM 2575 N N . LYS A 1 329 ? -14.547 8.977 1.775 1 94 329 LYS A N 1
ATOM 2576 C CA . LYS A 1 329 ? -14.602 9.547 0.432 1 94 329 LYS A CA 1
ATOM 2577 C C . LYS A 1 329 ? -13.383 9.141 -0.389 1 94 329 LYS A C 1
ATOM 2579 O O . LYS A 1 329 ? -12.242 9.32 0.054 1 94 329 LYS A O 1
ATOM 2584 N N . MET A 1 330 ? -13.656 8.609 -1.584 1 93.75 330 MET A N 1
ATOM 2585 C CA . MET A 1 330 ? -12.547 8.328 -2.488 1 93.75 330 MET A CA 1
ATOM 2586 C C . MET A 1 330 ? -12.094 9.602 -3.207 1 93.75 330 MET A C 1
ATOM 2588 O O . MET A 1 330 ? -12.914 10.312 -3.791 1 93.75 330 MET A O 1
ATOM 2592 N N . ILE A 1 331 ? -10.805 9.844 -3.242 1 93.88 331 ILE A N 1
ATOM 2593 C CA . ILE A 1 331 ? -10.359 11.094 -3.854 1 93.88 331 ILE A CA 1
ATOM 2594 C C . ILE A 1 331 ? -9.477 10.789 -5.059 1 93.88 331 ILE A C 1
ATOM 2596 O O . ILE A 1 331 ? -9.18 11.68 -5.859 1 93.88 331 ILE A O 1
ATOM 2600 N N . MET A 1 332 ? -9.039 9.562 -5.172 1 92.56 332 MET A N 1
ATOM 2601 C CA . MET A 1 332 ? -8.203 9.141 -6.293 1 92.56 332 MET A CA 1
ATOM 2602 C C . MET A 1 332 ? -8.383 7.656 -6.578 1 92.56 332 MET A C 1
ATOM 2604 O O . MET A 1 332 ? -8.281 6.828 -5.672 1 92.56 332 MET A O 1
ATOM 2608 N N . GLU A 1 333 ? -8.555 7.305 -7.809 1 89.88 333 GLU A N 1
ATOM 2609 C CA . GLU A 1 333 ? -8.656 5.906 -8.211 1 89.88 333 GLU A CA 1
ATOM 2610 C C . GLU A 1 333 ? -7.297 5.336 -8.602 1 89.88 333 GLU A C 1
ATOM 2612 O O . GLU A 1 333 ? -6.504 6.008 -9.266 1 89.88 333 GLU A O 1
ATOM 2617 N N . SER A 1 334 ? -6.973 4.211 -8.07 1 88.25 334 SER A N 1
ATOM 2618 C CA . SER A 1 334 ? -5.754 3.49 -8.422 1 88.25 334 SER A CA 1
ATOM 2619 C C . SER A 1 334 ? -5.906 1.994 -8.172 1 88.25 334 SER A C 1
ATOM 2621 O O . SER A 1 334 ? -6.547 1.585 -7.199 1 88.25 334 SER A O 1
ATOM 2623 N N . TYR A 1 335 ? -5.301 1.171 -8.953 1 83.06 335 TYR A N 1
ATOM 2624 C CA . TYR A 1 335 ? -5.352 -0.276 -8.773 1 83.06 335 TYR A CA 1
ATOM 2625 C C . TYR A 1 335 ? -3.955 -0.842 -8.531 1 83.06 335 TYR A C 1
ATOM 2627 O O . TYR A 1 335 ? -3.686 -2.002 -8.852 1 83.06 335 TYR A O 1
ATOM 2635 N N . TYR A 1 336 ? -3.148 -0.032 -8.016 1 86.75 336 TYR A N 1
ATOM 2636 C CA . TYR A 1 336 ? -1.77 -0.424 -7.75 1 86.75 336 TYR A CA 1
ATOM 2637 C C . TYR A 1 336 ? -1.703 -1.436 -6.609 1 86.75 336 TYR A C 1
ATOM 2639 O O . TYR A 1 336 ? -0.921 -2.389 -6.664 1 86.75 336 TYR A O 1
ATOM 2647 N N . LEU A 1 337 ? -2.529 -1.17 -5.637 1 88.06 337 LEU A N 1
ATOM 2648 C CA . LEU A 1 337 ? -2.473 -1.976 -4.422 1 88.06 337 LEU A CA 1
ATOM 2649 C C . LEU A 1 337 ? -3.393 -3.188 -4.531 1 88.06 337 LEU A C 1
ATOM 2651 O O . LEU A 1 337 ? -4.293 -3.365 -3.707 1 88.06 337 LEU A O 1
ATOM 2655 N N . GLN A 1 338 ? -3.225 -3.924 -5.473 1 84.06 338 GLN A N 1
ATOM 2656 C CA . GLN A 1 338 ? -4 -5.148 -5.652 1 84.06 338 GLN A CA 1
ATOM 2657 C C . GLN A 1 338 ? -3.123 -6.383 -5.477 1 84.06 338 GLN A C 1
ATOM 2659 O O . GLN A 1 338 ? -1.899 -6.273 -5.379 1 84.06 338 GLN A O 1
ATOM 2664 N N . ASN A 1 339 ? -3.857 -7.492 -5.379 1 85.31 339 ASN A N 1
ATOM 2665 C CA . ASN A 1 339 ? -3.115 -8.75 -5.41 1 85.31 339 ASN A CA 1
ATOM 2666 C C . ASN A 1 339 ? -2.633 -9.078 -6.816 1 85.31 339 ASN A C 1
ATOM 2668 O O . ASN A 1 339 ? -3.377 -8.922 -7.785 1 85.31 339 ASN A O 1
ATOM 2672 N N . TYR A 1 340 ? -1.435 -9.438 -6.914 1 90.62 340 TYR A N 1
ATOM 2673 C CA . TYR A 1 340 ? -0.861 -9.898 -8.172 1 90.62 340 TYR A CA 1
ATOM 2674 C C . TYR A 1 340 ? -0.745 -11.414 -8.195 1 90.62 340 TYR A C 1
ATOM 2676 O O . TYR A 1 340 ? -0.324 -12.023 -7.211 1 90.62 340 TYR A O 1
ATOM 2684 N N . HIS A 1 341 ? -1.203 -11.969 -9.227 1 92.69 341 HIS A N 1
ATOM 2685 C CA . HIS A 1 341 ? -1.185 -13.414 -9.391 1 92.69 341 HIS A CA 1
ATOM 2686 C C . HIS A 1 341 ? -0.093 -13.852 -10.359 1 92.69 341 HIS A C 1
ATOM 2688 O O . HIS A 1 341 ? -0.273 -13.773 -11.578 1 92.69 341 HIS A O 1
ATOM 2694 N N . PRO A 1 342 ? 0.974 -14.305 -9.82 1 94.81 342 PRO A N 1
ATOM 2695 C CA . PRO A 1 342 ? 2.072 -14.719 -10.695 1 94.81 342 PRO A CA 1
ATOM 2696 C C . PRO A 1 342 ? 1.691 -15.875 -11.617 1 94.81 342 PRO A C 1
ATOM 2698 O O . PRO A 1 342 ? 1.133 -16.875 -11.164 1 94.81 342 PRO A O 1
ATOM 2701 N N . PHE A 1 343 ? 2.006 -15.688 -12.867 1 95 343 PHE A N 1
ATOM 2702 C CA . PHE A 1 343 ? 1.765 -16.719 -13.867 1 95 343 PHE A CA 1
ATOM 2703 C C . PHE A 1 343 ? 3.068 -17.391 -14.273 1 95 343 PHE A C 1
ATOM 2705 O O . PHE A 1 343 ? 3.877 -16.812 -15 1 95 343 PHE A O 1
ATOM 2712 N N . GLU A 1 344 ? 3.205 -18.594 -13.742 1 95.19 344 GLU A N 1
ATOM 2713 C CA . GLU A 1 344 ? 4.379 -19.406 -14.023 1 95.19 344 GLU A CA 1
ATOM 2714 C C . GLU A 1 344 ? 4.039 -20.547 -14.992 1 95.19 344 GLU A C 1
ATOM 2716 O O . GLU A 1 344 ? 3.283 -21.453 -14.648 1 95.19 344 GLU A O 1
ATOM 2721 N N . SER A 1 345 ? 4.57 -20.391 -16.172 1 93.5 345 SER A N 1
ATOM 2722 C CA . SER A 1 345 ? 4.27 -21.359 -17.219 1 93.5 345 SER A CA 1
ATOM 2723 C C . SER A 1 345 ? 5.324 -21.328 -18.328 1 93.5 345 SER A C 1
ATOM 2725 O O . SER A 1 345 ? 6.277 -20.562 -18.25 1 93.5 345 SER A O 1
ATOM 2727 N N . VAL A 1 346 ? 5.16 -22.344 -19.219 1 91.69 346 VAL A N 1
ATOM 2728 C CA . VAL A 1 346 ? 6.051 -22.422 -20.375 1 91.69 346 VAL A CA 1
ATOM 2729 C C . VAL A 1 346 ? 5.344 -21.875 -21.609 1 91.69 346 VAL A C 1
ATOM 2731 O O . VAL A 1 346 ? 4.25 -22.328 -21.953 1 91.69 346 VAL A O 1
ATOM 2734 N N . TYR A 1 347 ? 5.93 -20.844 -22.141 1 89.31 347 TYR A N 1
ATOM 2735 C CA . TYR A 1 347 ? 5.434 -20.188 -23.344 1 89.31 347 TYR A CA 1
ATOM 2736 C C . TYR A 1 347 ? 6.543 -20.062 -24.391 1 89.31 347 TYR A C 1
ATOM 2738 O O . TYR A 1 347 ? 7.648 -19.625 -24.062 1 89.31 347 TYR A O 1
ATOM 2746 N N . THR A 1 348 ? 6.285 -20.688 -25.516 1 85.44 348 THR A N 1
ATOM 2747 C CA . THR A 1 348 ? 7.227 -20.531 -26.625 1 85.44 348 THR A CA 1
ATOM 2748 C C . THR A 1 348 ? 6.734 -19.484 -27.609 1 85.44 348 THR A C 1
ATOM 2750 O O . THR A 1 348 ? 5.598 -19.547 -28.094 1 85.44 348 THR A O 1
ATOM 2753 N N . GLY A 1 349 ? 7.512 -18.438 -27.781 1 75.38 349 GLY A N 1
ATOM 2754 C CA . GLY A 1 349 ? 7.152 -17.406 -28.734 1 75.38 349 GLY A CA 1
ATOM 2755 C C . GLY A 1 349 ? 6.875 -17.953 -30.125 1 75.38 349 GLY A C 1
ATOM 2756 O O . GLY A 1 349 ? 7.297 -19.062 -30.469 1 75.38 349 GLY A O 1
ATOM 2757 N N . GLU A 1 350 ? 5.785 -17.422 -30.891 1 60.88 350 GLU A N 1
ATOM 2758 C CA . GLU A 1 350 ? 5.492 -17.859 -32.25 1 60.88 350 GLU A CA 1
ATOM 2759 C C . GLU A 1 350 ? 6.754 -17.906 -33.094 1 60.88 350 GLU A C 1
ATOM 2761 O O . GLU A 1 350 ? 7.602 -17.016 -33.031 1 60.88 350 GLU A O 1
ATOM 2766 N N . THR A 1 351 ? 7.215 -19.062 -33.406 1 48 351 THR A N 1
ATOM 2767 C CA . THR A 1 351 ? 8.297 -19.234 -34.375 1 48 351 THR A CA 1
ATOM 2768 C C . THR A 1 351 ? 8.016 -18.469 -35.656 1 48 351 THR A C 1
ATOM 2770 O O . THR A 1 351 ? 8.883 -18.344 -36.531 1 48 351 THR A O 1
ATOM 2773 N N . CYS A 1 352 ? 6.816 -18.531 -36.312 1 38.03 352 CYS A N 1
ATOM 2774 C CA . CYS A 1 352 ? 6.684 -18.141 -37.688 1 38.03 352 CYS A CA 1
ATOM 2775 C C . CYS A 1 352 ? 6.887 -16.641 -37.875 1 38.03 352 CYS A C 1
ATOM 2777 O O . CYS A 1 352 ? 6.352 -15.852 -37.094 1 38.03 352 CYS A O 1
ATOM 2779 N N . ILE A 1 353 ? 7.824 -16.062 -38.625 1 36 353 ILE A N 1
ATOM 2780 C CA . ILE A 1 353 ? 7.98 -14.828 -39.375 1 36 353 ILE A CA 1
ATOM 2781 C C . ILE A 1 353 ? 6.609 -14.266 -39.75 1 36 353 ILE A C 1
ATOM 2783 O O . ILE A 1 353 ? 6.453 -13.055 -39.938 1 36 353 ILE A O 1
ATOM 2787 N N . GLY A 1 354 ? 5.66 -14.898 -40.344 1 33.66 354 GLY A N 1
ATOM 2788 C CA . GLY A 1 354 ? 4.496 -14.352 -41.031 1 33.66 354 GLY A CA 1
ATOM 2789 C C . GLY A 1 354 ? 3.383 -13.953 -40.094 1 33.66 354 GLY A C 1
ATOM 2790 O O . GLY A 1 354 ? 2.367 -13.398 -40.5 1 33.66 354 GLY A O 1
ATOM 2791 N N . SER A 1 355 ? 2.932 -14.75 -39.25 1 36.28 355 SER A N 1
ATOM 2792 C CA . SER A 1 355 ? 1.734 -14.156 -38.656 1 36.28 355 SER A CA 1
ATOM 2793 C C . SER A 1 355 ? 2.08 -12.938 -37.812 1 36.28 355 SER A C 1
ATOM 2795 O O . SER A 1 355 ? 3.25 -12.703 -37.5 1 36.28 355 SER A O 1
ATOM 2797 N N . GLY A 1 356 ? 1.104 -12.273 -36.875 1 33.06 356 GLY A N 1
ATOM 2798 C CA . GLY A 1 356 ? 1.205 -10.898 -36.406 1 33.06 356 GLY A CA 1
ATOM 2799 C C . GLY A 1 356 ? 2.492 -10.609 -35.656 1 33.06 356 GLY A C 1
ATOM 2800 O O . GLY A 1 356 ? 3.291 -11.516 -35.406 1 33.06 356 GLY A O 1
ATOM 2801 N N . ASN A 1 357 ? 2.834 -9.211 -35.281 1 36.31 357 ASN A N 1
ATOM 2802 C CA . ASN A 1 357 ? 3.91 -8.359 -34.781 1 36.31 357 ASN A CA 1
ATOM 2803 C C . ASN A 1 357 ? 4.566 -8.961 -33.562 1 36.31 357 ASN A C 1
ATOM 2805 O O . ASN A 1 357 ? 5.508 -8.375 -33 1 36.31 357 ASN A O 1
ATOM 2809 N N . GLU A 1 358 ? 3.986 -9.844 -32.969 1 38.88 358 GLU A N 1
ATOM 2810 C CA . GLU A 1 358 ? 4.484 -10.055 -31.594 1 38.88 358 GLU A CA 1
ATOM 2811 C C . GLU A 1 358 ? 5.746 -10.914 -31.609 1 38.88 358 GLU A C 1
ATOM 2813 O O . GLU A 1 358 ? 6.605 -10.766 -30.734 1 38.88 358 GLU A O 1
ATOM 2818 N N . GLY A 1 359 ? 5.961 -11.891 -32.438 1 37.22 359 GLY A N 1
ATOM 2819 C CA . GLY A 1 359 ? 7.133 -12.742 -32.562 1 37.22 359 GLY A CA 1
ATOM 2820 C C . GLY A 1 359 ? 8.391 -11.977 -32.938 1 37.22 359 GLY A C 1
ATOM 2821 O O . GLY A 1 359 ? 9.484 -12.328 -32.5 1 37.22 359 GLY A O 1
ATOM 2822 N N . ALA A 1 360 ? 8.305 -11.18 -34.031 1 36.84 360 ALA A N 1
ATOM 2823 C CA . ALA A 1 360 ? 9.445 -10.445 -34.562 1 36.84 360 ALA A CA 1
ATOM 2824 C C . ALA A 1 360 ? 10.086 -9.555 -33.5 1 36.84 360 ALA A C 1
ATOM 2826 O O . ALA A 1 360 ? 11.305 -9.336 -33.531 1 36.84 360 ALA A O 1
ATOM 2827 N N . GLU A 1 361 ? 9.273 -8.922 -32.688 1 40.12 361 GLU A N 1
ATOM 2828 C CA . GLU A 1 361 ? 9.906 -7.988 -31.766 1 40.12 361 GLU A CA 1
ATOM 2829 C C . GLU A 1 361 ? 10.766 -8.727 -30.734 1 40.12 361 GLU A C 1
ATOM 2831 O O . GLU A 1 361 ? 11.688 -8.148 -30.156 1 40.12 361 GLU A O 1
ATOM 2836 N N . LEU A 1 362 ? 10.477 -9.875 -30.391 1 39.38 362 LEU A N 1
ATOM 2837 C CA . LEU A 1 362 ? 11.375 -10.609 -29.5 1 39.38 362 LEU A CA 1
ATOM 2838 C C . LEU A 1 362 ? 12.703 -10.891 -30.188 1 39.38 362 LEU A C 1
ATOM 2840 O O . LEU A 1 362 ? 13.758 -10.898 -29.547 1 39.38 362 LEU A O 1
ATOM 2844 N N . LEU A 1 363 ? 12.711 -11.266 -31.484 1 37.88 363 LEU A N 1
ATOM 2845 C CA . LEU A 1 363 ? 13.922 -11.57 -32.25 1 37.88 363 LEU A CA 1
ATOM 2846 C C . LEU A 1 363 ? 14.742 -10.305 -32.469 1 37.88 363 LEU A C 1
ATOM 2848 O O . LEU A 1 363 ? 15.961 -10.367 -32.656 1 37.88 363 LEU A O 1
ATOM 2852 N N . LEU A 1 364 ? 14.086 -9.266 -32.812 1 35.56 364 LEU A N 1
ATOM 2853 C CA . LEU A 1 364 ? 14.938 -8.164 -33.25 1 35.56 364 LEU A CA 1
ATOM 2854 C C . LEU A 1 364 ? 15.805 -7.676 -32.094 1 35.56 364 LEU A C 1
ATOM 2856 O O . LEU A 1 364 ? 16.844 -7.047 -32.312 1 35.56 364 LEU A O 1
ATOM 2860 N N . GLY A 1 365 ? 15.352 -7.617 -30.859 1 31.73 365 GLY A N 1
ATOM 2861 C CA . GLY A 1 365 ? 16.297 -7.043 -29.922 1 31.73 365 GLY A CA 1
ATOM 2862 C C . GLY A 1 365 ? 17.359 -8.031 -29.453 1 31.73 365 GLY A C 1
ATOM 2863 O O . GLY A 1 365 ? 18.016 -7.82 -28.438 1 31.73 365 GLY A O 1
ATOM 2864 N N . ALA A 1 366 ? 17.438 -9.203 -30 1 28.75 366 ALA A N 1
ATOM 2865 C CA . ALA A 1 366 ? 18.688 -9.945 -29.844 1 28.75 366 ALA A CA 1
ATOM 2866 C C . ALA A 1 366 ? 19.766 -9.414 -30.781 1 28.75 366 ALA A C 1
ATOM 2868 O O . ALA A 1 366 ? 19.484 -9.023 -31.906 1 28.75 366 ALA A O 1
ATOM 2869 N N . MET B 1 1 ? 21.594 -60.219 -25.438 1 29.27 1 MET B N 1
ATOM 2870 C CA . MET B 1 1 ? 21.562 -59.406 -26.641 1 29.27 1 MET B CA 1
ATOM 2871 C C . MET B 1 1 ? 21.078 -58 -26.312 1 29.27 1 MET B C 1
ATOM 2873 O O . MET B 1 1 ? 19.938 -57.812 -25.844 1 29.27 1 MET B O 1
ATOM 2877 N N . THR B 1 2 ? 21.969 -57.156 -25.812 1 34.53 2 THR B N 1
ATOM 2878 C CA . THR B 1 2 ? 21.766 -55.781 -25.438 1 34.53 2 THR B CA 1
ATOM 2879 C C . THR B 1 2 ? 21.031 -55 -26.531 1 34.53 2 THR B C 1
ATOM 2881 O O . THR B 1 2 ? 21.391 -55.094 -27.703 1 34.53 2 THR B O 1
ATOM 2884 N N . SER B 1 3 ? 19.734 -55.094 -26.469 1 37.53 3 SER B N 1
ATOM 2885 C CA . SER B 1 3 ? 18.938 -54.406 -27.484 1 37.53 3 SER B CA 1
ATOM 2886 C C . SER B 1 3 ? 19.625 -53.094 -27.938 1 37.53 3 SER B C 1
ATOM 2888 O O . SER B 1 3 ? 19.859 -52.219 -27.125 1 37.53 3 SER B O 1
ATOM 2890 N N . LEU B 1 4 ? 20.641 -53.219 -28.734 1 38.91 4 LEU B N 1
ATOM 2891 C CA . LEU B 1 4 ? 21.312 -52.125 -29.438 1 38.91 4 LEU B CA 1
ATOM 2892 C C . LEU B 1 4 ? 20.312 -51.062 -29.844 1 38.91 4 LEU B C 1
ATOM 2894 O O . LEU B 1 4 ? 19.344 -51.312 -30.562 1 38.91 4 LEU B O 1
ATOM 2898 N N . ARG B 1 5 ? 20.031 -50.25 -28.828 1 45 5 ARG B N 1
ATOM 2899 C CA . ARG B 1 5 ? 19.188 -49.094 -29.156 1 45 5 ARG B CA 1
ATOM 2900 C C . ARG B 1 5 ? 19.422 -48.656 -30.594 1 45 5 ARG B C 1
ATOM 2902 O O . ARG B 1 5 ? 20.562 -48.531 -31.031 1 45 5 ARG B O 1
ATOM 2909 N N . SER B 1 6 ? 18.703 -49.031 -31.531 1 48.06 6 SER B N 1
ATOM 2910 C CA . SER B 1 6 ? 18.766 -48.562 -32.906 1 48.06 6 SER B CA 1
ATOM 2911 C C . SER B 1 6 ? 19.312 -47.156 -33 1 48.06 6 SER B C 1
ATOM 2913 O O . SER B 1 6 ? 19.203 -46.375 -32.062 1 48.06 6 SER B O 1
ATOM 2915 N N . PRO B 1 7 ? 20.359 -46.812 -33.812 1 47.34 7 PRO B N 1
ATOM 2916 C CA . PRO B 1 7 ? 20.953 -45.5 -33.938 1 47.34 7 PRO B CA 1
ATOM 2917 C C . PRO B 1 7 ? 19.938 -44.375 -33.844 1 47.34 7 PRO B C 1
ATOM 2919 O O . PRO B 1 7 ? 18.875 -44.438 -34.469 1 47.34 7 PRO B O 1
ATOM 2922 N N . LEU B 1 8 ? 19.609 -43.844 -32.688 1 52.69 8 LEU B N 1
ATOM 2923 C CA . LEU B 1 8 ? 18.703 -42.719 -32.625 1 52.69 8 LEU B CA 1
ATOM 2924 C C . LEU B 1 8 ? 18.75 -41.875 -33.906 1 52.69 8 LEU B C 1
ATOM 2926 O O . LEU B 1 8 ? 19.828 -41.562 -34.375 1 52.69 8 LEU B O 1
ATOM 2930 N N . ASP B 1 9 ? 17.828 -42.125 -34.812 1 69.12 9 ASP B N 1
ATOM 2931 C CA . ASP B 1 9 ? 17.656 -41.219 -35.969 1 69.12 9 ASP B CA 1
ATOM 2932 C C . ASP B 1 9 ? 18.016 -39.781 -35.594 1 69.12 9 ASP B C 1
ATOM 2934 O O . ASP B 1 9 ? 17.891 -39.375 -34.438 1 69.12 9 ASP B O 1
ATOM 2938 N N . VAL B 1 10 ? 19 -39.188 -36.25 1 72.69 10 VAL B N 1
ATOM 2939 C CA . VAL B 1 10 ? 19.531 -37.812 -36.094 1 72.69 10 VAL B CA 1
ATOM 2940 C C . VAL B 1 10 ? 18.438 -36.906 -35.594 1 72.69 10 VAL B C 1
ATOM 2942 O O . VAL B 1 10 ? 18.672 -36.031 -34.75 1 72.69 10 VAL B O 1
ATOM 2945 N N . ASP B 1 11 ? 17.297 -37.188 -36.031 1 78.12 11 ASP B N 1
ATOM 2946 C CA . ASP B 1 11 ? 16.188 -36.312 -35.625 1 78.12 11 ASP B CA 1
ATOM 2947 C C . ASP B 1 11 ? 15.812 -36.562 -34.156 1 78.12 11 ASP B C 1
ATOM 2949 O O . ASP B 1 11 ? 15.43 -35.625 -33.469 1 78.12 11 ASP B O 1
ATOM 2953 N N . ASP B 1 12 ? 15.977 -37.75 -33.688 1 81.81 12 ASP B N 1
ATOM 2954 C CA . ASP B 1 12 ? 15.664 -38.062 -32.281 1 81.81 12 ASP B CA 1
ATOM 2955 C C . ASP B 1 12 ? 16.656 -37.406 -31.328 1 81.81 12 ASP B C 1
ATOM 2957 O O . ASP B 1 12 ? 16.266 -36.844 -30.297 1 81.81 12 ASP B O 1
ATOM 2961 N N . LEU B 1 13 ? 17.875 -37.469 -31.781 1 85.5 13 LEU B N 1
ATOM 2962 C CA . LEU B 1 13 ? 18.891 -36.844 -30.953 1 85.5 13 LEU B CA 1
ATOM 2963 C C . LEU B 1 13 ? 18.703 -35.344 -30.906 1 85.5 13 LEU B C 1
ATOM 2965 O O . LEU B 1 13 ? 18.812 -34.719 -29.844 1 85.5 13 LEU B O 1
ATOM 2969 N N . LEU B 1 14 ? 18.484 -34.75 -32.062 1 87.44 14 LEU B N 1
ATOM 2970 C CA . LEU B 1 14 ? 18.266 -33.312 -32.125 1 87.44 14 LEU B CA 1
ATOM 2971 C C . LEU B 1 14 ? 17.047 -32.906 -31.312 1 87.44 14 LEU B C 1
ATOM 2973 O O . LEU B 1 14 ? 17.062 -31.891 -30.625 1 87.44 14 LEU B O 1
ATOM 2977 N N . SER B 1 15 ? 16.031 -33.656 -31.391 1 89.94 15 SER B N 1
ATOM 2978 C CA . SER B 1 15 ? 14.828 -33.406 -30.594 1 89.94 15 SER B CA 1
ATOM 2979 C C . SER B 1 15 ? 15.141 -33.406 -29.109 1 89.94 15 SER B C 1
ATOM 2981 O O . SER B 1 15 ? 14.617 -32.594 -28.359 1 89.94 15 SER B O 1
ATOM 2983 N N . GLU B 1 16 ? 16 -34.344 -28.766 1 90.94 16 GLU B N 1
ATOM 2984 C CA . GLU B 1 16 ? 16.375 -34.406 -27.359 1 90.94 16 GLU B CA 1
ATOM 2985 C C . GLU B 1 16 ? 17.188 -33.188 -26.938 1 90.94 16 GLU B C 1
ATOM 2987 O O . GLU B 1 16 ? 17.062 -32.719 -25.812 1 90.94 16 GLU B O 1
ATOM 2992 N N . ILE B 1 17 ? 18.031 -32.75 -27.812 1 90.5 17 ILE B N 1
ATOM 2993 C CA . ILE B 1 17 ? 18.812 -31.562 -27.531 1 90.5 17 ILE B CA 1
ATOM 2994 C C . ILE B 1 17 ? 17.875 -30.359 -27.375 1 90.5 17 ILE B C 1
ATOM 2996 O O . ILE B 1 17 ? 18 -29.578 -26.422 1 90.5 17 ILE B O 1
ATOM 3000 N N . LEU B 1 18 ? 16.953 -30.203 -28.297 1 91.44 18 LEU B N 1
ATOM 3001 C CA . LEU B 1 18 ? 16.016 -29.078 -28.266 1 91.44 18 LEU B CA 1
ATOM 3002 C C . LEU B 1 18 ? 15.133 -29.141 -27.031 1 91.44 18 LEU B C 1
ATOM 3004 O O . LEU B 1 18 ? 14.758 -28.094 -26.469 1 91.44 18 LEU B O 1
ATOM 3008 N N . LEU B 1 19 ? 14.844 -30.297 -26.578 1 91.12 19 LEU B N 1
ATOM 3009 C CA . LEU B 1 19 ? 13.984 -30.516 -25.422 1 91.12 19 LEU B CA 1
ATOM 3010 C C . LEU B 1 19 ? 14.656 -30.016 -24.141 1 91.12 19 LEU B C 1
ATOM 3012 O O . LEU B 1 19 ? 13.984 -29.656 -23.172 1 91.12 19 LEU B O 1
ATOM 3016 N N . ARG B 1 20 ? 15.961 -29.891 -24.172 1 91.44 20 ARG B N 1
ATOM 3017 C CA . ARG B 1 20 ? 16.719 -29.547 -22.984 1 91.44 20 ARG B CA 1
ATOM 3018 C C . ARG B 1 20 ? 17.078 -28.062 -22.984 1 91.44 20 ARG B C 1
ATOM 3020 O O . ARG B 1 20 ? 17.734 -27.578 -22.047 1 91.44 20 ARG B O 1
ATOM 3027 N N . LEU B 1 21 ? 16.609 -27.422 -24.016 1 91.62 21 LEU B N 1
ATOM 3028 C CA . LEU B 1 21 ? 16.812 -25.969 -24 1 91.62 21 LEU B CA 1
ATOM 3029 C C . LEU B 1 21 ? 16.047 -25.328 -22.859 1 91.62 21 LEU B C 1
ATOM 3031 O O . LEU B 1 21 ? 15.023 -25.844 -22.406 1 91.62 21 LEU B O 1
ATOM 3035 N N . PRO B 1 22 ? 16.578 -24.219 -22.344 1 92 22 PRO B N 1
ATOM 3036 C CA . PRO B 1 22 ? 15.828 -23.516 -21.297 1 92 22 PRO B CA 1
ATOM 3037 C C . PRO B 1 22 ? 14.406 -23.156 -21.719 1 92 22 PRO B C 1
ATOM 3039 O O . PRO B 1 22 ? 14.164 -22.859 -22.891 1 92 22 PRO B O 1
ATOM 3042 N N . PRO B 1 23 ? 13.523 -23.203 -20.812 1 93.44 23 PRO B N 1
ATOM 3043 C CA . PRO B 1 23 ? 12.117 -22.969 -21.141 1 93.44 23 PRO B CA 1
ATOM 3044 C C . PRO B 1 23 ? 11.773 -21.484 -21.297 1 93.44 23 PRO B C 1
ATOM 3046 O O . PRO B 1 23 ? 10.641 -21.078 -21.016 1 93.44 23 PRO B O 1
ATOM 3049 N N . GLN B 1 24 ? 12.648 -20.703 -21.75 1 93.06 24 GLN B N 1
ATOM 3050 C CA . GLN B 1 24 ? 12.367 -19.281 -21.984 1 93.06 24 GLN B CA 1
ATOM 3051 C C . GLN B 1 24 ? 11.586 -19.094 -23.281 1 93.06 24 GLN B C 1
ATOM 3053 O O . GLN B 1 24 ? 11.75 -19.875 -24.234 1 93.06 24 GLN B O 1
ATOM 3058 N N . PRO B 1 25 ? 10.828 -18.016 -23.328 1 91.38 25 PRO B N 1
ATOM 3059 C CA . PRO B 1 25 ? 9.969 -17.797 -24.5 1 91.38 25 PRO B CA 1
ATOM 3060 C C . PRO B 1 25 ? 10.75 -17.719 -25.797 1 91.38 25 PRO B C 1
ATOM 3062 O O . PRO B 1 25 ? 10.25 -18.109 -26.859 1 91.38 25 PRO B O 1
ATOM 3065 N N . SER B 1 26 ? 11.977 -17.297 -25.781 1 91.56 26 SER B N 1
ATOM 3066 C CA . SER B 1 26 ? 12.734 -17.078 -27.016 1 91.56 26 SER B CA 1
ATOM 3067 C C . SER B 1 26 ? 13.594 -18.281 -27.359 1 91.56 26 SER B C 1
ATOM 3069 O O . SER B 1 26 ? 14.18 -18.344 -28.453 1 91.56 26 SER B O 1
ATOM 3071 N N . SER B 1 27 ? 13.656 -19.25 -26.516 1 90.38 27 SER B N 1
ATOM 3072 C CA . SER B 1 27 ? 14.578 -20.359 -26.672 1 90.38 27 SER B CA 1
ATOM 3073 C C . SER B 1 27 ? 14.297 -21.125 -27.969 1 90.38 27 SER B C 1
ATOM 3075 O O . SER B 1 27 ? 15.188 -21.281 -28.797 1 90.38 27 SER B O 1
ATOM 3077 N N . LEU B 1 28 ? 13.102 -21.547 -28.141 1 88.56 28 LEU B N 1
ATOM 3078 C CA . LEU B 1 28 ? 12.758 -22.375 -29.297 1 88.56 28 LEU B CA 1
ATOM 3079 C C . LEU B 1 28 ? 12.758 -21.531 -30.578 1 88.56 28 LEU B C 1
ATOM 3081 O O . LEU B 1 28 ? 13.289 -21.953 -31.609 1 88.56 28 LEU B O 1
ATOM 3085 N N . PRO B 1 29 ? 12.203 -20.359 -30.547 1 88 29 PRO B N 1
ATOM 3086 C CA . PRO B 1 29 ? 12.273 -19.516 -31.734 1 88 29 PRO B CA 1
ATOM 3087 C C . PRO B 1 29 ? 13.711 -19.234 -32.188 1 88 29 PRO B C 1
ATOM 3089 O O . PRO B 1 29 ? 14 -19.25 -33.375 1 88 29 PRO B O 1
ATOM 3092 N N . ARG B 1 30 ? 14.539 -19.078 -31.297 1 89.12 30 ARG B N 1
ATOM 3093 C CA . ARG B 1 30 ? 15.938 -18.844 -31.641 1 89.12 30 ARG B CA 1
ATOM 3094 C C . ARG B 1 30 ? 16.594 -20.094 -32.188 1 89.12 30 ARG B C 1
ATOM 3096 O O . ARG B 1 30 ? 17.359 -20.031 -33.156 1 89.12 30 ARG B O 1
ATOM 3103 N N . ALA B 1 31 ? 16.328 -21.188 -31.578 1 89.19 31 ALA B N 1
ATOM 3104 C CA . ALA B 1 31 ? 16.844 -22.469 -32.062 1 89.19 31 ALA B CA 1
ATOM 3105 C C . ALA B 1 31 ? 16.344 -22.766 -33.469 1 89.19 31 ALA B C 1
ATOM 3107 O O . ALA B 1 31 ? 17.047 -23.359 -34.281 1 89.19 31 ALA B O 1
ATOM 3108 N N . SER B 1 32 ? 15.141 -22.312 -33.781 1 88.06 32 SER B N 1
ATOM 3109 C CA . SER B 1 32 ? 14.523 -22.594 -35.062 1 88.06 32 SER B CA 1
ATOM 3110 C C . SER B 1 32 ? 15.258 -21.859 -36.188 1 88.06 32 SER B C 1
ATOM 3112 O O . SER B 1 32 ? 15.086 -22.188 -37.375 1 88.06 32 SER B O 1
ATOM 3114 N N . LEU B 1 33 ? 16.109 -20.891 -35.781 1 88.62 33 LEU B N 1
ATOM 3115 C CA . LEU B 1 33 ? 16.797 -20.094 -36.781 1 88.62 33 LEU B CA 1
ATOM 3116 C C . LEU B 1 33 ? 18.141 -20.703 -37.156 1 88.62 33 LEU B C 1
ATOM 3118 O O . LEU B 1 33 ? 18.812 -20.219 -38.062 1 88.62 33 LEU B O 1
ATOM 3122 N N . VAL B 1 34 ? 18.578 -21.75 -36.594 1 88.94 34 VAL B N 1
ATOM 3123 C CA . VAL B 1 34 ? 19.891 -22.344 -36.812 1 88.94 34 VAL B CA 1
ATOM 3124 C C . VAL B 1 34 ? 19.938 -23 -38.188 1 88.94 34 VAL B C 1
ATOM 3126 O O . VAL B 1 34 ? 20.891 -22.781 -38.969 1 88.94 34 VAL B O 1
ATOM 3129 N N . CYS B 1 35 ? 18.938 -23.812 -38.5 1 90.31 35 CYS B N 1
ATOM 3130 C CA . CYS B 1 35 ? 18.844 -24.453 -39.812 1 90.31 35 CYS B CA 1
ATOM 3131 C C . CYS B 1 35 ? 17.438 -24.938 -40.094 1 90.31 35 CYS B C 1
ATOM 3133 O O . CYS B 1 35 ? 16.562 -24.859 -39.219 1 90.31 35 CYS B O 1
ATOM 3135 N N . LYS B 1 36 ? 17.25 -25.406 -41.281 1 89.62 36 LYS B N 1
ATOM 3136 C CA . LYS B 1 36 ? 15.922 -25.828 -41.719 1 89.62 36 LYS B CA 1
ATOM 3137 C C . LYS B 1 36 ? 15.43 -27.016 -40.875 1 89.62 36 LYS B C 1
ATOM 3139 O O . LYS B 1 36 ? 14.25 -27.109 -40.562 1 89.62 36 LYS B O 1
ATOM 3144 N N . ARG B 1 37 ? 16.281 -27.875 -40.531 1 89 37 ARG B N 1
ATOM 3145 C CA . ARG B 1 37 ? 15.93 -29.062 -39.781 1 89 37 ARG B CA 1
ATOM 3146 C C . ARG B 1 37 ? 15.469 -28.672 -38.375 1 89 37 ARG B C 1
ATOM 3148 O O . ARG B 1 37 ? 14.461 -29.188 -37.875 1 89 37 ARG B O 1
ATOM 3155 N N . TRP B 1 38 ? 16.141 -27.797 -37.781 1 89 38 TRP B N 1
ATOM 3156 C CA . TRP B 1 38 ? 15.781 -27.297 -36.438 1 89 38 TRP B CA 1
ATOM 3157 C C . TRP B 1 38 ? 14.43 -26.594 -36.5 1 89 38 TRP B C 1
ATOM 3159 O O . TRP B 1 38 ? 13.609 -26.75 -35.594 1 89 38 TRP B O 1
ATOM 3169 N N . ARG B 1 39 ? 14.242 -25.875 -37.469 1 89 39 ARG B N 1
ATOM 3170 C CA . ARG B 1 39 ? 12.992 -25.156 -37.625 1 89 39 ARG B CA 1
ATOM 3171 C C . ARG B 1 39 ? 11.812 -26.109 -37.719 1 89 39 ARG B C 1
ATOM 3173 O O . ARG B 1 39 ? 10.766 -25.891 -37.094 1 89 39 ARG B O 1
ATOM 3180 N N . ARG B 1 40 ? 12.008 -27.078 -38.531 1 88.94 40 ARG B N 1
ATOM 3181 C CA . ARG B 1 40 ? 10.953 -28.078 -38.688 1 88.94 40 ARG B CA 1
ATOM 3182 C C . ARG B 1 40 ? 10.594 -28.734 -37.375 1 88.94 40 ARG B C 1
ATOM 3184 O O . ARG B 1 40 ? 9.414 -28.906 -37.062 1 88.94 40 ARG B O 1
ATOM 3191 N N . LEU B 1 41 ? 11.617 -29.016 -36.625 1 88.19 41 LEU B N 1
ATOM 3192 C CA . LEU B 1 41 ? 11.406 -29.719 -35.344 1 88.19 41 LEU B CA 1
ATOM 3193 C C . LEU B 1 41 ? 10.758 -28.781 -34.312 1 88.19 41 LEU B C 1
ATOM 3195 O O . LEU B 1 41 ? 9.789 -29.172 -33.656 1 88.19 41 LEU B O 1
ATOM 3199 N N . ALA B 1 42 ? 11.227 -27.578 -34.281 1 86.88 42 ALA B N 1
ATOM 3200 C CA . ALA B 1 42 ? 10.773 -26.625 -33.281 1 86.88 42 ALA B CA 1
ATOM 3201 C C . ALA B 1 42 ? 9.352 -26.141 -33.562 1 86.88 42 ALA B C 1
ATOM 3203 O O . ALA B 1 42 ? 8.641 -25.703 -32.688 1 86.88 42 ALA B O 1
ATOM 3204 N N . SER B 1 43 ? 8.992 -26.219 -34.844 1 84 43 SER B N 1
ATOM 3205 C CA . SER B 1 43 ? 7.676 -25.734 -35.219 1 84 43 SER B CA 1
ATOM 3206 C C . SER B 1 43 ? 6.633 -26.844 -35.188 1 84 43 SER B C 1
ATOM 3208 O O . SER B 1 43 ? 5.441 -26.594 -35.375 1 84 43 SER B O 1
ATOM 3210 N N . ASP B 1 44 ? 7.121 -28.047 -34.938 1 85.44 44 ASP B N 1
ATOM 3211 C CA . ASP B 1 44 ? 6.203 -29.188 -34.844 1 85.44 44 ASP B CA 1
ATOM 3212 C C . ASP B 1 44 ? 5.359 -29.078 -33.562 1 85.44 44 ASP B C 1
ATOM 3214 O O . ASP B 1 44 ? 5.895 -29.047 -32.469 1 85.44 44 ASP B O 1
ATOM 3218 N N . PRO B 1 45 ? 4.117 -29.047 -33.688 1 83.44 45 PRO B N 1
ATOM 3219 C CA . PRO B 1 45 ? 3.234 -28.938 -32.531 1 83.44 45 PRO B CA 1
ATOM 3220 C C . PRO B 1 45 ? 3.432 -30.047 -31.516 1 83.44 45 PRO B C 1
ATOM 3222 O O . PRO B 1 45 ? 3.236 -29.844 -30.312 1 83.44 45 PRO B O 1
ATOM 3225 N N . ARG B 1 46 ? 3.686 -31.203 -31.969 1 85.88 46 ARG B N 1
ATOM 3226 C CA . ARG B 1 46 ? 3.936 -32.312 -31.047 1 85.88 46 ARG B CA 1
ATOM 3227 C C . ARG B 1 46 ? 5.172 -32.062 -30.203 1 85.88 46 ARG B C 1
ATOM 3229 O O . ARG B 1 46 ? 5.199 -32.375 -29.016 1 85.88 46 ARG B O 1
ATOM 3236 N N . PHE B 1 47 ? 6.137 -31.562 -30.828 1 88.38 47 PHE B N 1
ATOM 3237 C CA . PHE B 1 47 ? 7.355 -31.266 -30.078 1 88.38 47 PHE B CA 1
ATOM 3238 C C . PHE B 1 47 ? 7.109 -30.141 -29.078 1 88.38 47 PHE B C 1
ATOM 3240 O O . PHE B 1 47 ? 7.566 -30.203 -27.938 1 88.38 47 PHE B O 1
ATOM 3247 N N . THR B 1 48 ? 6.418 -29.078 -29.516 1 83.88 48 THR B N 1
ATOM 3248 C CA . THR B 1 48 ? 6.145 -27.938 -28.625 1 83.88 48 THR B CA 1
ATOM 3249 C C . THR B 1 48 ? 5.363 -28.406 -27.406 1 83.88 48 THR B C 1
ATOM 3251 O O . THR B 1 48 ? 5.613 -27.938 -26.281 1 83.88 48 THR B O 1
ATOM 3254 N N . ARG B 1 49 ? 4.512 -29.234 -27.625 1 81.75 49 ARG B N 1
ATOM 3255 C CA . ARG B 1 49 ? 3.754 -29.781 -26.5 1 81.75 49 ARG B CA 1
ATOM 3256 C C . ARG B 1 49 ? 4.66 -30.562 -25.562 1 81.75 49 ARG B C 1
ATOM 3258 O O . ARG B 1 49 ? 4.543 -30.453 -24.344 1 81.75 49 ARG B O 1
ATOM 3265 N N . ARG B 1 50 ? 5.457 -31.406 -26.141 1 86.12 50 ARG B N 1
ATOM 3266 C CA . ARG B 1 50 ? 6.418 -32.156 -25.344 1 86.12 50 ARG B CA 1
ATOM 3267 C C . ARG B 1 50 ? 7.352 -31.234 -24.578 1 86.12 50 ARG B C 1
ATOM 3269 O O . ARG B 1 50 ? 7.703 -31.516 -23.438 1 86.12 50 ARG B O 1
ATOM 3276 N N . PHE B 1 51 ? 7.762 -30.266 -25.234 1 88.69 51 PHE B N 1
ATOM 3277 C CA . PHE B 1 51 ? 8.633 -29.281 -24.625 1 88.69 51 PHE B CA 1
ATOM 3278 C C . PHE B 1 51 ? 7.969 -28.641 -23.406 1 88.69 51 PHE B C 1
ATOM 3280 O O . PHE B 1 51 ? 8.586 -28.531 -22.344 1 88.69 51 PHE B O 1
ATOM 3287 N N . ARG B 1 52 ? 6.785 -28.281 -23.516 1 84.19 52 ARG B N 1
ATOM 3288 C CA . ARG B 1 52 ? 6.027 -27.672 -22.422 1 84.19 52 ARG B CA 1
ATOM 3289 C C . ARG B 1 52 ? 5.848 -28.641 -21.266 1 84.19 52 ARG B C 1
ATOM 3291 O O . ARG B 1 52 ? 6.051 -28.281 -20.109 1 84.19 52 ARG B O 1
ATOM 3298 N N . LEU B 1 53 ? 5.48 -29.781 -21.609 1 82.5 53 LEU B N 1
ATOM 3299 C CA . LEU B 1 53 ? 5.254 -30.797 -20.594 1 82.5 53 LEU B CA 1
ATOM 3300 C C . LEU B 1 53 ? 6.531 -31.094 -19.812 1 82.5 53 LEU B C 1
ATOM 3302 O O . LEU B 1 53 ? 6.492 -31.297 -18.594 1 82.5 53 LEU B O 1
ATOM 3306 N N . HIS B 1 54 ? 7.555 -31.062 -20.516 1 86.31 54 HIS B N 1
ATOM 3307 C CA . HIS B 1 54 ? 8.852 -31.359 -19.922 1 86.31 54 HIS B CA 1
ATOM 3308 C C . HIS B 1 54 ? 9.242 -30.297 -18.891 1 86.31 54 HIS B C 1
ATOM 3310 O O . HIS B 1 54 ? 9.805 -30.625 -17.844 1 86.31 54 HIS B O 1
ATOM 3316 N N . HIS B 1 55 ? 8.93 -29.094 -19.172 1 88.81 55 HIS B N 1
ATOM 3317 C CA . HIS B 1 55 ? 9.438 -27.984 -18.344 1 88.81 55 HIS B CA 1
ATOM 3318 C C . HIS B 1 55 ? 8.383 -27.516 -17.359 1 88.81 55 HIS B C 1
ATOM 3320 O O . HIS B 1 55 ? 8.703 -26.828 -16.391 1 88.81 55 HIS B O 1
ATOM 3326 N N . ARG B 1 56 ? 7.215 -27.75 -17.547 1 80.12 56 ARG B N 1
ATOM 3327 C CA . ARG B 1 56 ? 6.109 -27.203 -16.766 1 80.12 56 ARG B CA 1
ATOM 3328 C C . ARG B 1 56 ? 6.273 -27.547 -15.281 1 80.12 56 ARG B C 1
ATOM 3330 O O . ARG B 1 56 ? 5.949 -26.734 -14.414 1 80.12 56 ARG B O 1
ATOM 3337 N N . ARG B 1 57 ? 6.684 -28.672 -14.961 1 75.44 57 ARG B N 1
ATOM 3338 C CA . ARG B 1 57 ? 6.742 -29.078 -13.562 1 75.44 57 ARG B CA 1
ATOM 3339 C C . ARG B 1 57 ? 8.141 -28.875 -12.992 1 75.44 57 ARG B C 1
ATOM 3341 O O . ARG B 1 57 ? 8.367 -29.078 -11.797 1 75.44 57 ARG B O 1
ATOM 3348 N N . ARG B 1 58 ? 9.023 -28.531 -13.805 1 78.94 58 ARG B N 1
ATOM 3349 C CA . ARG B 1 58 ? 10.398 -28.438 -13.32 1 78.94 58 ARG B CA 1
ATOM 3350 C C . ARG B 1 58 ? 10.773 -27 -13.031 1 78.94 58 ARG B C 1
ATOM 3352 O O . ARG B 1 58 ? 11.102 -26.656 -11.891 1 78.94 58 ARG B O 1
ATOM 3359 N N . ASN B 1 59 ? 10.75 -26.188 -13.961 1 83.75 59 ASN B N 1
ATOM 3360 C CA . ASN B 1 59 ? 11.195 -24.812 -13.773 1 83.75 59 ASN B CA 1
ATOM 3361 C C . ASN B 1 59 ? 10.492 -23.859 -14.727 1 83.75 59 ASN B C 1
ATOM 3363 O O . ASN B 1 59 ? 11.133 -23.203 -15.547 1 83.75 59 ASN B O 1
ATOM 3367 N N . PRO B 1 60 ? 9.25 -23.828 -14.508 1 93.31 60 PRO B N 1
ATOM 3368 C CA . PRO B 1 60 ? 8.586 -22.875 -15.406 1 93.31 60 PRO B CA 1
ATOM 3369 C C . PRO B 1 60 ? 8.961 -21.422 -15.109 1 93.31 60 PRO B C 1
ATOM 3371 O O . PRO B 1 60 ? 9.117 -21.047 -13.945 1 93.31 60 PRO B O 1
ATOM 3374 N N . PRO B 1 61 ? 9.172 -20.672 -16.156 1 94.75 61 PRO B N 1
ATOM 3375 C CA . PRO B 1 61 ? 9.492 -19.266 -15.922 1 94.75 61 PRO B CA 1
ATOM 3376 C C . PRO B 1 61 ? 8.305 -18.469 -15.398 1 94.75 61 PRO B C 1
ATOM 3378 O O . PRO B 1 61 ? 7.152 -18.859 -15.602 1 94.75 61 PRO B O 1
ATOM 3381 N N . LEU B 1 62 ? 8.641 -17.438 -14.68 1 96.44 62 LEU B N 1
ATOM 3382 C CA . LEU B 1 62 ? 7.641 -16.438 -14.312 1 96.44 62 LEU B CA 1
ATOM 3383 C C . LEU B 1 62 ? 7.375 -15.477 -15.461 1 96.44 62 LEU B C 1
ATOM 3385 O O . LEU B 1 62 ? 8.125 -14.523 -15.664 1 96.44 62 LEU B O 1
ATOM 3389 N N . LEU B 1 63 ? 6.301 -15.688 -16.188 1 95.5 63 LEU B N 1
ATOM 3390 C CA . LEU B 1 63 ? 6.043 -14.961 -17.422 1 95.5 63 LEU B CA 1
ATOM 3391 C C . LEU B 1 63 ? 5.492 -13.57 -17.125 1 95.5 63 LEU B C 1
ATOM 3393 O O . LEU B 1 63 ? 5.711 -12.633 -17.906 1 95.5 63 LEU B O 1
ATOM 3397 N N . GLY B 1 64 ? 4.777 -13.492 -16.109 1 96.06 64 GLY B N 1
ATOM 3398 C CA . GLY B 1 64 ? 4.16 -12.227 -15.773 1 96.06 64 GLY B CA 1
ATOM 3399 C C . GLY B 1 64 ? 3.205 -12.32 -14.594 1 96.06 64 GLY B C 1
ATOM 3400 O O . GLY B 1 64 ? 3.205 -13.32 -13.867 1 96.06 64 GLY B O 1
ATOM 3401 N N . LEU B 1 65 ? 2.422 -11.219 -14.367 1 94.88 65 LEU B N 1
ATOM 3402 C CA . LEU B 1 65 ? 1.467 -11.102 -13.273 1 94.88 65 LEU B CA 1
ATOM 3403 C C . LEU B 1 65 ? 0.083 -10.734 -13.789 1 94.88 65 LEU B C 1
ATOM 3405 O O . LEU B 1 65 ? -0.052 -9.82 -14.609 1 94.88 65 LEU B O 1
ATOM 3409 N N . PHE B 1 66 ? -0.867 -11.5 -13.297 1 91.44 66 PHE B N 1
ATOM 3410 C CA . PHE B 1 66 ? -2.248 -11.094 -13.539 1 91.44 66 PHE B CA 1
ATOM 3411 C C . PHE B 1 66 ? -2.773 -10.25 -12.383 1 91.44 66 PHE B C 1
ATOM 3413 O O . PHE B 1 66 ? -2.352 -10.422 -11.234 1 91.44 66 PHE B O 1
ATOM 3420 N N . THR B 1 67 ? -3.68 -9.305 -12.711 1 82.94 67 THR B N 1
ATOM 3421 C CA . THR B 1 67 ? -4.309 -8.469 -11.688 1 82.94 67 THR B CA 1
ATOM 3422 C C . THR B 1 67 ? -5.828 -8.602 -11.742 1 82.94 67 THR B C 1
ATOM 3424 O O . THR B 1 67 ? -6.379 -9.07 -12.742 1 82.94 67 THR B O 1
ATOM 3427 N N . ASP B 1 68 ? -6.535 -8.352 -10.633 1 70.81 68 ASP B N 1
ATOM 3428 C CA . ASP B 1 68 ? -7.988 -8.438 -10.555 1 70.81 68 ASP B CA 1
ATOM 3429 C C . ASP B 1 68 ? -8.641 -7.164 -11.094 1 70.81 68 ASP B C 1
ATOM 3431 O O . ASP B 1 68 ? -9.859 -6.984 -10.977 1 70.81 68 ASP B O 1
ATOM 3435 N N . SER B 1 69 ? -7.98 -6.371 -11.75 1 61.38 69 SER B N 1
ATOM 3436 C CA . SER B 1 69 ? -8.641 -5.125 -12.133 1 61.38 69 SER B CA 1
ATOM 3437 C C . SER B 1 69 ? -9.828 -5.387 -13.047 1 61.38 69 SER B C 1
ATOM 3439 O O . SER B 1 69 ? -9.836 -6.355 -13.812 1 61.38 69 SER B O 1
ATOM 3441 N N . TYR B 1 70 ? -11.031 -4.777 -12.812 1 55 70 TYR B N 1
ATOM 3442 C CA . TYR B 1 70 ? -12.383 -4.906 -13.352 1 55 70 TYR B CA 1
ATOM 3443 C C . TYR B 1 70 ? -12.375 -4.848 -14.867 1 55 70 TYR B C 1
ATOM 3445 O O . TYR B 1 70 ? -13.172 -5.516 -15.531 1 55 70 TYR B O 1
ATOM 3453 N N . ASP B 1 71 ? -11.695 -3.936 -15.406 1 54.5 71 ASP B N 1
ATOM 3454 C CA . ASP B 1 71 ? -12.008 -3.766 -16.828 1 54.5 71 ASP B CA 1
ATOM 3455 C C . ASP B 1 71 ? -11.039 -4.559 -17.703 1 54.5 71 ASP B C 1
ATOM 3457 O O . ASP B 1 71 ? -11.398 -5.004 -18.781 1 54.5 71 ASP B O 1
ATOM 3461 N N . ASN B 1 72 ? -9.945 -5 -17.125 1 55.59 72 ASN B N 1
ATOM 3462 C CA . ASN B 1 72 ? -9.008 -5.684 -18.016 1 55.59 72 ASN B CA 1
ATOM 3463 C C . ASN B 1 72 ? -7.848 -6.293 -17.234 1 55.59 72 ASN B C 1
ATOM 3465 O O . ASN B 1 72 ? -7.141 -5.586 -16.5 1 55.59 72 ASN B O 1
ATOM 3469 N N . SER B 1 73 ? -8.211 -7.445 -16.688 1 59.66 73 SER B N 1
ATOM 3470 C CA . SER B 1 73 ? -7.102 -8.102 -16 1 59.66 73 SER B CA 1
ATOM 3471 C C . SER B 1 73 ? -5.781 -7.852 -16.719 1 59.66 73 SER B C 1
ATOM 3473 O O . SER B 1 73 ? -5.379 -8.625 -17.594 1 59.66 73 SER B O 1
ATOM 3475 N N . PRO B 1 74 ? -5.207 -6.746 -16.469 1 74.25 74 PRO B N 1
ATOM 3476 C CA . PRO B 1 74 ? -3.951 -6.477 -17.172 1 74.25 74 PRO B CA 1
ATOM 3477 C C . PRO B 1 74 ? -2.846 -7.461 -16.812 1 74.25 74 PRO B C 1
ATOM 3479 O O . PRO B 1 74 ? -2.824 -7.984 -15.688 1 74.25 74 PRO B O 1
ATOM 3482 N N . PHE B 1 75 ? -2.182 -8.023 -17.922 1 88.31 75 PHE B N 1
ATOM 3483 C CA . PHE B 1 75 ? -0.994 -8.859 -17.781 1 88.31 75 PHE B CA 1
ATOM 3484 C C . PHE B 1 75 ? 0.268 -8 -17.734 1 88.31 75 PHE B C 1
ATOM 3486 O O . PHE B 1 75 ? 0.496 -7.188 -18.641 1 88.31 75 PHE B O 1
ATOM 3493 N N . LEU B 1 76 ? 1.012 -8.109 -16.625 1 91.88 76 LEU B N 1
ATOM 3494 C CA . LEU B 1 76 ? 2.277 -7.406 -16.469 1 91.88 76 LEU B CA 1
ATOM 3495 C C . LEU B 1 76 ? 3.457 -8.344 -16.703 1 91.88 76 LEU B C 1
ATOM 3497 O O . LEU B 1 76 ? 3.74 -9.211 -15.875 1 91.88 76 LEU B O 1
ATOM 3501 N N . PRO B 1 77 ? 4.168 -8.133 -17.812 1 93.81 77 PRO B N 1
ATOM 3502 C CA . PRO B 1 77 ? 5.309 -9.016 -18.078 1 93.81 77 PRO B CA 1
ATOM 3503 C C . PRO B 1 77 ? 6.445 -8.828 -17.062 1 93.81 77 PRO B C 1
ATOM 3505 O O . PRO B 1 77 ? 6.699 -7.707 -16.625 1 93.81 77 PRO B O 1
ATOM 3508 N N . THR B 1 78 ? 7.113 -9.914 -16.781 1 96.12 78 THR B N 1
ATOM 3509 C CA . THR B 1 78 ? 8.18 -9.828 -15.789 1 96.12 78 THR B CA 1
ATOM 3510 C C . THR B 1 78 ? 9.539 -10.047 -16.438 1 96.12 78 THR B C 1
ATOM 3512 O O . THR B 1 78 ? 10.578 -9.688 -15.875 1 96.12 78 THR B O 1
ATOM 3515 N N . LEU B 1 79 ? 9.531 -10.664 -17.609 1 94.44 79 LEU B N 1
ATOM 3516 C CA . LEU B 1 79 ? 10.789 -10.977 -18.266 1 94.44 79 LEU B CA 1
ATOM 3517 C C . LEU B 1 79 ? 11.25 -9.805 -19.141 1 94.44 79 LEU B C 1
ATOM 3519 O O . LEU B 1 79 ? 10.43 -9.008 -19.594 1 94.44 79 LEU B O 1
ATOM 3523 N N . ASP B 1 80 ? 12.539 -9.773 -19.297 1 92.69 80 ASP B N 1
ATOM 3524 C CA . ASP B 1 80 ? 13.117 -8.773 -20.188 1 92.69 80 ASP B CA 1
ATOM 3525 C C . ASP B 1 80 ? 13.203 -9.305 -21.625 1 92.69 80 ASP B C 1
ATOM 3527 O O . ASP B 1 80 ? 13.156 -10.516 -21.844 1 92.69 80 ASP B O 1
ATOM 3531 N N . PRO B 1 81 ? 13.273 -8.312 -22.531 1 89.56 81 PRO B N 1
ATOM 3532 C CA . PRO B 1 81 ? 13.602 -8.781 -23.875 1 89.56 81 PRO B CA 1
ATOM 3533 C C . PRO B 1 81 ? 14.906 -9.586 -23.922 1 89.56 81 PRO B C 1
ATOM 3535 O O . PRO B 1 81 ? 15.836 -9.289 -23.172 1 89.56 81 PRO B O 1
ATOM 3538 N N . PRO B 1 82 ? 14.922 -10.688 -24.75 1 90.06 82 PRO B N 1
ATOM 3539 C CA . PRO B 1 82 ? 13.961 -11.094 -25.781 1 90.06 82 PRO B CA 1
ATOM 3540 C C . PRO B 1 82 ? 12.898 -12.047 -25.234 1 90.06 82 PRO B C 1
ATOM 3542 O O . PRO B 1 82 ? 12.07 -12.547 -26.016 1 90.06 82 PRO B O 1
ATOM 3545 N N . ASN B 1 83 ? 12.82 -12.266 -24.031 1 92.69 83 ASN B N 1
ATOM 3546 C CA . ASN B 1 83 ? 11.914 -13.242 -23.453 1 92.69 83 ASN B CA 1
ATOM 3547 C C . ASN B 1 83 ? 10.617 -12.586 -22.969 1 92.69 83 ASN B C 1
ATOM 3549 O O . ASN B 1 83 ? 9.703 -13.266 -22.516 1 92.69 83 ASN B O 1
ATOM 3553 N N . ARG B 1 84 ? 10.492 -11.297 -23.141 1 93 84 ARG B N 1
ATOM 3554 C CA . ARG B 1 84 ? 9.344 -10.555 -22.625 1 93 84 ARG B CA 1
ATOM 3555 C C . ARG B 1 84 ? 8.07 -10.922 -23.391 1 93 84 ARG B C 1
ATOM 3557 O O . ARG B 1 84 ? 8.023 -10.805 -24.625 1 93 84 ARG B O 1
ATOM 3564 N N . VAL B 1 85 ? 7.07 -11.328 -22.656 1 91.12 85 VAL B N 1
ATOM 3565 C CA . VAL B 1 85 ? 5.773 -11.633 -23.266 1 91.12 85 VAL B CA 1
ATOM 3566 C C . VAL B 1 85 ? 4.965 -10.344 -23.422 1 91.12 85 VAL B C 1
ATOM 3568 O O . VAL B 1 85 ? 4.84 -9.562 -22.484 1 91.12 85 VAL B O 1
ATOM 3571 N N . PRO B 1 86 ? 4.434 -10.102 -24.562 1 86.31 86 PRO B N 1
ATOM 3572 C CA . PRO B 1 86 ? 3.627 -8.891 -24.75 1 86.31 86 PRO B CA 1
ATOM 3573 C C . PRO B 1 86 ? 2.426 -8.836 -23.797 1 86.31 86 PRO B C 1
ATOM 3575 O O . PRO B 1 86 ? 1.799 -9.867 -23.531 1 86.31 86 PRO B O 1
ATOM 3578 N N . GLU B 1 87 ? 2.045 -7.676 -23.406 1 83.5 87 GLU B N 1
ATOM 3579 C CA . GLU B 1 87 ? 0.974 -7.453 -22.453 1 83.5 87 GLU B CA 1
ATOM 3580 C C . GLU B 1 87 ? -0.37 -7.93 -23 1 83.5 87 GLU B C 1
ATOM 3582 O O . GLU B 1 87 ? -1.24 -8.352 -22.234 1 83.5 87 GLU B O 1
ATOM 3587 N N . ASP B 1 88 ? -0.497 -7.914 -24.266 1 82.5 88 ASP B N 1
ATOM 3588 C CA . ASP B 1 88 ? -1.789 -8.219 -24.875 1 82.5 88 ASP B CA 1
ATOM 3589 C C . ASP B 1 88 ? -1.886 -9.703 -25.25 1 82.5 88 ASP B C 1
ATOM 3591 O O . ASP B 1 88 ? -2.926 -10.156 -25.719 1 82.5 88 ASP B O 1
ATOM 3595 N N . ARG B 1 89 ? -0.869 -10.398 -25 1 82.75 89 ARG B N 1
ATOM 3596 C CA . ARG B 1 89 ? -0.857 -11.797 -25.406 1 82.75 89 ARG B CA 1
ATOM 3597 C C . ARG B 1 89 ? -1.849 -12.617 -24.578 1 82.75 89 ARG B C 1
ATOM 3599 O O . ARG B 1 89 ? -2.557 -13.469 -25.125 1 82.75 89 ARG B O 1
ATOM 3606 N N . PHE B 1 90 ? -1.73 -12.375 -23.297 1 85.75 90 PHE B N 1
ATOM 3607 C CA . PHE B 1 90 ? -2.584 -13.141 -22.391 1 85.75 90 PHE B CA 1
ATOM 3608 C C . PHE B 1 90 ? -3.744 -12.281 -21.891 1 85.75 90 PHE B C 1
ATOM 3610 O O . PHE B 1 90 ? -3.662 -11.664 -20.828 1 85.75 90 PHE B O 1
ATOM 3617 N N . ARG B 1 91 ? -4.695 -12.016 -22.656 1 77.56 91 ARG B N 1
ATOM 3618 C CA . ARG B 1 91 ? -5.84 -11.195 -22.266 1 77.56 91 ARG B CA 1
ATOM 3619 C C . ARG B 1 91 ? -7.109 -12.039 -22.188 1 77.56 91 ARG B C 1
ATOM 3621 O O . ARG B 1 91 ? -7.406 -12.812 -23.094 1 77.56 91 ARG B O 1
ATOM 3628 N N . LEU B 1 92 ? -7.617 -11.953 -21.062 1 77.75 92 LEU B N 1
ATOM 3629 C CA . LEU B 1 92 ? -8.922 -12.586 -20.906 1 77.75 92 LEU B CA 1
ATOM 3630 C C . LEU B 1 92 ? -10.047 -11.594 -21.203 1 77.75 92 LEU B C 1
ATOM 3632 O O . LEU B 1 92 ? -10.125 -10.531 -20.594 1 77.75 92 LEU B O 1
ATOM 3636 N N . HIS B 1 93 ? -10.766 -11.789 -22.219 1 70.88 93 HIS B N 1
ATOM 3637 C CA . HIS B 1 93 ? -11.852 -10.898 -22.625 1 70.88 93 HIS B CA 1
ATOM 3638 C C . HIS B 1 93 ? -13.195 -11.391 -22.094 1 70.88 93 HIS B C 1
ATOM 3640 O O . HIS B 1 93 ? -13.523 -12.578 -22.219 1 70.88 93 HIS B O 1
ATOM 3646 N N . PHE B 1 94 ? -13.664 -10.523 -21.25 1 71.19 94 PHE B N 1
ATOM 3647 C CA . PHE B 1 94 ? -15.023 -10.82 -20.828 1 71.19 94 PHE B CA 1
ATOM 3648 C C . PHE B 1 94 ? -16.031 -9.922 -21.531 1 71.19 94 PHE B C 1
ATOM 3650 O O . PHE B 1 94 ? -15.672 -8.828 -21.984 1 71.19 94 PHE B O 1
ATOM 3657 N N . ASP B 1 95 ? -17.141 -10.445 -21.719 1 63.16 95 ASP B N 1
ATOM 3658 C CA . ASP B 1 95 ? -18.188 -9.68 -22.359 1 63.16 95 ASP B CA 1
ATOM 3659 C C . ASP B 1 95 ? -18.547 -8.438 -21.547 1 63.16 95 ASP B C 1
ATOM 3661 O O . ASP B 1 95 ? -18.344 -8.398 -20.344 1 63.16 95 ASP B O 1
ATOM 3665 N N . GLU B 1 96 ? -18.969 -7.48 -22.297 1 60.62 96 GLU B N 1
ATOM 3666 C CA . GLU B 1 96 ? -19.422 -6.223 -21.703 1 60.62 96 GLU B CA 1
ATOM 3667 C C . GLU B 1 96 ? -20.453 -6.461 -20.609 1 60.62 96 GLU B C 1
ATOM 3669 O O . GLU B 1 96 ? -21.391 -7.242 -20.781 1 60.62 96 GLU B O 1
ATOM 3674 N N . GLY B 1 97 ? -20.375 -5.941 -19.453 1 59.16 97 GLY B N 1
ATOM 3675 C CA . GLY B 1 97 ? -21.312 -6.098 -18.359 1 59.16 97 GLY B CA 1
ATOM 3676 C C . GLY B 1 97 ? -20.938 -7.23 -17.422 1 59.16 97 GLY B C 1
ATOM 3677 O O . GLY B 1 97 ? -21.531 -7.367 -16.344 1 59.16 97 GLY B O 1
ATOM 3678 N N . ASP B 1 98 ? -20.125 -8.07 -17.938 1 62.22 98 ASP B N 1
ATOM 3679 C CA . ASP B 1 98 ? -19.719 -9.25 -17.172 1 62.22 98 ASP B CA 1
ATOM 3680 C C . ASP B 1 98 ? -18.453 -8.992 -16.375 1 62.22 98 ASP B C 1
ATOM 3682 O O . ASP B 1 98 ? -17.547 -9.828 -16.344 1 62.22 98 ASP B O 1
ATOM 3686 N N . ASP B 1 99 ? -18.5 -7.949 -15.75 1 63.16 99 ASP B N 1
ATOM 3687 C CA . ASP B 1 99 ? -17.234 -7.391 -15.289 1 63.16 99 ASP B CA 1
ATOM 3688 C C . ASP B 1 99 ? -16.953 -7.781 -13.844 1 63.16 99 ASP B C 1
ATOM 3690 O O . ASP B 1 99 ? -16 -7.297 -13.234 1 63.16 99 ASP B O 1
ATOM 3694 N N . ASP B 1 100 ? -17.75 -8.789 -13.32 1 76.62 100 ASP B N 1
ATOM 3695 C CA . ASP B 1 100 ? -17.422 -9.086 -11.93 1 76.62 100 ASP B CA 1
ATOM 3696 C C . ASP B 1 100 ? -16.688 -10.414 -11.805 1 76.62 100 ASP B C 1
ATOM 3698 O O . ASP B 1 100 ? -17.312 -11.477 -11.797 1 76.62 100 ASP B O 1
ATOM 3702 N N . PHE B 1 101 ? -15.336 -10.367 -11.922 1 81.5 101 PHE B N 1
ATOM 3703 C CA . PHE B 1 101 ? -14.539 -11.586 -11.805 1 81.5 101 PHE B CA 1
ATOM 3704 C C . PHE B 1 101 ? -13.445 -11.414 -10.758 1 81.5 101 PHE B C 1
ATOM 3706 O O . PHE B 1 101 ? -12.992 -10.297 -10.5 1 81.5 101 PHE B O 1
ATOM 3713 N N . VAL B 1 102 ? -13.117 -12.555 -10.188 1 83.31 102 VAL B N 1
ATOM 3714 C CA . VAL B 1 102 ? -12.031 -12.617 -9.203 1 83.31 102 VAL B CA 1
ATOM 3715 C C . VAL B 1 102 ? -11.086 -13.758 -9.562 1 83.31 102 VAL B C 1
ATOM 3717 O O . VAL B 1 102 ? -11.516 -14.891 -9.789 1 83.31 102 VAL B O 1
ATOM 3720 N N . THR B 1 103 ? -9.836 -13.398 -9.719 1 88.81 103 THR B N 1
ATOM 3721 C CA . THR B 1 103 ? -8.844 -14.461 -9.898 1 88.81 103 THR B CA 1
ATOM 3722 C C . THR B 1 103 ? -8.547 -15.156 -8.578 1 88.81 103 THR B C 1
ATOM 3724 O O . THR B 1 103 ? -8.172 -14.5 -7.598 1 88.81 103 THR B O 1
ATOM 3727 N N . LEU B 1 104 ? -8.672 -16.422 -8.531 1 91.56 104 LEU B N 1
ATOM 3728 C CA . LEU B 1 104 ? -8.43 -17.172 -7.305 1 91.56 104 LEU B CA 1
ATOM 3729 C C . LEU B 1 104 ? -6.973 -17.609 -7.211 1 91.56 104 LEU B C 1
ATOM 3731 O O . LEU B 1 104 ? -6.449 -17.812 -6.113 1 91.56 104 LEU B O 1
ATOM 3735 N N . GLY B 1 105 ? -6.348 -17.75 -8.367 1 91.94 105 GLY B N 1
ATOM 3736 C CA . GLY B 1 105 ? -4.93 -18.078 -8.367 1 91.94 105 GLY B CA 1
ATOM 3737 C C . GLY B 1 105 ? -4.469 -18.719 -9.656 1 91.94 105 GLY B C 1
ATOM 3738 O O . GLY B 1 105 ? -5.293 -19.125 -10.492 1 91.94 105 GLY B O 1
ATOM 3739 N N . CYS B 1 106 ? -3.164 -18.781 -9.828 1 93.62 106 CYS B N 1
ATOM 3740 C CA . CYS B 1 106 ? -2.52 -19.469 -10.945 1 93.62 106 CYS B CA 1
ATOM 3741 C C . CYS B 1 106 ? -1.638 -20.609 -10.453 1 93.62 106 CYS B C 1
ATOM 3743 O O . CYS B 1 106 ? -0.768 -20.406 -9.602 1 93.62 106 CYS B O 1
ATOM 3745 N N . HIS B 1 107 ? -1.969 -21.734 -10.977 1 91.31 107 HIS B N 1
ATOM 3746 C CA . HIS B 1 107 ? -1.166 -22.906 -10.641 1 91.31 107 HIS B CA 1
ATOM 3747 C C . HIS B 1 107 ? -0.926 -23.781 -11.859 1 91.31 107 HIS B C 1
ATOM 3749 O O . HIS B 1 107 ? -1.835 -24 -12.664 1 91.31 107 HIS B O 1
ATOM 3755 N N . HIS B 1 108 ? 0.259 -24.266 -12.047 1 87.38 108 HIS B N 1
ATOM 3756 C CA . HIS B 1 108 ? 0.62 -25.219 -13.078 1 87.38 108 HIS B CA 1
ATOM 3757 C C . HIS B 1 108 ? 0.244 -24.719 -14.469 1 87.38 108 HIS B C 1
ATOM 3759 O O . HIS B 1 108 ? -0.282 -25.469 -15.289 1 87.38 108 HIS B O 1
ATOM 3765 N N . GLY B 1 109 ? 0.352 -23.438 -14.594 1 90.06 109 GLY B N 1
ATOM 3766 C CA . GLY B 1 109 ? 0.126 -22.844 -15.898 1 90.06 109 GLY B CA 1
ATOM 3767 C C . GLY B 1 109 ? -1.339 -22.562 -16.188 1 90.06 109 GLY B C 1
ATOM 3768 O O . GLY B 1 109 ? -1.704 -22.234 -17.312 1 90.06 109 GLY B O 1
ATOM 3769 N N . LEU B 1 110 ? -2.162 -22.75 -15.227 1 93.31 110 LEU B N 1
ATOM 3770 C CA . LEU B 1 110 ? -3.588 -22.484 -15.367 1 93.31 110 LEU B CA 1
ATOM 3771 C C . LEU B 1 110 ? -4.023 -21.375 -14.406 1 93.31 110 LEU B C 1
ATOM 3773 O O . LEU B 1 110 ? -3.447 -21.219 -13.328 1 93.31 110 LEU B O 1
ATOM 3777 N N . ALA B 1 111 ? -4.996 -20.688 -14.852 1 93.62 111 ALA B N 1
ATOM 3778 C CA . ALA B 1 111 ? -5.621 -19.672 -13.992 1 93.62 111 ALA B CA 1
ATOM 3779 C C . ALA B 1 111 ? -7.043 -20.078 -13.617 1 93.62 111 ALA B C 1
ATOM 3781 O O . ALA B 1 111 ? -7.793 -20.594 -14.453 1 93.62 111 ALA B O 1
ATOM 3782 N N . LEU B 1 112 ? -7.332 -19.953 -12.43 1 95.69 112 LEU B N 1
ATOM 3783 C CA . LEU B 1 112 ? -8.695 -20.156 -11.961 1 95.69 112 LEU B CA 1
ATOM 3784 C C . LEU B 1 112 ? -9.375 -18.844 -11.641 1 95.69 112 LEU B C 1
ATOM 3786 O O . LEU B 1 112 ? -8.875 -18.047 -10.844 1 95.69 112 LEU B O 1
ATOM 3790 N N . ILE B 1 113 ? -10.547 -18.656 -12.25 1 92 113 ILE B N 1
ATOM 3791 C CA . ILE B 1 113 ? -11.258 -17.375 -12.117 1 92 113 ILE B CA 1
ATOM 3792 C C . ILE B 1 113 ? -12.688 -17.641 -11.648 1 92 113 ILE B C 1
ATOM 3794 O O . ILE B 1 113 ? -13.352 -18.562 -12.133 1 92 113 ILE B O 1
ATOM 3798 N N . HIS B 1 114 ? -13.086 -16.906 -10.711 1 92 114 HIS B N 1
ATOM 3799 C CA . HIS B 1 114 ? -14.477 -16.906 -10.273 1 92 114 HIS B CA 1
ATOM 3800 C C . HIS B 1 114 ? -15.281 -15.82 -10.984 1 92 114 HIS B C 1
ATOM 3802 O O . HIS B 1 114 ? -15.062 -14.633 -10.742 1 92 114 HIS B O 1
ATOM 3808 N N . HIS B 1 115 ? -16.062 -16.281 -11.828 1 88.31 115 HIS B N 1
ATOM 3809 C CA . HIS B 1 115 ? -17 -15.367 -12.469 1 88.31 115 HIS B CA 1
ATOM 3810 C C . HIS B 1 115 ? -18.25 -15.172 -11.609 1 88.31 115 HIS B C 1
ATOM 3812 O O . HIS B 1 115 ? -19.25 -15.883 -11.781 1 88.31 115 HIS B O 1
ATOM 3818 N N . VAL B 1 116 ? -18.25 -14.164 -10.867 1 84.12 116 VAL B N 1
ATOM 3819 C CA . VAL B 1 116 ? -19.234 -13.984 -9.797 1 84.12 116 VAL B CA 1
ATOM 3820 C C . VAL B 1 116 ? -20.625 -13.773 -10.398 1 84.12 116 VAL B C 1
ATOM 3822 O O . VAL B 1 116 ? -21.594 -14.406 -9.969 1 84.12 116 VAL B O 1
ATOM 3825 N N . SER B 1 117 ? -20.719 -12.93 -11.336 1 80.62 117 SER B N 1
ATOM 3826 C CA . SER B 1 117 ? -22.016 -12.586 -11.922 1 80.62 117 SER B CA 1
ATOM 3827 C C . SER B 1 117 ? -22.672 -13.805 -12.539 1 80.62 117 SER B C 1
ATOM 3829 O O . SER B 1 117 ? -23.906 -13.906 -12.57 1 80.62 117 SER B O 1
ATOM 3831 N N . ARG B 1 118 ? -21.922 -14.75 -12.914 1 84.31 118 ARG B N 1
ATOM 3832 C CA . ARG B 1 118 ? -22.469 -15.938 -13.562 1 84.31 118 ARG B CA 1
ATOM 3833 C C . ARG B 1 118 ? -22.547 -17.109 -12.594 1 84.31 118 ARG B C 1
ATOM 3835 O O . ARG B 1 118 ? -23.125 -18.141 -12.914 1 84.31 118 ARG B O 1
ATOM 3842 N N . GLY B 1 119 ? -21.906 -16.953 -11.539 1 87.38 119 GLY B N 1
ATOM 3843 C CA . GLY B 1 119 ? -21.859 -18.047 -10.578 1 87.38 119 GLY B CA 1
ATOM 3844 C C . GLY B 1 119 ? -21.078 -19.25 -11.07 1 87.38 119 GLY B C 1
ATOM 3845 O O . GLY B 1 119 ? -21.5 -20.391 -10.859 1 87.38 119 GLY B O 1
ATOM 3846 N N . GLN B 1 120 ? -20.047 -19.016 -11.805 1 93.44 120 GLN B N 1
ATOM 3847 C CA . GLN B 1 120 ? -19.25 -20.094 -12.406 1 93.44 120 GLN B CA 1
ATOM 3848 C C . GLN B 1 120 ? -17.766 -19.859 -12.164 1 93.44 120 GLN B C 1
ATOM 3850 O O . GLN B 1 120 ? -17.344 -18.75 -11.844 1 93.44 120 GLN B O 1
ATOM 3855 N N . LEU B 1 121 ? -17.125 -20.984 -12.227 1 95.75 121 LEU B N 1
ATOM 3856 C CA . LEU B 1 121 ? -15.664 -20.938 -12.273 1 95.75 121 LEU B CA 1
ATOM 3857 C C . LEU B 1 121 ? -15.156 -21.047 -13.711 1 95.75 121 LEU B C 1
ATOM 3859 O O . LEU B 1 121 ? -15.742 -21.781 -14.523 1 95.75 121 LEU B O 1
ATOM 3863 N N . LEU B 1 122 ? -14.18 -20.312 -13.984 1 94.25 122 LEU B N 1
ATOM 3864 C CA . LEU B 1 122 ? -13.508 -20.391 -15.273 1 94.25 122 LEU B CA 1
ATOM 3865 C C . LEU B 1 122 ? -12.078 -20.891 -15.117 1 94.25 122 LEU B C 1
ATOM 3867 O O . LEU B 1 122 ? -11.273 -20.266 -14.422 1 94.25 122 LEU B O 1
ATOM 3871 N N . VAL B 1 123 ? -11.805 -22.047 -15.648 1 96.12 123 VAL B N 1
ATOM 3872 C CA . VAL B 1 123 ? -10.43 -22.516 -15.789 1 96.12 123 VAL B CA 1
ATOM 3873 C C . VAL B 1 123 ? -9.852 -22.047 -17.125 1 96.12 123 VAL B C 1
ATOM 3875 O O . VAL B 1 123 ? -10.375 -22.391 -18.188 1 96.12 123 VAL B O 1
ATOM 3878 N N . TRP B 1 124 ? -8.758 -21.328 -17.016 1 93.75 124 TRP B N 1
ATOM 3879 C CA . TRP B 1 124 ? -8.219 -20.656 -18.203 1 93.75 124 TRP B CA 1
ATOM 3880 C C . TRP B 1 124 ? -6.75 -21.016 -18.406 1 93.75 124 TRP B C 1
ATOM 3882 O O . TRP B 1 124 ? -5.953 -20.953 -17.453 1 93.75 124 TRP B O 1
ATOM 3892 N N . ASP B 1 125 ? -6.371 -21.516 -19.531 1 91.69 125 ASP B N 1
ATOM 3893 C CA . ASP B 1 125 ? -4.988 -21.641 -19.984 1 91.69 125 ASP B CA 1
ATOM 3894 C C . ASP B 1 125 ? -4.582 -20.453 -20.859 1 91.69 125 ASP B C 1
ATOM 3896 O O . ASP B 1 125 ? -4.867 -20.422 -22.062 1 91.69 125 ASP B O 1
ATOM 3900 N N . PRO B 1 126 ? -3.893 -19.547 -20.281 1 90.38 126 PRO B N 1
ATOM 3901 C CA . PRO B 1 126 ? -3.568 -18.328 -21.031 1 90.38 126 PRO B CA 1
ATOM 3902 C C . PRO B 1 126 ? -2.689 -18.594 -22.25 1 90.38 126 PRO B C 1
ATOM 3904 O O . PRO B 1 126 ? -2.754 -17.859 -23.234 1 90.38 126 PRO B O 1
ATOM 3907 N N . VAL B 1 127 ? -1.878 -19.578 -22.172 1 87.44 127 VAL B N 1
ATOM 3908 C CA . VAL B 1 127 ? -0.924 -19.844 -23.234 1 87.44 127 VAL B CA 1
ATOM 3909 C C . VAL B 1 127 ? -1.661 -20.375 -24.469 1 87.44 127 VAL B C 1
ATOM 3911 O O . VAL B 1 127 ? -1.451 -19.875 -25.578 1 87.44 127 VAL B O 1
ATOM 3914 N N . ASN B 1 128 ? -2.535 -21.234 -24.25 1 82.31 128 ASN B N 1
ATOM 3915 C CA . ASN B 1 128 ? -3.256 -21.828 -25.375 1 82.31 128 ASN B CA 1
ATOM 3916 C C . ASN B 1 128 ? -4.59 -21.125 -25.609 1 82.31 128 ASN B C 1
ATOM 3918 O O . ASN B 1 128 ? -5.199 -21.297 -26.672 1 82.31 128 ASN B O 1
ATOM 3922 N N . GLY B 1 129 ? -5.098 -20.438 -24.656 1 85.62 129 GLY B N 1
ATOM 3923 C CA . GLY B 1 129 ? -6.355 -19.719 -24.797 1 85.62 129 GLY B CA 1
ATOM 3924 C C . GLY B 1 129 ? -7.562 -20.547 -24.406 1 85.62 129 GLY B C 1
ATOM 3925 O O . GLY B 1 129 ? -8.695 -20.062 -24.422 1 85.62 129 GLY B O 1
ATOM 3926 N N . ASP B 1 130 ? -7.324 -21.75 -24.047 1 88.88 130 ASP B N 1
ATOM 3927 C CA . ASP B 1 130 ? -8.422 -22.641 -23.688 1 88.88 130 ASP B CA 1
ATOM 3928 C C . ASP B 1 130 ? -9.148 -22.156 -22.438 1 88.88 130 ASP B C 1
ATOM 3930 O O . ASP B 1 130 ? -8.516 -21.672 -21.484 1 88.88 130 ASP B O 1
ATOM 3934 N N . ARG B 1 131 ? -10.484 -22.312 -22.453 1 92.38 131 ARG B N 1
ATOM 3935 C CA . ARG B 1 131 ? -11.352 -21.922 -21.344 1 92.38 131 ARG B CA 1
ATOM 3936 C C . ARG B 1 131 ? -12.344 -23.031 -21.016 1 92.38 131 ARG B C 1
ATOM 3938 O O . ARG B 1 131 ? -12.93 -23.641 -21.906 1 92.38 131 ARG B O 1
ATOM 3945 N N . HIS B 1 132 ? -12.438 -23.328 -19.844 1 94.75 132 HIS B N 1
ATOM 3946 C CA . HIS B 1 132 ? -13.391 -24.312 -19.359 1 94.75 132 HIS B CA 1
ATOM 3947 C C . HIS B 1 132 ? -14.227 -23.781 -18.203 1 94.75 132 HIS B C 1
ATOM 3949 O O . HIS B 1 132 ? -13.68 -23.375 -17.188 1 94.75 132 HIS B O 1
ATOM 3955 N N . ARG B 1 133 ? -15.508 -23.781 -18.375 1 95.19 133 ARG B N 1
ATOM 3956 C CA . ARG B 1 133 ? -16.406 -23.281 -17.328 1 95.19 133 ARG B CA 1
ATOM 3957 C C . ARG B 1 133 ? -16.953 -24.422 -16.484 1 95.19 133 ARG B C 1
ATOM 3959 O O . ARG B 1 133 ? -17.281 -25.484 -17 1 95.19 133 ARG B O 1
ATOM 3966 N N . VAL B 1 134 ? -16.922 -24.141 -15.25 1 96.12 134 VAL B N 1
ATOM 3967 C CA . VAL B 1 134 ? -17.422 -25.109 -14.273 1 96.12 134 VAL B CA 1
ATOM 3968 C C . VAL B 1 134 ? -18.469 -24.453 -13.375 1 96.12 134 VAL B C 1
ATOM 3970 O O . VAL B 1 134 ? -18.219 -23.375 -12.828 1 96.12 134 VAL B O 1
ATOM 3973 N N . HIS B 1 135 ? -19.594 -25.078 -13.18 1 95.25 135 HIS B N 1
ATOM 3974 C CA . HIS B 1 135 ? -20.609 -24.547 -12.273 1 95.25 135 HIS B CA 1
ATOM 3975 C C . HIS B 1 135 ? -20.188 -24.734 -10.82 1 95.25 135 HIS B C 1
ATOM 3977 O O . HIS B 1 135 ? -19.609 -25.766 -10.461 1 95.25 135 HIS B O 1
ATOM 3983 N N . ILE B 1 136 ? -20.484 -23.797 -10.039 1 94.94 136 ILE B N 1
ATOM 3984 C CA . ILE B 1 136 ? -20.219 -23.922 -8.609 1 94.94 136 ILE B CA 1
ATOM 3985 C C . ILE B 1 136 ? -21.328 -24.734 -7.945 1 94.94 136 ILE B C 1
ATOM 3987 O O . ILE B 1 136 ? -22.516 -24.453 -8.125 1 94.94 136 I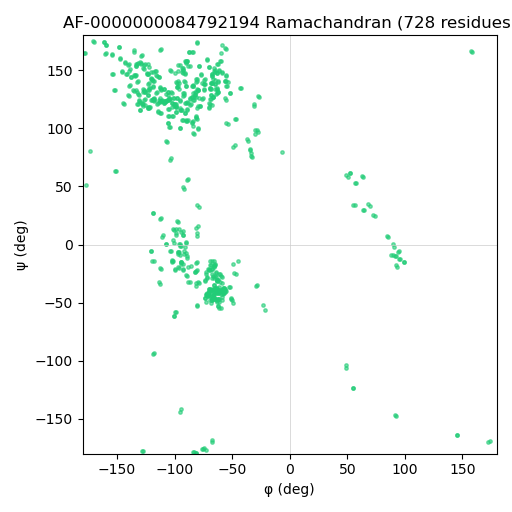LE B O 1
ATOM 3991 N N . PRO B 1 137 ? -20.922 -25.734 -7.242 1 93.06 137 PRO B N 1
ATOM 3992 C CA . PRO B 1 137 ? -21.953 -26.547 -6.594 1 93.06 137 PRO B CA 1
ATOM 3993 C C . PRO B 1 137 ? -22.766 -25.766 -5.57 1 93.06 137 PRO B C 1
ATOM 3995 O O . PRO B 1 137 ? -22.266 -24.781 -5 1 93.06 137 PRO B O 1
ATOM 3998 N N . PRO B 1 138 ? -23.984 -26.219 -5.305 1 88.12 138 PRO B N 1
ATOM 3999 C CA . PRO B 1 138 ? -24.812 -25.531 -4.305 1 88.12 138 PRO B CA 1
ATOM 4000 C C . PRO B 1 138 ? -24.203 -25.578 -2.904 1 88.12 138 PRO B C 1
ATOM 4002 O O . PRO B 1 138 ? -23.5 -26.547 -2.561 1 88.12 138 PRO B O 1
ATOM 4005 N N . GLY B 1 139 ? -24.438 -24.578 -2.186 1 86.38 139 GLY B N 1
ATOM 4006 C CA . GLY B 1 139 ? -24.016 -24.547 -0.792 1 86.38 139 GLY B CA 1
ATOM 4007 C C . GLY B 1 139 ? -22.688 -23.859 -0.585 1 86.38 139 GLY B C 1
ATOM 4008 O O . GLY B 1 139 ? -22.266 -23.656 0.553 1 86.38 139 GLY B O 1
ATOM 4009 N N . PHE B 1 140 ? -22.031 -23.641 -1.671 1 90.06 140 PHE B N 1
ATOM 4010 C CA . PHE B 1 140 ? -20.734 -22.984 -1.559 1 90.06 140 PHE B CA 1
ATOM 4011 C C . PHE B 1 140 ? -20.875 -21.469 -1.625 1 90.06 140 PHE B C 1
ATOM 4013 O O . PHE B 1 140 ? -21.438 -20.938 -2.588 1 90.06 140 PHE B O 1
ATOM 4020 N N . ALA B 1 141 ? -20.5 -20.891 -0.552 1 84.94 141 ALA B N 1
ATOM 4021 C CA . ALA B 1 141 ? -20.438 -19.438 -0.461 1 84.94 141 ALA B CA 1
ATOM 4022 C C . ALA B 1 141 ? -19.062 -18.969 -0.001 1 84.94 141 ALA B C 1
ATOM 4024 O O . ALA B 1 141 ? -18.312 -19.734 0.613 1 84.94 141 ALA B O 1
ATOM 4025 N N . ASN B 1 142 ? -18.656 -17.734 -0.333 1 85.62 142 ASN B N 1
ATOM 4026 C CA . ASN B 1 142 ? -17.344 -17.219 0.049 1 85.62 142 ASN B CA 1
ATOM 4027 C C . ASN B 1 142 ? -16.234 -18.172 -0.353 1 85.62 142 ASN B C 1
ATOM 4029 O O . ASN B 1 142 ? -15.477 -18.641 0.498 1 85.62 142 ASN B O 1
ATOM 4033 N N . ILE B 1 143 ? -16.172 -18.359 -1.568 1 92.38 143 ILE B N 1
ATOM 4034 C CA . ILE B 1 143 ? -15.406 -19.484 -2.074 1 92.38 143 ILE B CA 1
ATOM 4035 C C . ILE B 1 143 ? -13.984 -19.031 -2.393 1 92.38 143 ILE B C 1
ATOM 4037 O O . ILE B 1 143 ? -13.734 -17.859 -2.645 1 92.38 143 ILE B O 1
ATOM 4041 N N . ASN B 1 144 ? -13.094 -19.922 -2.299 1 94.19 144 ASN B N 1
ATOM 4042 C CA . ASN B 1 144 ? -11.75 -19.938 -2.871 1 94.19 144 ASN B CA 1
ATOM 4043 C C . ASN B 1 144 ? -11.414 -21.281 -3.504 1 94.19 144 ASN B C 1
ATOM 4045 O O . ASN B 1 144 ? -12.203 -22.234 -3.406 1 94.19 144 ASN B O 1
ATOM 4049 N N . GLY B 1 145 ? -10.367 -21.328 -4.285 1 96.56 145 GLY B N 1
ATOM 4050 C CA . GLY B 1 145 ? -10.047 -22.594 -4.93 1 96.56 145 GLY B CA 1
ATOM 4051 C C . GLY B 1 145 ? -8.695 -22.594 -5.613 1 96.56 145 GLY B C 1
ATOM 4052 O O . GLY B 1 145 ? -7.988 -21.578 -5.598 1 96.56 145 GLY B O 1
ATOM 4053 N N . ALA B 1 146 ? -8.414 -23.734 -6.051 1 96.75 146 ALA B N 1
ATOM 4054 C CA . ALA B 1 146 ? -7.184 -23.938 -6.805 1 96.75 146 ALA B CA 1
ATOM 4055 C C . ALA B 1 146 ? -7.402 -24.906 -7.961 1 96.75 146 ALA B C 1
ATOM 4057 O O . ALA B 1 146 ? -8.258 -25.797 -7.883 1 96.75 146 ALA B O 1
ATOM 4058 N N . VAL B 1 147 ? -6.703 -24.672 -9 1 96.81 147 VAL B N 1
ATOM 4059 C CA . VAL B 1 147 ? -6.73 -25.578 -10.148 1 96.81 147 VAL B CA 1
ATOM 4060 C C . VAL B 1 147 ? -5.402 -26.328 -10.25 1 96.81 147 VAL B C 1
ATOM 4062 O O . VAL B 1 147 ? -4.336 -25.734 -10.055 1 96.81 147 VAL B O 1
ATOM 4065 N N . LEU B 1 148 ? -5.496 -27.625 -10.453 1 93.44 148 LEU B N 1
ATOM 4066 C CA . LEU B 1 148 ? -4.332 -28.484 -10.586 1 93.44 148 LEU B CA 1
ATOM 4067 C C . LEU B 1 148 ? -4.332 -29.188 -11.945 1 93.44 148 LEU B C 1
ATOM 4069 O O . LEU B 1 148 ? -5.301 -29.859 -12.297 1 93.44 148 LEU B O 1
ATOM 4073 N N . ARG B 1 149 ? -3.273 -28.969 -12.594 1 89.5 149 ARG B N 1
ATOM 4074 C CA . ARG B 1 149 ? -3.156 -29.656 -13.883 1 89.5 149 ARG B CA 1
ATOM 4075 C C . ARG B 1 149 ? -2.73 -31.109 -13.703 1 89.5 149 ARG B C 1
ATOM 4077 O O . ARG B 1 149 ? -1.825 -31.391 -12.914 1 89.5 149 ARG B O 1
ATOM 4084 N N . GLY B 1 150 ? -3.395 -31.938 -14.352 1 82.56 150 GLY B N 1
ATOM 4085 C CA . GLY B 1 150 ? -3.025 -33.344 -14.344 1 82.56 150 GLY B CA 1
ATOM 4086 C C . GLY B 1 150 ? -1.906 -33.656 -15.312 1 82.56 150 GLY B C 1
ATOM 4087 O O . GLY B 1 150 ? -1.258 -32.781 -15.852 1 82.56 150 GLY B O 1
ATOM 4088 N N . ALA B 1 151 ? -1.546 -34.938 -15.336 1 73.5 151 ALA B N 1
ATOM 4089 C CA . ALA B 1 151 ? -0.472 -35.438 -16.188 1 73.5 151 ALA B CA 1
ATOM 4090 C C . ALA B 1 151 ? -0.78 -35.219 -17.672 1 73.5 151 ALA B C 1
ATOM 4092 O O . ALA B 1 151 ? 0.116 -34.875 -18.453 1 73.5 151 ALA B O 1
ATOM 4093 N N . ALA B 1 152 ? -1.904 -35.406 -18.047 1 73.81 152 ALA B N 1
ATOM 4094 C CA . ALA B 1 152 ? -2.295 -35.156 -19.422 1 73.81 152 ALA B CA 1
ATOM 4095 C C . ALA B 1 152 ? -2.893 -33.75 -19.562 1 73.81 152 ALA B C 1
ATOM 4097 O O . ALA B 1 152 ? -2.395 -32.781 -18.984 1 73.81 152 ALA B O 1
ATOM 4098 N N . GLN B 1 153 ? -3.863 -33.406 -20.328 1 76.12 153 GLN B N 1
ATOM 4099 C CA . GLN B 1 153 ? -4.496 -32.094 -20.516 1 76.12 153 GLN B CA 1
ATOM 4100 C C . GLN B 1 153 ? -5.688 -31.922 -19.594 1 76.12 153 GLN B C 1
ATOM 4102 O O . GLN B 1 153 ? -6.406 -30.938 -19.672 1 76.12 153 GLN B O 1
ATOM 4107 N N . ASP B 1 154 ? -5.707 -32.906 -18.656 1 91.38 154 ASP B N 1
ATOM 4108 C CA . ASP B 1 154 ? -6.809 -32.812 -17.703 1 91.38 154 ASP B CA 1
ATOM 4109 C C . ASP B 1 154 ? -6.441 -31.922 -16.516 1 91.38 154 ASP B C 1
ATOM 4111 O O . ASP B 1 154 ? -5.281 -31.547 -16.359 1 91.38 154 ASP B O 1
ATOM 4115 N N . PHE B 1 155 ? -7.504 -31.562 -15.789 1 95.56 155 PHE B N 1
ATOM 4116 C CA . PHE B 1 155 ? -7.27 -30.766 -14.594 1 95.56 155 PHE B CA 1
ATOM 4117 C C . PHE B 1 155 ? -8.297 -31.078 -13.516 1 95.56 155 PHE B C 1
ATOM 4119 O O . PHE B 1 155 ? -9.32 -31.703 -13.797 1 95.56 155 PHE B O 1
ATOM 4126 N N . GLN B 1 156 ? -7.941 -30.75 -12.336 1 96 156 GLN B N 1
ATOM 4127 C CA . GLN B 1 156 ? -8.844 -30.797 -11.195 1 96 156 GLN B CA 1
ATOM 4128 C C . GLN B 1 156 ? -9.008 -29.406 -10.57 1 96 156 GLN B C 1
ATOM 4130 O O . GLN B 1 156 ? -8.078 -28.609 -10.57 1 96 156 GLN B O 1
ATOM 4135 N N . VAL B 1 157 ? -10.195 -29.172 -10.156 1 97.38 157 VAL B N 1
ATOM 4136 C CA . VAL B 1 157 ? -10.469 -27.953 -9.391 1 97.38 157 VAL B CA 1
ATOM 4137 C C . VAL B 1 157 ? -10.844 -28.312 -7.957 1 97.38 157 VAL B C 1
ATOM 4139 O O . VAL B 1 157 ? -11.719 -29.156 -7.73 1 97.38 157 VAL B O 1
ATOM 4142 N N . VAL B 1 158 ? -10.117 -27.797 -7.07 1 97.31 158 VAL B N 1
ATOM 4143 C CA . VAL B 1 158 ? -10.484 -27.922 -5.664 1 97.31 158 VAL B CA 1
ATOM 4144 C C . VAL B 1 158 ? -11.156 -26.641 -5.18 1 97.31 158 VAL B C 1
ATOM 4146 O O . VAL B 1 158 ? -10.562 -25.562 -5.238 1 97.31 158 VAL B O 1
ATOM 4149 N N . LEU B 1 159 ? -12.328 -26.766 -4.738 1 97.19 159 LEU B N 1
ATOM 4150 C CA . LEU B 1 159 ? -13.109 -25.625 -4.262 1 97.19 159 LEU B CA 1
ATOM 4151 C C . LEU B 1 159 ? -13.336 -25.719 -2.758 1 97.19 159 LEU B C 1
ATOM 4153 O O . LEU B 1 159 ? -13.625 -26.797 -2.232 1 97.19 159 LEU B O 1
ATOM 4157 N N . VAL B 1 160 ? -13.141 -24.609 -2.1 1 96.19 160 VAL B N 1
ATOM 4158 C CA . VAL B 1 160 ? -13.477 -24.516 -0.682 1 96.19 160 VAL B CA 1
ATOM 4159 C C . VAL B 1 160 ? -14.469 -23.359 -0.46 1 96.19 160 VAL B C 1
ATOM 4161 O O . VAL B 1 160 ? -14.469 -22.391 -1.21 1 96.19 160 VAL B O 1
ATOM 4164 N N . GLY B 1 161 ? -15.312 -23.5 0.451 1 92.31 161 GLY B N 1
ATOM 4165 C CA . GLY B 1 161 ? -16.281 -22.484 0.81 1 92.31 161 GLY B CA 1
ATOM 4166 C C . GLY B 1 161 ? -16.859 -22.672 2.205 1 92.31 161 GLY B C 1
ATOM 4167 O O . GLY B 1 161 ? -16.562 -23.672 2.873 1 92.31 161 GLY B O 1
ATOM 4168 N N . ARG B 1 162 ? -17.469 -21.547 2.631 1 85.06 162 ARG B N 1
ATOM 4169 C CA . ARG B 1 162 ? -18.078 -21.609 3.957 1 85.06 162 ARG B CA 1
ATOM 4170 C C . ARG B 1 162 ? -19.5 -21.094 3.932 1 85.06 162 ARG B C 1
ATOM 4172 O O . ARG B 1 162 ? -19.766 -20 3.402 1 85.06 162 ARG B O 1
ATOM 4179 N N . ASP B 1 163 ? -20.344 -21.781 4.414 1 79.31 163 ASP B N 1
ATOM 4180 C CA . ASP B 1 163 ? -21.656 -21.328 4.852 1 79.31 163 ASP B CA 1
ATOM 4181 C C . ASP B 1 163 ? -21.844 -21.531 6.352 1 79.31 163 ASP B C 1
ATOM 4183 O O . ASP B 1 163 ? -21.219 -20.844 7.164 1 79.31 163 ASP B O 1
ATOM 4187 N N . ASP B 1 164 ? -22.391 -22.609 6.762 1 75.5 164 ASP B N 1
ATOM 4188 C CA . ASP B 1 164 ? -22.438 -22.969 8.172 1 75.5 164 ASP B CA 1
ATOM 4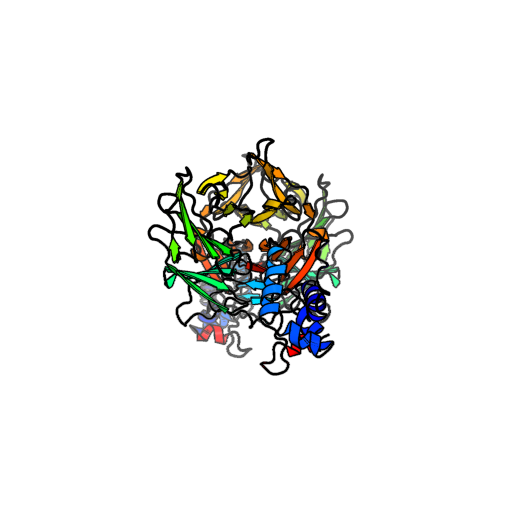189 C C . ASP B 1 164 ? -21.203 -23.75 8.594 1 75.5 164 ASP B C 1
ATOM 4191 O O . ASP B 1 164 ? -20.734 -23.609 9.727 1 75.5 164 ASP B O 1
ATOM 4195 N N . GLN B 1 165 ? -20.766 -24.469 7.629 1 87.12 165 GLN B N 1
ATOM 4196 C CA . GLN B 1 165 ? -19.547 -25.234 7.793 1 87.12 165 GLN B CA 1
ATOM 4197 C C . GLN B 1 165 ? -18.562 -24.969 6.652 1 87.12 165 GLN B C 1
ATOM 4199 O O . GLN B 1 165 ? -18.938 -24.375 5.633 1 87.12 165 GLN B O 1
ATOM 4204 N N . VAL B 1 166 ? -17.406 -25.344 6.973 1 92.25 166 VAL B N 1
ATOM 4205 C CA . VAL B 1 166 ? -16.422 -25.266 5.891 1 92.25 166 VAL B CA 1
ATOM 4206 C C . VAL B 1 166 ? -16.547 -26.484 4.988 1 92.25 166 VAL B C 1
ATOM 4208 O O . VAL B 1 166 ? -16.625 -27.625 5.473 1 92.25 166 VAL B O 1
ATOM 4211 N N . LEU B 1 167 ? -16.609 -26.297 3.707 1 93.31 167 LEU B N 1
ATOM 4212 C CA . LEU B 1 167 ? -16.781 -27.359 2.717 1 93.31 167 LEU B CA 1
ATOM 4213 C C . LEU B 1 167 ? -15.656 -27.328 1.688 1 93.31 167 LEU B C 1
ATOM 4215 O O . LEU B 1 167 ? -15.109 -26.266 1.388 1 93.31 167 LEU B O 1
ATOM 4219 N N . ALA B 1 168 ? -15.344 -28.5 1.249 1 95.81 168 ALA B N 1
ATOM 4220 C CA . ALA B 1 168 ? -14.445 -28.656 0.107 1 95.81 168 ALA B CA 1
ATOM 4221 C C . ALA B 1 168 ? -14.984 -29.672 -0.891 1 95.81 168 ALA B C 1
ATOM 4223 O O . ALA B 1 168 ? -15.656 -30.625 -0.505 1 95.81 168 ALA B O 1
ATOM 4224 N N . CYS B 1 169 ? -14.773 -29.453 -2.107 1 96.31 169 CYS B N 1
ATOM 4225 C CA . CYS B 1 169 ? -15.172 -30.375 -3.176 1 96.31 169 CYS B CA 1
ATOM 4226 C C . CYS B 1 169 ? -14.164 -30.359 -4.312 1 96.31 169 CYS B C 1
ATOM 4228 O O . CYS B 1 169 ? -13.477 -29.359 -4.531 1 96.31 169 CYS B O 1
ATOM 4230 N N . VAL B 1 170 ? -14.07 -31.484 -4.938 1 97.12 170 VAL B N 1
ATOM 4231 C CA . VAL B 1 170 ? -13.094 -31.609 -6.016 1 97.12 170 VAL B CA 1
ATOM 4232 C C . VAL B 1 170 ? -13.812 -31.906 -7.332 1 97.12 170 VAL B C 1
ATOM 4234 O O . VAL B 1 170 ? -14.641 -32.812 -7.402 1 97.12 170 VAL B O 1
ATOM 4237 N N . TYR B 1 171 ? -13.531 -31.094 -8.336 1 97.56 171 TYR B N 1
ATOM 4238 C CA . TYR B 1 171 ? -14.008 -31.328 -9.695 1 97.56 171 TYR B CA 1
ATOM 4239 C C . TYR B 1 171 ? -12.938 -32 -10.547 1 97.56 171 TYR B C 1
ATOM 4241 O O . TYR B 1 171 ? -11.773 -31.594 -10.508 1 97.56 171 TYR B O 1
ATOM 4249 N N . SER B 1 172 ? -13.344 -32.969 -11.281 1 96.06 172 SER B N 1
ATOM 4250 C CA . SER B 1 172 ? -12.453 -33.625 -12.234 1 96.06 172 SER B CA 1
ATOM 4251 C C . SER B 1 172 ? -12.875 -33.312 -13.672 1 96.06 172 SER B C 1
ATOM 4253 O O . SER B 1 172 ? -14.008 -33.625 -14.062 1 96.06 172 SER B O 1
ATOM 4255 N N . SER B 1 173 ? -11.984 -32.781 -14.414 1 96 173 SER B N 1
ATOM 4256 C CA . SER B 1 173 ? -12.297 -32.5 -15.812 1 96 173 SER B CA 1
ATOM 4257 C C . SER B 1 173 ? -12.445 -33.781 -16.609 1 96 173 SER B C 1
ATOM 4259 O O . SER B 1 173 ? -13.07 -33.812 -17.672 1 96 173 SER B O 1
ATOM 4261 N N . GLU B 1 174 ? -11.883 -34.844 -16.156 1 93.69 174 GLU B N 1
ATOM 4262 C CA . GLU B 1 174 ? -12.008 -36.156 -16.797 1 93.69 174 GLU B CA 1
ATOM 4263 C C . GLU B 1 174 ? -13.445 -36.656 -16.734 1 93.69 174 GLU B C 1
ATOM 4265 O O . GLU B 1 174 ? -13.992 -37.125 -17.734 1 93.69 174 GLU B O 1
ATOM 4270 N N . THR B 1 175 ? -13.992 -36.531 -15.617 1 94.5 175 THR B N 1
ATOM 4271 C CA . THR B 1 175 ? -15.352 -37.031 -15.438 1 94.5 175 THR B CA 1
ATOM 4272 C C . THR B 1 175 ? -16.359 -35.938 -15.695 1 94.5 175 THR B C 1
ATOM 4274 O O . THR B 1 175 ? -17.547 -36.188 -15.922 1 94.5 175 THR B O 1
ATOM 4277 N N . GLY B 1 176 ? -15.953 -34.719 -15.609 1 95.06 176 GLY B N 1
ATOM 4278 C CA . GLY B 1 176 ? -16.828 -33.562 -15.773 1 95.06 176 GLY B CA 1
ATOM 4279 C C . GLY B 1 176 ? -17.766 -33.375 -14.594 1 95.06 176 GLY B C 1
ATOM 4280 O O . GLY B 1 176 ? -18.859 -32.812 -14.758 1 95.06 176 GLY B O 1
ATOM 4281 N N . ALA B 1 177 ? -17.359 -33.875 -13.391 1 96.44 177 ALA B N 1
ATOM 4282 C CA . ALA B 1 177 ? -18.281 -33.844 -12.258 1 96.44 177 ALA B CA 1
ATOM 4283 C C . ALA B 1 177 ? -17.547 -33.469 -10.969 1 96.44 177 ALA B C 1
ATOM 4285 O O . ALA B 1 177 ? -16.328 -33.719 -10.852 1 96.44 177 ALA B O 1
ATOM 4286 N N . TRP B 1 178 ? -18.359 -32.938 -10.094 1 96.88 178 TRP B N 1
ATOM 4287 C CA . TRP B 1 178 ? -17.891 -32.719 -8.727 1 96.88 178 TRP B CA 1
ATOM 4288 C C . TRP B 1 178 ? -17.969 -34 -7.91 1 96.88 178 TRP B C 1
ATOM 4290 O O . TRP B 1 178 ? -18.922 -34.75 -8.039 1 96.88 178 TRP B O 1
ATOM 4300 N N . GLY B 1 179 ? -16.906 -34.188 -7.078 1 95.38 179 GLY B N 1
ATOM 4301 C CA . GLY B 1 179 ? -17 -35.25 -6.086 1 95.38 179 GLY B CA 1
ATOM 4302 C C . GLY B 1 179 ? -17.891 -34.875 -4.918 1 95.38 179 GLY B C 1
ATOM 4303 O O . GLY B 1 179 ? -18.531 -33.844 -4.918 1 95.38 179 GLY B O 1
ATOM 4304 N N . ASN B 1 180 ? -17.938 -35.812 -3.922 1 94.25 180 ASN B N 1
ATOM 4305 C CA . ASN B 1 180 ? -18.719 -35.562 -2.715 1 94.25 180 ASN B CA 1
ATOM 4306 C C . ASN B 1 180 ? -18.094 -34.438 -1.86 1 94.25 180 ASN B C 1
ATOM 4308 O O . ASN B 1 180 ? -16.875 -34.406 -1.688 1 94.25 180 ASN B O 1
ATOM 4312 N N . PRO B 1 181 ? -18.922 -33.531 -1.423 1 94.06 181 PRO B N 1
ATOM 4313 C CA . PRO B 1 181 ? -18.391 -32.5 -0.548 1 94.06 181 PRO B CA 1
ATOM 4314 C C . PRO B 1 181 ? -17.828 -33.062 0.756 1 94.06 181 PRO B C 1
ATOM 4316 O O . PRO B 1 181 ? -18.375 -34 1.315 1 94.06 181 PRO B O 1
ATOM 4319 N N . ILE B 1 182 ? -16.75 -32.5 1.122 1 93.69 182 ILE B N 1
ATOM 4320 C CA . ILE B 1 182 ? -16.109 -32.812 2.396 1 93.69 182 ILE B CA 1
ATOM 4321 C C . ILE B 1 182 ? -16.328 -31.656 3.373 1 93.69 182 ILE B C 1
ATOM 4323 O O . ILE B 1 182 ? -16.062 -30.5 3.037 1 93.69 182 ILE B O 1
ATOM 4327 N N . SER B 1 183 ? -16.812 -31.953 4.566 1 90.5 183 SER B N 1
ATOM 4328 C CA . SER B 1 183 ? -17.094 -30.891 5.527 1 90.5 183 SER B CA 1
ATOM 4329 C C . SER B 1 183 ? -16.266 -31.047 6.793 1 90.5 183 SER B C 1
ATOM 4331 O O . SER B 1 183 ? -15.789 -32.156 7.09 1 90.5 183 SER B O 1
ATOM 4333 N N . ALA B 1 184 ? -15.961 -30.031 7.344 1 87.12 184 ALA B N 1
ATOM 4334 C CA . ALA B 1 184 ? -15.328 -29.984 8.664 1 87.12 184 ALA B CA 1
ATOM 4335 C C . ALA B 1 184 ? -15.969 -28.922 9.539 1 87.12 184 ALA B C 1
ATOM 4337 O O . ALA B 1 184 ? -16.297 -27.828 9.07 1 87.12 184 ALA B O 1
ATOM 4338 N N . LEU B 1 185 ? -16.281 -29.312 10.766 1 81.56 185 LEU B N 1
ATOM 4339 C CA . LEU B 1 185 ? -16.781 -28.359 11.734 1 81.56 185 LEU B CA 1
ATOM 4340 C C . LEU B 1 185 ? -15.617 -27.625 12.414 1 81.56 185 LEU B C 1
ATOM 4342 O O . LEU B 1 185 ? -14.805 -28.234 13.109 1 81.56 185 LEU B O 1
ATOM 4346 N N . LEU B 1 186 ? -15.469 -26.516 11.945 1 80.25 186 LEU B N 1
ATOM 4347 C CA . LEU B 1 186 ? -14.422 -25.719 12.57 1 80.25 186 LEU B CA 1
ATOM 4348 C C . LEU B 1 186 ? -15.016 -24.781 13.625 1 80.25 186 LEU B C 1
ATOM 4350 O O . LEU B 1 186 ? -16.141 -24.312 13.484 1 80.25 186 LEU B O 1
ATOM 4354 N N . GLU B 1 187 ? -14.367 -24.641 14.711 1 74.94 187 GLU B N 1
ATOM 4355 C CA . GLU B 1 187 ? -14.812 -23.828 15.844 1 74.94 187 GLU B CA 1
ATOM 4356 C C . GLU B 1 187 ? -14.852 -22.344 15.484 1 74.94 187 GLU B C 1
ATOM 4358 O O . GLU B 1 187 ? -15.594 -21.578 16.094 1 74.94 187 GLU B O 1
ATOM 4363 N N . CYS B 1 188 ? -14.281 -22.031 14.469 1 73.38 188 CYS B N 1
ATOM 4364 C CA . CYS B 1 188 ? -14.211 -20.609 14.148 1 73.38 188 CYS B CA 1
ATOM 4365 C C . CYS B 1 188 ? -15.273 -20.234 13.125 1 73.38 188 CYS B C 1
ATOM 4367 O O . CYS B 1 188 ? -15.727 -21.078 12.344 1 73.38 188 CYS B O 1
ATOM 4369 N N . SER B 1 189 ? -15.781 -19 13.211 1 77.62 189 SER B N 1
ATOM 4370 C CA . SER B 1 189 ? -16.766 -18.484 12.266 1 77.62 189 SER B CA 1
ATOM 4371 C C . SER B 1 189 ? -16.094 -17.656 11.172 1 77.62 189 SER B C 1
ATOM 4373 O O . SER B 1 189 ? -16.766 -16.984 10.391 1 77.62 189 SER B O 1
ATOM 4375 N N . SER B 1 190 ? -14.82 -17.875 11.031 1 80.88 190 SER B N 1
ATOM 4376 C CA . SER B 1 190 ? -14.102 -17.062 10.062 1 80.88 190 SER B CA 1
ATOM 4377 C C . SER B 1 190 ? -14.367 -17.531 8.641 1 80.88 190 SER B C 1
ATOM 4379 O O . SER B 1 190 ? -14.555 -18.719 8.398 1 80.88 190 SER B O 1
ATOM 4381 N N . MET B 1 191 ? -14.391 -16.641 7.73 1 83.5 191 MET B N 1
ATOM 4382 C CA . MET B 1 191 ? -14.531 -16.938 6.309 1 83.5 191 MET B CA 1
ATOM 4383 C C . MET B 1 191 ? -13.172 -17.25 5.684 1 83.5 191 MET B C 1
ATOM 4385 O O . MET B 1 191 ? -12.133 -16.984 6.289 1 83.5 191 MET B O 1
ATOM 4389 N N . ILE B 1 192 ? -13.258 -17.812 4.48 1 87.81 192 ILE B N 1
ATOM 4390 C CA . ILE B 1 192 ? -12.039 -18.062 3.713 1 87.81 192 ILE B CA 1
ATOM 4391 C C . ILE B 1 192 ? -11.648 -16.797 2.949 1 87.81 192 ILE B C 1
ATOM 4393 O O . ILE B 1 192 ? -12.508 -16.125 2.377 1 87.81 192 ILE B O 1
ATOM 4397 N N . CYS B 1 193 ? -10.383 -16.531 2.994 1 83.31 193 CYS B N 1
ATOM 4398 C CA . CYS B 1 193 ? -9.93 -15.336 2.281 1 83.31 193 CYS B CA 1
ATOM 4399 C C . CYS B 1 193 ? -10.031 -15.531 0.774 1 83.31 193 CYS B C 1
ATOM 4401 O O . CYS B 1 193 ? -9.305 -16.344 0.196 1 83.31 193 CYS B O 1
ATOM 4403 N N . ARG B 1 194 ? -10.805 -14.75 0.148 1 81.81 194 ARG B N 1
ATOM 4404 C CA . ARG B 1 194 ? -11.133 -14.914 -1.265 1 81.81 194 ARG B CA 1
ATOM 4405 C C . ARG B 1 194 ? -10.031 -14.344 -2.152 1 81.81 194 ARG B C 1
ATOM 4407 O O . ARG B 1 194 ? -9.852 -14.781 -3.289 1 81.81 194 ARG B O 1
ATOM 4414 N N . PHE B 1 195 ? -9.266 -13.477 -1.664 1 81 195 PHE B N 1
ATOM 4415 C CA . PHE B 1 195 ? -8.398 -12.719 -2.553 1 81 195 PHE B CA 1
ATOM 4416 C C . PHE B 1 195 ? -6.949 -13.164 -2.402 1 81 195 PHE B C 1
ATOM 4418 O O . PHE B 1 195 ? -6.055 -12.625 -3.062 1 81 195 PHE B O 1
ATOM 4425 N N . THR B 1 196 ? -6.738 -14.055 -1.601 1 84 196 THR B N 1
ATOM 4426 C CA . THR B 1 196 ? -5.41 -14.641 -1.478 1 84 196 THR B CA 1
ATOM 4427 C C . THR B 1 196 ? -5.383 -16.047 -2.068 1 84 196 THR B C 1
ATOM 4429 O O . THR B 1 196 ? -6.164 -16.906 -1.661 1 84 196 THR B O 1
ATOM 4432 N N . PRO B 1 197 ? -4.504 -16.172 -2.973 1 89.88 197 PRO B N 1
ATOM 4433 C CA . PRO B 1 197 ? -4.445 -17.5 -3.584 1 89.88 197 PRO B CA 1
ATOM 4434 C C . PRO B 1 197 ? -4.02 -18.594 -2.598 1 89.88 197 PRO B C 1
ATOM 4436 O O . PRO B 1 197 ? -3.277 -18.312 -1.65 1 89.88 197 PRO B O 1
ATOM 4439 N N . GLY B 1 198 ? -4.531 -19.766 -2.838 1 91 198 GLY B N 1
ATOM 4440 C CA . GLY B 1 198 ? -4.059 -20.906 -2.076 1 91 198 GLY B CA 1
ATOM 4441 C C . GLY B 1 198 ? -2.652 -21.344 -2.455 1 91 198 GLY B C 1
ATOM 4442 O O . GLY B 1 198 ? -2.16 -20.984 -3.529 1 91 198 GLY B O 1
ATOM 4443 N N . LEU B 1 199 ? -2.094 -22.047 -1.519 1 93.5 199 LEU B N 1
ATOM 4444 C CA . LEU B 1 199 ? -0.774 -22.625 -1.76 1 93.5 199 LEU B CA 1
ATOM 4445 C C . LEU B 1 199 ? -0.871 -24.141 -1.988 1 93.5 199 LEU B C 1
ATOM 4447 O O . LEU B 1 199 ? -1.432 -24.859 -1.161 1 93.5 199 LEU B O 1
ATOM 4451 N N . VAL B 1 200 ? -0.354 -24.5 -3.1 1 92.44 200 VAL B N 1
ATOM 4452 C CA . VAL B 1 200 ? -0.335 -25.922 -3.408 1 92.44 200 VAL B CA 1
ATOM 4453 C C . VAL B 1 200 ? 1.038 -26.516 -3.078 1 92.44 200 VAL B C 1
ATOM 4455 O O . VAL B 1 200 ? 2.053 -26.062 -3.623 1 92.44 200 VAL B O 1
ATOM 4458 N N . VAL B 1 201 ? 1.034 -27.422 -2.189 1 89.75 201 VAL B N 1
ATOM 4459 C CA . VAL B 1 201 ? 2.248 -28.156 -1.833 1 89.75 201 VAL B CA 1
ATOM 4460 C C . VAL B 1 201 ? 1.97 -29.656 -1.841 1 89.75 201 VAL B C 1
ATOM 4462 O O . VAL B 1 201 ? 1.234 -30.156 -0.99 1 89.75 201 VAL B O 1
ATOM 4465 N N . GLY B 1 202 ? 2.666 -30.312 -2.785 1 85.12 202 GLY B N 1
ATOM 4466 C CA . GLY B 1 202 ? 2.336 -31.719 -2.916 1 85.12 202 GLY B CA 1
ATOM 4467 C C . GLY B 1 202 ? 0.857 -31.969 -3.148 1 85.12 202 GLY B C 1
ATOM 4468 O O . GLY B 1 202 ? 0.264 -31.391 -4.066 1 85.12 202 GLY B O 1
ATOM 4469 N N . ASP B 1 203 ? 0.274 -32.781 -2.248 1 89.56 203 ASP B N 1
ATOM 4470 C CA . ASP B 1 203 ? -1.141 -33.094 -2.398 1 89.56 203 ASP B CA 1
ATOM 4471 C C . ASP B 1 203 ? -2.002 -32.25 -1.456 1 89.56 203 ASP B C 1
ATOM 4473 O O . ASP B 1 203 ? -3.18 -32.562 -1.252 1 89.56 203 ASP B O 1
ATOM 4477 N N . SER B 1 204 ? -1.373 -31.297 -0.934 1 93.06 204 SER B N 1
ATOM 4478 C CA . SER B 1 204 ? -2.109 -30.453 0.003 1 93.06 204 SER B CA 1
ATOM 4479 C C . SER B 1 204 ? -2.248 -29.016 -0.525 1 93.06 204 SER B C 1
ATOM 4481 O O . SER B 1 204 ? -1.363 -28.531 -1.223 1 93.06 204 SER B O 1
ATOM 4483 N N . ILE B 1 205 ? -3.385 -28.438 -0.207 1 95.38 205 ILE B N 1
ATOM 4484 C CA . ILE B 1 205 ? -3.639 -27.031 -0.538 1 95.38 205 ILE B CA 1
ATOM 4485 C C . ILE B 1 205 ? -3.955 -26.25 0.734 1 95.38 205 ILE B C 1
ATOM 4487 O O . ILE B 1 205 ? -4.684 -26.734 1.604 1 95.38 205 ILE B O 1
ATOM 4491 N N . TYR B 1 206 ? -3.426 -25.094 0.809 1 92.94 206 TYR B N 1
ATOM 4492 C CA . TYR B 1 206 ? -3.553 -24.281 2.01 1 92.94 206 TYR B CA 1
ATOM 4493 C C . TYR B 1 206 ? -4.207 -22.938 1.691 1 92.94 206 TYR B C 1
ATOM 4495 O O . TYR B 1 206 ? -3.855 -22.281 0.704 1 92.94 206 TYR B O 1
ATOM 4503 N N . TRP B 1 207 ? -5.145 -22.547 2.504 1 92.62 207 TRP B N 1
ATOM 4504 C CA . TRP B 1 207 ? -5.785 -21.234 2.379 1 92.62 207 TRP B CA 1
ATOM 4505 C C . TRP B 1 207 ? -5.773 -20.5 3.713 1 92.62 207 TRP B C 1
ATOM 4507 O O . TRP B 1 207 ? -5.727 -21.125 4.777 1 92.62 207 TRP B O 1
ATOM 4517 N N . SER B 1 208 ? -5.855 -19.172 3.594 1 87.69 208 SER B N 1
ATOM 4518 C CA . SER B 1 208 ? -5.961 -18.344 4.793 1 87.69 208 SER B CA 1
ATOM 4519 C C . SER B 1 208 ? -7.418 -18.062 5.141 1 87.69 208 SER B C 1
ATOM 4521 O O . SER B 1 208 ? -8.273 -17.984 4.254 1 87.69 208 SER B O 1
ATOM 4523 N N . PHE B 1 209 ? -7.613 -17.906 6.434 1 84.94 209 PHE B N 1
ATOM 4524 C CA . PHE B 1 209 ? -8.891 -17.375 6.91 1 84.94 209 PHE B CA 1
ATOM 4525 C C . PHE B 1 209 ? -8.844 -15.859 7.012 1 84.94 209 PHE B C 1
ATOM 4527 O O . PHE B 1 209 ? -7.766 -15.266 7.078 1 84.94 209 PHE B O 1
ATOM 4534 N N . THR B 1 210 ? -10 -15.258 6.977 1 79.12 210 THR B N 1
ATOM 4535 C CA . THR B 1 210 ? -10.07 -13.812 7.148 1 79.12 210 THR B CA 1
ATOM 4536 C C . THR B 1 210 ? -9.633 -13.414 8.555 1 79.12 210 THR B C 1
ATOM 4538 O O . THR B 1 210 ? -9.023 -12.352 8.742 1 79.12 210 THR B O 1
ATOM 4541 N N . ASP B 1 211 ? -9.938 -14.234 9.469 1 77 211 ASP B N 1
ATOM 4542 C CA . ASP B 1 211 ? -9.453 -14.086 10.836 1 77 211 ASP B CA 1
ATOM 4543 C C . ASP B 1 211 ? -8.25 -14.992 11.094 1 77 211 ASP B C 1
ATOM 4545 O O . ASP B 1 211 ? -8.391 -16.219 11.156 1 77 211 ASP B O 1
ATOM 4549 N N . SER B 1 212 ? -7.199 -14.32 11.305 1 77.25 212 SER B N 1
ATOM 4550 C CA . SER B 1 212 ? -5.961 -15.078 11.461 1 77.25 212 SER B CA 1
ATOM 4551 C C . SER B 1 212 ? -6.016 -15.977 12.695 1 77.25 212 SER B C 1
ATOM 4553 O O . SER B 1 212 ? -5.277 -16.953 12.789 1 77.25 212 SER B O 1
ATOM 4555 N N . SER B 1 213 ? -6.824 -15.602 13.625 1 77.94 213 SER B N 1
ATOM 4556 C CA . SER B 1 213 ? -6.934 -16.422 14.828 1 77.94 213 SER B CA 1
ATOM 4557 C C . SER B 1 213 ? -7.512 -17.797 14.5 1 77.94 213 SER B C 1
ATOM 4559 O O . SER B 1 213 ? -7.355 -18.75 15.281 1 77.94 213 SER B O 1
ATOM 4561 N N . ALA B 1 214 ? -8.133 -17.953 13.32 1 82.69 214 ALA B N 1
ATOM 4562 C CA . ALA B 1 214 ? -8.703 -19.219 12.898 1 82.69 214 ALA B CA 1
ATOM 4563 C C . ALA B 1 214 ? -7.625 -20.141 12.32 1 82.69 214 ALA B C 1
ATOM 4565 O O . ALA B 1 214 ? -7.855 -21.328 12.109 1 82.69 214 ALA B O 1
ATOM 4566 N N . GLY B 1 215 ? -6.461 -19.547 11.984 1 85.06 215 GLY B N 1
ATOM 4567 C CA . GLY B 1 215 ? -5.363 -20.359 11.469 1 85.06 215 GLY B CA 1
ATOM 4568 C C . GLY B 1 215 ? -5.363 -20.453 9.953 1 85.06 215 GLY B C 1
ATOM 4569 O O . GLY B 1 215 ? -5.691 -19.5 9.266 1 85.06 215 GLY B O 1
ATOM 4570 N N . ILE B 1 216 ? -4.891 -21.656 9.484 1 89.88 216 ILE B N 1
ATOM 4571 C CA . ILE B 1 216 ? -4.77 -21.969 8.062 1 89.88 216 ILE B CA 1
ATOM 4572 C C . ILE B 1 216 ? -5.586 -23.203 7.734 1 89.88 216 ILE B C 1
ATOM 4574 O O . ILE B 1 216 ? -5.547 -24.203 8.469 1 89.88 216 ILE B O 1
ATOM 4578 N N . LEU B 1 217 ? -6.309 -23.094 6.719 1 91.94 217 LEU B N 1
ATOM 4579 C CA . LEU B 1 217 ? -7.086 -24.234 6.262 1 91.94 217 LEU B CA 1
ATOM 4580 C C . LEU B 1 217 ? -6.258 -25.125 5.336 1 91.94 217 LEU B C 1
ATOM 4582 O O . LEU B 1 217 ? -5.641 -24.625 4.387 1 91.94 217 LEU B O 1
ATOM 4586 N N . GLU B 1 218 ? -6.18 -26.391 5.652 1 93.38 218 GLU B N 1
ATOM 4587 C CA . GLU B 1 218 ? -5.492 -27.359 4.812 1 93.38 218 GLU B CA 1
ATOM 4588 C C . GLU B 1 218 ? -6.469 -28.391 4.266 1 93.38 218 GLU B C 1
ATOM 4590 O O . GLU B 1 218 ? -7.277 -28.953 5.012 1 93.38 218 GLU B O 1
ATOM 4595 N N . PHE B 1 219 ? -6.414 -28.609 3.039 1 95.62 219 PHE B N 1
ATOM 4596 C CA . PHE B 1 219 ? -7.113 -29.719 2.393 1 95.62 219 PHE B CA 1
ATOM 4597 C C . PHE B 1 219 ? -6.125 -30.703 1.797 1 95.62 219 PHE B C 1
ATOM 4599 O O . PHE B 1 219 ? -5.301 -30.344 0.958 1 95.62 219 PHE B O 1
ATOM 4606 N N . ASP B 1 220 ? -6.23 -31.875 2.252 1 94.25 220 ASP B N 1
ATOM 4607 C CA . ASP B 1 220 ? -5.402 -32.969 1.72 1 94.25 220 ASP B CA 1
ATOM 4608 C C . ASP B 1 220 ? -6.137 -33.719 0.617 1 94.25 220 ASP B C 1
ATOM 4610 O O . ASP B 1 220 ? -7.133 -34.406 0.88 1 94.25 220 ASP B O 1
ATOM 4614 N N . LEU B 1 221 ? -5.645 -33.656 -0.515 1 92.44 221 LEU B N 1
ATOM 4615 C CA . LEU B 1 221 ? -6.281 -34.25 -1.671 1 92.44 221 LEU B CA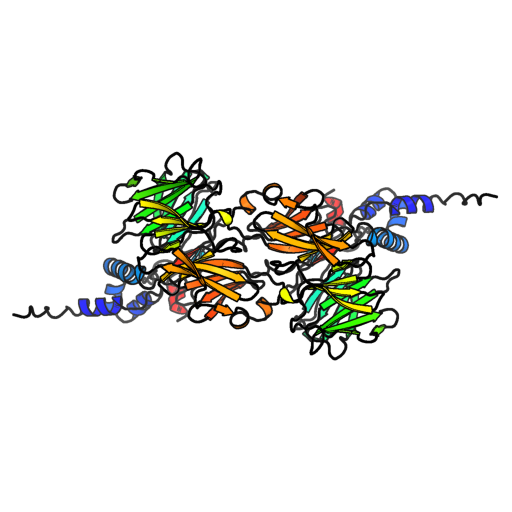 1
ATOM 4616 C C . LEU B 1 221 ? -6.266 -35.781 -1.549 1 92.44 221 LEU B C 1
ATOM 4618 O O . LEU B 1 221 ? -7.199 -36.469 -1.999 1 92.44 221 LEU B O 1
ATOM 4622 N N . GLY B 1 222 ? -5.199 -36.312 -1.055 1 89.12 222 GLY B N 1
ATOM 4623 C CA . GLY B 1 222 ? -5.094 -37.75 -0.889 1 89.12 222 GLY B CA 1
ATOM 4624 C C . GLY B 1 222 ? -6.031 -38.312 0.169 1 89.12 222 GLY B C 1
ATOM 4625 O O . GLY B 1 222 ? -6.832 -39.219 -0.108 1 89.12 222 GLY B O 1
ATOM 4626 N N . ARG B 1 223 ? -6.074 -37.688 1.325 1 90.31 223 ARG B N 1
ATOM 4627 C CA . ARG B 1 223 ? -6.871 -38.156 2.459 1 90.31 223 ARG B CA 1
ATOM 4628 C C . ARG B 1 223 ? -8.281 -37.562 2.408 1 90.31 223 ARG B C 1
ATOM 4630 O O . ARG B 1 223 ? -9.164 -38 3.148 1 90.31 223 ARG B O 1
ATOM 4637 N N . GLN B 1 224 ? -8.477 -36.625 1.531 1 91.12 224 GLN B N 1
ATOM 4638 C CA . GLN B 1 224 ? -9.758 -35.938 1.464 1 91.12 224 GLN B CA 1
ATOM 4639 C C . GLN B 1 224 ? -10.195 -35.469 2.844 1 91.12 224 GLN B C 1
ATOM 4641 O O . GLN B 1 224 ? -11.305 -35.75 3.285 1 91.12 224 GLN B O 1
ATOM 4646 N N . SER B 1 225 ? -9.391 -34.656 3.434 1 91.94 225 SER B N 1
ATOM 4647 C CA . SER B 1 225 ? -9.656 -34.156 4.773 1 91.94 225 SER B CA 1
ATOM 4648 C C . SER B 1 225 ? -9.391 -32.656 4.855 1 91.94 225 SER B C 1
ATOM 4650 O O . SER B 1 225 ? -8.508 -32.156 4.164 1 91.94 225 SER B O 1
ATOM 4652 N N . LEU B 1 226 ? -10.203 -32.062 5.656 1 92.25 226 LEU B N 1
ATOM 4653 C CA . LEU B 1 226 ? -10.094 -30.641 5.934 1 92.25 226 LEU B CA 1
ATOM 4654 C C . LEU B 1 226 ? -9.695 -30.391 7.387 1 92.25 226 LEU B C 1
ATOM 4656 O O . LEU B 1 226 ? -10.336 -30.906 8.305 1 92.25 226 LEU B O 1
ATOM 4660 N N . VAL B 1 227 ? -8.602 -29.641 7.504 1 89.31 227 VAL B N 1
ATOM 4661 C CA . VAL B 1 227 ? -8.133 -29.391 8.859 1 89.31 227 VAL B CA 1
ATOM 4662 C C . VAL B 1 227 ? -7.715 -27.922 8.992 1 89.31 227 VAL B C 1
ATOM 4664 O O . VAL B 1 227 ? -7.211 -27.328 8.039 1 89.31 227 VAL B O 1
ATOM 4667 N N . ALA B 1 228 ? -7.961 -27.391 10.117 1 89.94 228 ALA B N 1
ATOM 4668 C CA . ALA B 1 228 ? -7.453 -26.062 10.453 1 89.94 228 ALA B CA 1
ATOM 4669 C C . ALA B 1 228 ? -6.176 -26.156 11.281 1 89.94 228 ALA B C 1
ATOM 4671 O O . ALA B 1 228 ? -6.145 -26.812 12.312 1 89.94 228 ALA B O 1
ATOM 4672 N N . ILE B 1 229 ? -5.191 -25.484 10.781 1 88.44 229 ILE B N 1
ATOM 4673 C CA . ILE B 1 229 ? -3.902 -25.484 11.469 1 88.44 229 ILE B CA 1
ATOM 4674 C C . ILE B 1 229 ? -3.699 -24.141 12.18 1 88.44 229 ILE B C 1
ATOM 4676 O O . ILE B 1 229 ? -3.721 -23.094 11.547 1 88.44 229 ILE B O 1
ATOM 4680 N N . PRO B 1 230 ? -3.459 -24.188 13.43 1 86.62 230 PRO B N 1
ATOM 4681 C CA . PRO B 1 230 ? -3.25 -22.922 14.148 1 86.62 230 PRO B CA 1
ATOM 4682 C C . PRO B 1 230 ? -1.969 -22.203 13.727 1 86.62 230 PRO B C 1
ATOM 4684 O O . PRO B 1 230 ? -0.972 -22.859 13.398 1 86.62 230 PRO B O 1
ATOM 4687 N N . LEU B 1 231 ? -2.098 -20.891 13.742 1 85.5 231 LEU B N 1
ATOM 4688 C CA . LEU B 1 231 ? -0.932 -20.062 13.492 1 85.5 231 LEU B CA 1
ATOM 4689 C C . LEU B 1 231 ? -0.199 -19.734 14.789 1 85.5 231 LEU B C 1
ATOM 4691 O O . LEU B 1 231 ? -0.786 -19.797 15.867 1 85.5 231 LEU B O 1
ATOM 4695 N N . PRO B 1 232 ? 1.105 -19.422 14.586 1 79.81 232 PRO B N 1
ATOM 4696 C CA . PRO B 1 232 ? 1.802 -18.922 15.773 1 79.81 232 PRO B CA 1
ATOM 4697 C C . PRO B 1 232 ? 1.178 -17.656 16.344 1 79.81 232 PRO B C 1
ATOM 4699 O O . PRO B 1 232 ? 0.538 -16.891 15.609 1 79.81 232 PRO B O 1
ATOM 4702 N N . GLU B 1 233 ? 1.438 -17.438 17.547 1 73.62 233 GLU B N 1
ATOM 4703 C CA . GLU B 1 233 ? 0.921 -16.25 18.219 1 73.62 233 GLU B CA 1
ATOM 4704 C C . GLU B 1 233 ? 1.479 -14.977 17.594 1 73.62 233 GLU B C 1
ATOM 4706 O O . GLU B 1 233 ? 2.666 -14.898 17.281 1 73.62 233 GLU B O 1
ATOM 4711 N N . GLY B 1 234 ? 0.627 -14.07 17.375 1 68.12 234 GLY B N 1
ATOM 4712 C CA . GLY B 1 234 ? 1.074 -12.766 16.906 1 68.12 234 GLY B CA 1
ATOM 4713 C C . GLY B 1 234 ? 1.107 -12.648 15.398 1 68.12 234 GLY B C 1
ATOM 4714 O O . GLY B 1 234 ? 1.308 -11.555 14.859 1 68.12 234 GLY B O 1
ATOM 4715 N N . VAL B 1 235 ? 0.924 -13.797 14.734 1 70.69 235 VAL B N 1
ATOM 4716 C CA . VAL B 1 235 ? 0.963 -13.742 13.273 1 70.69 235 VAL B CA 1
ATOM 4717 C C . VAL B 1 235 ? -0.404 -13.328 12.734 1 70.69 235 VAL B C 1
ATOM 4719 O O . VAL B 1 235 ? -1.425 -13.922 13.094 1 70.69 235 VAL B O 1
ATOM 4722 N N . ILE B 1 236 ? -0.307 -12.234 11.93 1 66 236 ILE B N 1
ATOM 4723 C CA . ILE B 1 236 ? -1.545 -11.742 11.328 1 66 236 ILE B CA 1
ATOM 4724 C C . ILE B 1 236 ? -1.403 -11.703 9.812 1 66 236 ILE B C 1
ATOM 4726 O O . I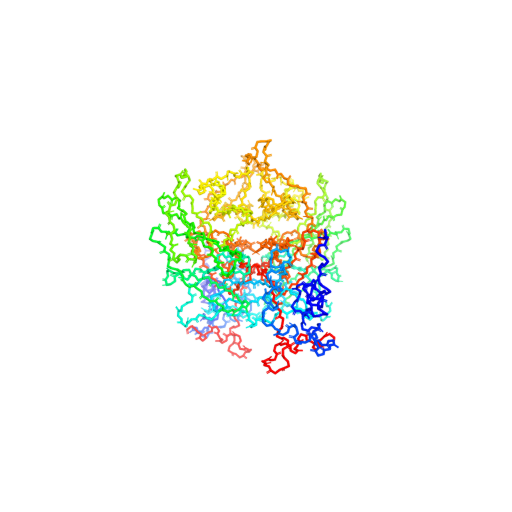LE B 1 236 ? -0.405 -11.203 9.289 1 66 236 ILE B O 1
ATOM 4730 N N . GLY B 1 237 ? -2.383 -12.32 9.102 1 67.75 237 GLY B N 1
ATOM 4731 C CA . GLY B 1 237 ? -2.475 -12.25 7.652 1 67.75 237 GLY B CA 1
ATOM 4732 C C . GLY B 1 237 ? -1.281 -12.875 6.949 1 67.75 237 GLY B C 1
ATOM 4733 O O . GLY B 1 237 ? -0.596 -12.211 6.172 1 67.75 237 GLY B O 1
ATOM 4734 N N . PRO B 1 238 ? -1.02 -14.07 7.164 1 71.38 238 PRO B N 1
ATOM 4735 C CA . PRO B 1 238 ? 0.139 -14.703 6.527 1 71.38 238 PRO B CA 1
ATOM 4736 C C . PRO B 1 238 ? 0.006 -14.789 5.012 1 71.38 238 PRO B C 1
ATOM 4738 O O . PRO B 1 238 ? -1.095 -14.992 4.492 1 71.38 238 PRO B O 1
ATOM 4741 N N . ARG B 1 239 ? 1.086 -14.516 4.297 1 78.31 239 ARG B N 1
ATOM 4742 C CA . ARG B 1 239 ? 1.183 -14.781 2.867 1 78.31 239 ARG B CA 1
ATOM 4743 C C . ARG B 1 239 ? 1.967 -16.062 2.598 1 78.31 239 ARG B C 1
ATOM 4745 O O . ARG B 1 239 ? 3.125 -16.188 3.006 1 78.31 239 ARG B O 1
ATOM 4752 N N . PHE B 1 240 ? 1.294 -16.891 1.857 1 85.62 240 PHE B N 1
ATOM 4753 C CA . PHE B 1 240 ? 1.814 -18.25 1.729 1 85.62 240 PHE B CA 1
ATOM 4754 C C . PHE B 1 240 ? 2.928 -18.312 0.689 1 85.62 240 PHE B C 1
ATOM 4756 O O . PHE B 1 240 ? 2.867 -17.625 -0.329 1 85.62 240 PHE B O 1
ATOM 4763 N N . MET B 1 241 ? 3.879 -19.156 1.075 1 86.88 241 MET B N 1
ATOM 4764 C CA . MET B 1 241 ? 4.949 -19.5 0.145 1 86.88 241 MET B CA 1
ATOM 4765 C C . MET B 1 241 ? 5.543 -20.859 0.482 1 86.88 241 MET B C 1
ATOM 4767 O O . MET B 1 241 ? 5.289 -21.406 1.558 1 86.88 241 MET B O 1
ATOM 4771 N N . ARG B 1 242 ? 6.199 -21.312 -0.412 1 88.12 242 ARG B N 1
ATOM 4772 C CA . ARG B 1 242 ? 6.895 -22.562 -0.142 1 88.12 242 ARG B CA 1
ATOM 4773 C C . ARG B 1 242 ? 8.109 -22.328 0.75 1 88.12 242 ARG B C 1
ATOM 4775 O O . ARG B 1 242 ? 8.844 -21.359 0.57 1 88.12 242 ARG B O 1
ATOM 4782 N N . ALA B 1 243 ? 8.273 -23.203 1.662 1 88.31 243 ALA B N 1
ATOM 4783 C CA . ALA B 1 243 ? 9.422 -23.109 2.559 1 88.31 243 ALA B CA 1
ATOM 4784 C C . ALA B 1 243 ? 10.672 -23.672 1.896 1 88.31 243 ALA B C 1
ATOM 4786 O O . ALA B 1 243 ? 10.609 -24.25 0.807 1 88.31 243 ALA B O 1
ATOM 4787 N N . GLU B 1 244 ? 11.789 -23.531 2.547 1 84.5 244 GLU B N 1
ATOM 4788 C CA . GLU B 1 244 ? 13.086 -23.953 2.021 1 84.5 244 GLU B CA 1
ATOM 4789 C C . GLU B 1 244 ? 13.125 -25.453 1.79 1 84.5 244 GLU B C 1
ATOM 4791 O O . GLU B 1 244 ? 13.82 -25.922 0.892 1 84.5 244 GLU B O 1
ATOM 4796 N N . ASP B 1 245 ? 12.406 -26.172 2.562 1 84.69 245 ASP B N 1
ATOM 4797 C CA . ASP B 1 245 ? 12.422 -27.625 2.424 1 84.69 245 ASP B CA 1
ATOM 4798 C C . ASP B 1 245 ? 11.352 -28.078 1.44 1 84.69 245 ASP B C 1
ATOM 4800 O O . ASP B 1 245 ? 11.148 -29.281 1.258 1 84.69 245 ASP B O 1
ATOM 4804 N N . GLY B 1 246 ? 10.656 -27.188 0.88 1 84.81 246 GLY B N 1
ATOM 4805 C CA . GLY B 1 246 ? 9.633 -27.516 -0.101 1 84.81 246 GLY B CA 1
ATOM 4806 C C . GLY B 1 246 ? 8.25 -27.641 0.503 1 84.81 246 GLY B C 1
ATOM 4807 O O . GLY B 1 246 ? 7.262 -27.781 -0.22 1 84.81 246 GLY B O 1
ATOM 4808 N N . GLY B 1 247 ? 8.18 -27.562 1.786 1 88.38 247 GLY B N 1
ATOM 4809 C CA . GLY B 1 247 ? 6.902 -27.641 2.475 1 88.38 247 GLY B CA 1
ATOM 4810 C C . GLY B 1 247 ? 6.168 -26.312 2.523 1 88.38 247 GLY B C 1
ATOM 4811 O O . GLY B 1 247 ? 6.605 -25.344 1.915 1 88.38 247 GLY B O 1
ATOM 4812 N N . PRO B 1 248 ? 4.988 -26.391 3.188 1 89.94 248 PRO B N 1
ATOM 4813 C CA . PRO B 1 248 ? 4.227 -25.141 3.311 1 89.94 248 PRO B CA 1
ATOM 4814 C C . PRO B 1 248 ? 4.918 -24.109 4.211 1 89.94 248 PRO B C 1
ATOM 4816 O O . PRO B 1 248 ? 5.535 -24.484 5.211 1 89.94 248 PRO B O 1
ATOM 4819 N N . GLY B 1 249 ? 4.855 -22.953 3.773 1 89.75 249 GLY B N 1
ATOM 4820 C CA . GLY B 1 249 ? 5.391 -21.844 4.547 1 89.75 249 GLY B CA 1
ATOM 4821 C C . GLY B 1 249 ? 4.637 -20.547 4.328 1 89.75 249 GLY B C 1
ATOM 4822 O O . GLY B 1 249 ? 3.695 -20.5 3.535 1 89.75 249 GLY B O 1
ATOM 4823 N N . PHE B 1 250 ? 4.949 -19.562 5.168 1 87.94 250 PHE B N 1
ATOM 4824 C CA . PHE B 1 250 ? 4.395 -18.234 4.949 1 87.94 250 PHE B CA 1
ATOM 4825 C C . PHE B 1 250 ? 5.414 -17.156 5.305 1 87.94 250 PHE B C 1
ATOM 4827 O O . PHE B 1 250 ? 6.367 -17.406 6.039 1 87.94 250 PHE B O 1
ATOM 4834 N N . ILE B 1 251 ? 5.133 -16.047 4.684 1 83.19 251 ILE B N 1
ATOM 4835 C CA . ILE B 1 251 ? 6.012 -14.898 4.855 1 83.19 251 ILE B CA 1
ATOM 4836 C C . ILE B 1 251 ? 5.531 -14.055 6.035 1 83.19 251 ILE B C 1
ATOM 4838 O O . ILE B 1 251 ? 4.328 -13.852 6.207 1 83.19 251 ILE B O 1
ATOM 4842 N N . PHE B 1 252 ? 6.488 -13.68 6.781 1 77.94 252 PHE B N 1
ATOM 4843 C CA . PHE B 1 252 ? 6.262 -12.719 7.855 1 77.94 252 PHE B CA 1
ATOM 4844 C C . PHE B 1 252 ? 7.16 -11.5 7.691 1 77.94 252 PHE B C 1
ATOM 4846 O O . PHE B 1 252 ? 8.391 -11.625 7.699 1 77.94 252 PHE B O 1
ATOM 4853 N N . LYS B 1 253 ? 6.426 -10.367 7.5 1 74.69 253 LYS B N 1
ATOM 4854 C CA . LYS B 1 253 ? 7.195 -9.133 7.34 1 74.69 253 LYS B CA 1
ATOM 4855 C C . LYS B 1 253 ? 7.184 -8.312 8.625 1 74.69 253 LYS B C 1
ATOM 4857 O O . LYS B 1 253 ? 6.121 -8.031 9.18 1 74.69 253 LYS B O 1
ATOM 4862 N N . ASN B 1 254 ? 8.305 -8.078 9.094 1 65.5 254 ASN B N 1
ATOM 4863 C CA . ASN B 1 254 ? 8.508 -7.152 10.203 1 65.5 254 ASN B CA 1
ATOM 4864 C C . ASN B 1 254 ? 9.445 -6.012 9.82 1 65.5 254 ASN B C 1
ATOM 4866 O O . ASN B 1 254 ? 10.609 -6.242 9.492 1 65.5 254 ASN B O 1
ATOM 4870 N N . ASP B 1 255 ? 8.93 -4.789 9.867 1 66.38 255 ASP B N 1
ATOM 4871 C CA . ASP B 1 255 ? 9.734 -3.621 9.516 1 66.38 255 ASP B CA 1
ATOM 4872 C C . ASP B 1 255 ? 10.461 -3.834 8.188 1 66.38 255 ASP B C 1
ATOM 4874 O O . ASP B 1 255 ? 9.828 -3.955 7.141 1 66.38 255 ASP B O 1
ATOM 4878 N N . CYS B 1 256 ? 11.844 -4.121 8.289 1 71 256 CYS B N 1
ATOM 4879 C CA . CYS B 1 256 ? 12.656 -4.207 7.078 1 71 256 CYS B CA 1
ATOM 4880 C C . CYS B 1 256 ? 13.141 -5.633 6.852 1 71 256 CYS B C 1
ATOM 4882 O O . CYS B 1 256 ? 14.133 -5.852 6.145 1 71 256 CYS B O 1
ATOM 4884 N N . THR B 1 257 ? 12.406 -6.566 7.473 1 76.88 257 THR B N 1
ATOM 4885 C CA . THR B 1 257 ? 12.852 -7.945 7.293 1 76.88 257 THR B CA 1
ATOM 4886 C C . THR B 1 257 ? 11.68 -8.844 6.902 1 76.88 257 THR B C 1
ATOM 4888 O O . THR B 1 257 ? 10.57 -8.68 7.402 1 76.88 257 THR B O 1
ATOM 4891 N N . ILE B 1 258 ? 12 -9.727 6.004 1 82 258 ILE B N 1
ATOM 4892 C CA . ILE B 1 258 ? 11.07 -10.797 5.66 1 82 258 ILE B CA 1
ATOM 4893 C C . ILE B 1 258 ? 11.586 -12.125 6.199 1 82 258 ILE B C 1
ATOM 4895 O O . ILE B 1 258 ? 12.742 -12.484 5.984 1 82 258 ILE B O 1
ATOM 4899 N N . LYS B 1 259 ? 10.766 -12.695 6.965 1 84.19 259 LYS B N 1
ATOM 4900 C CA . LYS B 1 259 ? 11.07 -14.031 7.473 1 84.19 259 LYS B CA 1
ATOM 4901 C C . LYS B 1 259 ? 10.102 -15.062 6.91 1 84.19 259 LYS B C 1
ATOM 4903 O O . LYS B 1 259 ? 8.914 -14.789 6.746 1 84.19 259 LYS B O 1
ATOM 4908 N N . ILE B 1 260 ? 10.641 -16.266 6.664 1 87.94 260 ILE B N 1
ATOM 4909 C CA . ILE B 1 260 ? 9.805 -17.344 6.16 1 87.94 260 ILE B CA 1
ATOM 4910 C C . ILE B 1 260 ? 9.617 -18.406 7.246 1 87.94 260 ILE B C 1
ATOM 4912 O O . ILE B 1 260 ? 10.602 -18.922 7.785 1 87.94 260 ILE B O 1
ATOM 4916 N N . TRP B 1 261 ? 8.445 -18.641 7.566 1 88.69 261 TRP B N 1
ATOM 4917 C CA . TRP B 1 261 ? 8.094 -19.703 8.508 1 88.69 261 TRP B CA 1
ATOM 4918 C C . TRP B 1 261 ? 7.832 -21.016 7.773 1 88.69 261 TRP B C 1
ATOM 4920 O O . TRP B 1 261 ? 7.359 -21.016 6.637 1 88.69 261 TRP B O 1
ATOM 4930 N N . LYS B 1 262 ? 8.164 -22.078 8.438 1 90.31 262 LYS B N 1
ATOM 4931 C CA . LYS B 1 262 ? 7.922 -23.391 7.859 1 90.31 262 LYS B CA 1
ATOM 4932 C C . LYS B 1 262 ? 7.266 -24.328 8.875 1 90.31 262 LYS B C 1
ATOM 4934 O O . LYS B 1 262 ? 7.324 -24.078 10.078 1 90.31 262 LYS B O 1
ATOM 4939 N N . ARG B 1 263 ? 6.602 -25.266 8.312 1 86.25 263 ARG B N 1
ATOM 4940 C CA . ARG B 1 263 ? 5.961 -26.266 9.164 1 86.25 263 ARG B CA 1
ATOM 4941 C C . ARG B 1 263 ? 6.949 -27.359 9.555 1 86.25 263 ARG B C 1
ATOM 4943 O O . ARG B 1 263 ? 7.719 -27.828 8.719 1 86.25 263 ARG B O 1
ATOM 4950 N N . LYS B 1 264 ? 6.977 -27.516 10.969 1 77.12 264 LYS B N 1
ATOM 4951 C CA . LYS B 1 264 ? 7.824 -28.609 11.461 1 77.12 264 LYS B CA 1
ATOM 4952 C C . LYS B 1 264 ? 7.125 -29.953 11.328 1 77.12 264 LYS B C 1
ATOM 4954 O O . LYS B 1 264 ? 5.934 -30.078 11.609 1 77.12 264 LYS B O 1
ATOM 4959 N N . THR B 1 265 ? 7.656 -30.797 10.617 1 62.66 265 THR B N 1
ATOM 4960 C CA . THR B 1 265 ? 7.129 -32.156 10.578 1 62.66 265 THR B CA 1
ATOM 4961 C C . THR B 1 265 ? 7.797 -33.031 11.641 1 62.66 265 THR B C 1
ATOM 4963 O O . THR B 1 265 ? 9.023 -33 11.773 1 62.66 265 THR B O 1
ATOM 4966 N N . ASP B 1 266 ? 7.059 -33.375 12.773 1 57.16 266 ASP B N 1
ATOM 4967 C CA . ASP B 1 266 ? 7.656 -34.281 13.742 1 57.16 266 ASP B CA 1
ATOM 4968 C C . ASP B 1 266 ? 8.102 -35.594 13.07 1 57.16 266 ASP B C 1
ATOM 4970 O O . ASP B 1 266 ? 7.848 -35.781 11.883 1 57.16 266 ASP B O 1
ATOM 4974 N N . SER B 1 267 ? 8.898 -36.344 13.898 1 50.88 267 SER B N 1
ATOM 4975 C CA . SER B 1 267 ? 9.477 -37.625 13.5 1 50.88 267 SER B CA 1
ATOM 4976 C C . SER B 1 267 ? 8.43 -38.5 12.844 1 50.88 267 SER B C 1
ATOM 4978 O O . SER B 1 267 ? 8.766 -39.375 12.031 1 50.88 267 SER B O 1
ATOM 4980 N N . GLY B 1 268 ? 7.188 -38.344 13.117 1 47.81 268 GLY B N 1
ATOM 4981 C CA . GLY B 1 268 ? 6.148 -39.219 12.57 1 47.81 268 GLY B CA 1
ATOM 4982 C C . GLY B 1 268 ? 5.449 -38.625 11.367 1 47.81 268 GLY B C 1
ATOM 4983 O O . GLY B 1 268 ? 4.48 -39.188 10.859 1 47.81 268 GLY B O 1
ATOM 4984 N N . GLY B 1 269 ? 5.898 -37.562 10.805 1 50.22 269 GLY B N 1
ATOM 4985 C CA . GLY B 1 269 ? 5.383 -36.969 9.578 1 50.22 269 GLY B CA 1
ATOM 4986 C C . GLY B 1 269 ? 4.258 -36 9.82 1 50.22 269 GLY B C 1
ATOM 4987 O O . GLY B 1 269 ? 3.639 -35.5 8.867 1 50.22 269 GLY B O 1
ATOM 4988 N N . VAL B 1 270 ? 3.77 -35.969 11.062 1 51.03 270 VAL B N 1
ATOM 4989 C CA . VAL B 1 270 ? 2.613 -35.156 11.398 1 51.03 270 VAL B CA 1
ATOM 4990 C C . VAL B 1 270 ? 3.057 -33.719 11.625 1 51.03 270 VAL B C 1
ATOM 4992 O O . VAL B 1 270 ? 3.984 -33.438 12.398 1 51.03 270 VAL B O 1
ATOM 4995 N N . ALA B 1 271 ? 2.688 -32.875 10.688 1 57.69 271 ALA B N 1
ATOM 4996 C CA . ALA B 1 271 ? 2.98 -31.438 10.758 1 57.69 271 ALA B CA 1
ATOM 4997 C C . ALA B 1 271 ? 2.484 -30.844 12.07 1 57.69 271 ALA B C 1
ATOM 4999 O O . ALA B 1 271 ? 1.303 -30.953 12.398 1 57.69 271 ALA B O 1
ATOM 5000 N N . SER B 1 272 ? 3.312 -30.516 13.156 1 61.5 272 SER B N 1
ATOM 5001 C CA . SER B 1 272 ? 2.924 -30.172 14.523 1 61.5 272 SER B CA 1
ATOM 5002 C C . SER B 1 272 ? 2.922 -28.656 14.734 1 61.5 272 SER B C 1
ATOM 5004 O O . SER B 1 272 ? 1.938 -28.094 15.219 1 61.5 272 SER B O 1
ATOM 5006 N N . SER B 1 273 ? 4.195 -28.016 14.477 1 80.25 273 SER B N 1
ATOM 5007 C CA . SER B 1 273 ? 4.25 -26.609 14.883 1 80.25 273 SER B CA 1
ATOM 5008 C C . SER B 1 273 ? 4.988 -25.766 13.859 1 80.25 273 SER B C 1
ATOM 5010 O O . SER B 1 273 ? 5.656 -26.297 12.969 1 80.25 273 SER B O 1
ATOM 5012 N N . TRP B 1 274 ? 4.641 -24.641 13.758 1 87.12 274 TRP B N 1
ATOM 5013 C CA . TRP B 1 274 ? 5.348 -23.703 12.898 1 87.12 274 TRP B CA 1
ATOM 5014 C C . TRP B 1 274 ? 6.68 -23.281 13.523 1 87.12 274 TRP B C 1
ATOM 5016 O O . TRP B 1 274 ? 6.777 -23.125 14.742 1 87.12 274 TRP B O 1
ATOM 5026 N N . MET B 1 275 ? 7.676 -23.219 12.719 1 86.94 275 MET B N 1
ATOM 5027 C CA . MET B 1 275 ? 8.961 -22.703 13.156 1 86.94 275 MET B CA 1
ATOM 5028 C C . MET B 1 275 ? 9.523 -21.703 12.141 1 86.94 275 MET B C 1
ATOM 5030 O O . MET B 1 275 ? 9.219 -21.797 10.953 1 86.94 275 MET B O 1
ATOM 5034 N N . LEU B 1 276 ? 10.336 -20.828 12.68 1 85.5 276 LEU B N 1
ATOM 5035 C CA . LEU B 1 276 ? 11.016 -19.875 11.797 1 85.5 276 LEU B CA 1
ATOM 5036 C C . LEU B 1 276 ? 12.039 -20.594 10.922 1 85.5 276 LEU B C 1
ATOM 5038 O O . LEU B 1 276 ? 12.82 -21.406 11.414 1 85.5 276 LEU B O 1
ATOM 5042 N N . GLY B 1 277 ? 11.93 -20.328 9.602 1 84.19 277 GLY B N 1
ATOM 5043 C CA . GLY B 1 277 ? 12.906 -20.891 8.688 1 84.19 277 GLY B CA 1
ATOM 5044 C C . GLY B 1 277 ? 14.258 -20.188 8.758 1 84.19 277 GLY B C 1
ATOM 5045 O O . GLY B 1 277 ? 14.461 -19.312 9.602 1 84.19 277 GLY B O 1
ATOM 5046 N N . ARG B 1 278 ? 15.102 -20.578 7.906 1 78.06 278 ARG B N 1
ATOM 5047 C CA . ARG B 1 278 ? 16.453 -20.031 7.855 1 78.06 278 ARG B CA 1
ATOM 5048 C C . ARG B 1 278 ? 16.516 -18.781 6.973 1 78.06 278 ARG B C 1
ATOM 5050 O O . ARG B 1 278 ? 17.453 -18 7.062 1 78.06 278 ARG B O 1
ATOM 5057 N N . THR B 1 279 ? 15.539 -18.719 6.203 1 77.75 279 THR B N 1
ATOM 5058 C CA . THR B 1 279 ? 15.547 -17.625 5.234 1 77.75 279 THR B CA 1
ATOM 5059 C C . THR B 1 279 ? 15.086 -16.328 5.883 1 77.75 279 THR B C 1
ATOM 5061 O O . THR B 1 279 ? 13.914 -16.203 6.266 1 77.75 279 THR B O 1
ATOM 5064 N N . ILE B 1 280 ? 16.016 -15.43 6.078 1 76.81 280 ILE B N 1
ATOM 5065 C CA . ILE B 1 280 ? 15.758 -14.07 6.543 1 76.81 280 ILE B CA 1
ATOM 5066 C C . ILE B 1 280 ? 16.297 -13.07 5.523 1 76.81 280 ILE B C 1
ATOM 5068 O O . ILE B 1 280 ? 17.484 -13.086 5.191 1 76.81 280 ILE B O 1
ATOM 5072 N N . ILE B 1 281 ? 15.391 -12.344 5.016 1 83.94 281 ILE B N 1
ATOM 5073 C CA . ILE B 1 281 ? 15.766 -11.367 4.004 1 83.94 281 ILE B CA 1
ATOM 5074 C C . ILE B 1 281 ? 15.75 -9.969 4.609 1 83.94 281 ILE B C 1
ATOM 5076 O O . ILE B 1 281 ? 14.703 -9.484 5.051 1 83.94 281 ILE B O 1
ATOM 5080 N N . GLU B 1 282 ? 16.859 -9.445 4.602 1 83.5 282 GLU B N 1
ATOM 5081 C CA . GLU B 1 282 ? 16.984 -8.047 4.996 1 83.5 282 GLU B CA 1
ATOM 5082 C C . GLU B 1 282 ? 16.703 -7.117 3.814 1 83.5 282 GLU B C 1
ATOM 5084 O O . GLU B 1 282 ? 17.562 -6.953 2.941 1 83.5 282 GLU B O 1
ATOM 5089 N N . LEU B 1 283 ? 15.625 -6.539 3.838 1 83.94 283 LEU B N 1
ATOM 5090 C CA . LEU B 1 283 ? 15.141 -5.801 2.678 1 83.94 283 LEU B CA 1
ATOM 5091 C C . LEU B 1 283 ? 16.016 -4.578 2.408 1 83.94 283 LEU B C 1
ATOM 5093 O O . LEU B 1 283 ? 16.094 -4.109 1.271 1 83.94 283 LEU B O 1
ATOM 5097 N N . ASP B 1 284 ? 16.672 -4.02 3.412 1 76.44 284 ASP B N 1
ATOM 5098 C CA . ASP B 1 284 ? 17.531 -2.854 3.254 1 76.44 284 ASP B CA 1
ATOM 5099 C C . ASP B 1 284 ? 18.781 -3.201 2.451 1 76.44 284 ASP B C 1
ATOM 5101 O O . ASP B 1 284 ? 19.469 -2.311 1.938 1 76.44 284 ASP B O 1
ATOM 5105 N N . LYS B 1 285 ? 19.016 -4.441 2.381 1 79.56 285 LYS B N 1
ATOM 5106 C CA . LYS B 1 285 ? 20.203 -4.867 1.642 1 79.56 285 LYS B CA 1
ATOM 5107 C C . LYS B 1 285 ? 19.859 -5.207 0.194 1 79.56 285 LYS B C 1
ATOM 5109 O O . LYS B 1 285 ? 20.75 -5.344 -0.647 1 79.56 285 LYS B O 1
ATOM 5114 N N . VAL B 1 286 ? 18.594 -5.367 -0.04 1 86.12 286 VAL B N 1
ATOM 5115 C CA . VAL B 1 286 ? 18.234 -5.875 -1.357 1 86.12 286 VAL B CA 1
ATOM 5116 C C . VAL B 1 286 ? 17.5 -4.797 -2.143 1 86.12 286 VAL B C 1
ATOM 5118 O O . VAL B 1 286 ? 17.609 -4.719 -3.367 1 86.12 286 VAL B O 1
ATOM 5121 N N . LEU B 1 287 ? 16.75 -3.998 -1.481 1 86.38 287 LEU B N 1
ATOM 5122 C CA . LEU B 1 287 ? 16.016 -2.916 -2.125 1 86.38 287 LEU B CA 1
ATOM 5123 C C . LEU B 1 287 ? 16.797 -1.608 -2.049 1 86.38 287 LEU B C 1
ATOM 5125 O O . LEU B 1 287 ? 17.625 -1.43 -1.161 1 86.38 287 LEU B O 1
ATOM 5129 N N . PRO B 1 288 ? 16.516 -0.722 -3.012 1 78.25 288 PRO B N 1
ATOM 5130 C CA . PRO B 1 288 ? 17.109 0.608 -2.867 1 78.25 288 PRO B CA 1
ATOM 5131 C C . PRO B 1 288 ? 16.766 1.263 -1.529 1 78.25 288 PRO B C 1
ATOM 5133 O O . PRO B 1 288 ? 15.648 1.131 -1.039 1 78.25 288 PRO B O 1
ATOM 5136 N N . MET B 1 289 ? 17.719 1.8 -1 1 67.31 289 MET B N 1
ATOM 5137 C CA . MET B 1 289 ? 17.625 2.381 0.337 1 67.31 289 MET B CA 1
ATOM 5138 C C . MET B 1 289 ? 16.438 3.336 0.431 1 67.31 289 MET B C 1
ATOM 5140 O O . MET B 1 289 ? 15.758 3.383 1.453 1 67.31 289 MET B O 1
ATOM 5144 N N . GLU B 1 290 ? 16.234 3.992 -0.611 1 69.88 290 GLU B N 1
ATOM 5145 C CA . GLU B 1 290 ? 15.195 5.008 -0.613 1 69.88 290 GLU B CA 1
ATOM 5146 C C . GLU B 1 290 ? 13.812 4.383 -0.439 1 69.88 290 GLU B C 1
ATOM 5148 O O . GLU B 1 290 ? 12.875 5.051 -0.006 1 69.88 290 GLU B O 1
ATOM 5153 N N . THR B 1 291 ? 13.797 3.096 -0.722 1 69.56 291 THR B N 1
ATOM 5154 C CA . THR B 1 291 ? 12.516 2.396 -0.68 1 69.56 291 THR B CA 1
ATOM 5155 C C . THR B 1 291 ? 12.164 2.002 0.751 1 69.56 291 THR B C 1
ATOM 5157 O O . THR B 1 291 ? 10.992 1.764 1.064 1 69.56 291 THR B O 1
ATOM 5160 N N . LEU B 1 292 ? 13.148 1.909 1.514 1 65.5 292 LEU B N 1
ATOM 5161 C CA . LEU B 1 292 ? 12.914 1.25 2.793 1 65.5 292 LEU B CA 1
ATOM 5162 C C . LEU B 1 292 ? 13 2.248 3.943 1 65.5 292 LEU B C 1
ATOM 5164 O O . LEU B 1 292 ? 13.023 1.854 5.113 1 65.5 292 LEU B O 1
ATOM 5168 N N . GLU B 1 293 ? 13.117 3.391 3.494 1 63.75 293 GLU B N 1
ATOM 5169 C CA . GLU B 1 293 ? 13.172 4.344 4.598 1 63.75 293 GLU B CA 1
ATOM 5170 C C . GLU B 1 293 ? 11.961 4.211 5.512 1 63.75 293 GLU B C 1
ATOM 5172 O O . GLU B 1 293 ? 10.844 3.969 5.043 1 63.75 293 GLU B O 1
ATOM 5177 N N . GLU B 1 294 ? 12.297 4.023 6.668 1 58.75 294 GLU B N 1
ATOM 5178 C CA . GLU B 1 294 ? 11.281 3.789 7.688 1 58.75 294 GLU B CA 1
ATOM 5179 C C . GLU B 1 294 ? 10.094 4.742 7.52 1 58.75 294 GLU B C 1
ATOM 5181 O O . GLU B 1 294 ? 10.281 5.926 7.242 1 58.75 294 GLU B O 1
ATOM 5186 N N . GLY B 1 295 ? 9.039 4.246 7.605 1 64.38 295 GLY B N 1
ATOM 5187 C CA . GLY B 1 295 ? 7.793 4.98 7.449 1 64.38 295 GLY B CA 1
ATOM 5188 C C . GLY B 1 295 ? 7.184 4.836 6.066 1 64.38 295 GLY B C 1
ATOM 5189 O O . GLY B 1 295 ? 6 5.117 5.871 1 64.38 295 GLY B O 1
ATOM 5190 N N . ARG B 1 296 ? 8.086 4.348 5.223 1 73.5 296 ARG B N 1
ATOM 5191 C CA . ARG B 1 296 ? 7.535 4.109 3.893 1 73.5 296 ARG B CA 1
ATOM 5192 C C . ARG B 1 296 ? 6.836 2.756 3.826 1 73.5 296 ARG B C 1
ATOM 5194 O O . ARG B 1 296 ? 7.312 1.776 4.402 1 73.5 296 ARG B O 1
ATOM 5201 N N . PRO B 1 297 ? 5.766 2.754 3.246 1 77.44 297 PRO B N 1
ATOM 5202 C CA . PRO B 1 297 ? 5.023 1.492 3.162 1 77.44 297 PRO B CA 1
ATOM 5203 C C . PRO B 1 297 ? 5.699 0.473 2.248 1 77.44 297 PRO B C 1
ATOM 5205 O O . PRO B 1 297 ? 6.281 0.845 1.225 1 77.44 297 PRO B O 1
ATOM 5208 N N . LEU B 1 298 ? 5.812 -0.708 2.637 1 82.56 298 LEU B N 1
ATOM 5209 C CA . LEU B 1 298 ? 6.246 -1.887 1.893 1 82.56 298 LEU B CA 1
ATOM 5210 C C . LEU B 1 298 ? 5.238 -3.021 2.039 1 82.56 298 LEU B C 1
ATOM 5212 O O . LEU B 1 298 ? 4.953 -3.465 3.154 1 82.56 298 LEU B O 1
ATOM 5216 N N . VAL B 1 299 ? 4.711 -3.471 0.919 1 84.94 299 VAL B N 1
ATOM 5217 C CA . VAL B 1 299 ? 3.582 -4.391 1.007 1 84.94 299 VAL B CA 1
ATOM 5218 C C . VAL B 1 299 ? 3.818 -5.586 0.089 1 84.94 299 VAL B C 1
ATOM 5220 O O . VAL B 1 299 ? 4.016 -5.422 -1.117 1 84.94 299 VAL B O 1
ATOM 5223 N N . PRO B 1 300 ? 3.842 -6.801 0.661 1 88 300 PRO B N 1
ATOM 5224 C CA . PRO B 1 300 ? 3.811 -7.973 -0.213 1 88 300 PRO B CA 1
ATOM 5225 C C . PRO B 1 300 ? 2.486 -8.125 -0.958 1 88 300 PRO B C 1
ATOM 5227 O O . PRO B 1 300 ? 1.42 -8.109 -0.336 1 88 300 PRO B O 1
ATOM 5230 N N . LEU B 1 301 ? 2.564 -8.258 -2.307 1 89.81 301 LEU B N 1
ATOM 5231 C CA . LEU B 1 301 ? 1.344 -8.227 -3.105 1 89.81 301 LEU B CA 1
ATOM 5232 C C . LEU B 1 301 ? 1.177 -9.523 -3.893 1 89.81 301 LEU B C 1
ATOM 5234 O O . LEU B 1 301 ? 0.164 -9.711 -4.57 1 89.81 301 LEU B O 1
ATOM 5238 N N . GLY B 1 302 ? 2.162 -10.383 -3.83 1 90 302 GLY B N 1
ATOM 5239 C CA . GLY B 1 302 ? 2.09 -11.664 -4.523 1 90 302 GLY B CA 1
ATOM 5240 C C . GLY B 1 302 ? 3.312 -12.531 -4.297 1 90 302 GLY B C 1
ATOM 5241 O O . GLY B 1 302 ? 4.34 -12.055 -3.814 1 90 302 GLY B O 1
ATOM 5242 N N . PHE B 1 303 ? 3.1 -13.836 -4.672 1 90.38 303 PHE B N 1
ATOM 5243 C CA . PHE B 1 303 ? 4.184 -14.797 -4.512 1 90.38 303 PHE B CA 1
ATOM 5244 C C . PHE B 1 303 ? 4.184 -15.812 -5.648 1 90.38 303 PHE B C 1
ATOM 5246 O O . PHE B 1 303 ? 3.182 -16.5 -5.871 1 90.38 303 PHE B O 1
ATOM 5253 N N . ALA B 1 304 ? 5.293 -15.797 -6.301 1 93.38 304 ALA B N 1
ATOM 5254 C CA . ALA B 1 304 ? 5.5 -16.844 -7.293 1 93.38 304 ALA B CA 1
ATOM 5255 C C . ALA B 1 304 ? 6.141 -18.078 -6.66 1 93.38 304 ALA B C 1
ATOM 5257 O O . ALA B 1 304 ? 7.359 -18.125 -6.461 1 93.38 304 ALA B O 1
ATOM 5258 N N . VAL B 1 305 ? 5.43 -19.031 -6.512 1 88.25 305 VAL B N 1
ATOM 5259 C CA . VAL B 1 305 ? 5.805 -20.172 -5.68 1 88.25 305 VAL B CA 1
ATOM 5260 C C . VAL B 1 305 ? 6.891 -20.984 -6.375 1 88.25 305 VAL B C 1
ATOM 5262 O O . VAL B 1 305 ? 7.867 -21.406 -5.746 1 88.25 305 VAL B O 1
ATOM 5265 N N . GLU B 1 306 ? 6.742 -21.203 -7.652 1 88.31 306 GLU B N 1
ATOM 5266 C CA . GLU B 1 306 ? 7.68 -22.078 -8.367 1 88.31 306 GLU B CA 1
ATOM 5267 C C . GLU B 1 306 ? 9.039 -21.391 -8.523 1 88.31 306 GLU B C 1
ATOM 5269 O O . GLU B 1 306 ? 10.07 -22.062 -8.578 1 88.31 306 GLU B O 1
ATOM 5274 N N . ASN B 1 307 ? 9.039 -20.109 -8.562 1 91.31 307 ASN B N 1
ATOM 5275 C CA . ASN B 1 307 ? 10.281 -19.375 -8.789 1 91.31 307 ASN B CA 1
ATOM 5276 C C . ASN B 1 307 ? 10.805 -18.766 -7.5 1 91.31 307 ASN B C 1
ATOM 5278 O O . ASN B 1 307 ? 11.891 -18.172 -7.48 1 91.31 307 ASN B O 1
ATOM 5282 N N . ASN B 1 308 ? 10.062 -18.875 -6.441 1 89.19 308 ASN B N 1
ATOM 5283 C CA . ASN B 1 308 ? 10.438 -18.297 -5.156 1 89.19 308 ASN B CA 1
ATOM 5284 C C . ASN B 1 308 ? 10.664 -16.781 -5.27 1 89.19 308 ASN B C 1
ATOM 5286 O O . ASN B 1 308 ? 11.703 -16.281 -4.855 1 89.19 308 ASN B O 1
ATOM 5290 N N . VAL B 1 309 ? 9.688 -16.172 -5.801 1 93.5 309 VAL B N 1
ATOM 5291 C CA . VAL B 1 309 ? 9.75 -14.727 -5.996 1 93.5 309 VAL B CA 1
ATOM 5292 C C . VAL B 1 309 ? 8.625 -14.055 -5.211 1 93.5 309 VAL B C 1
ATOM 5294 O O . VAL B 1 309 ? 7.484 -14.523 -5.219 1 93.5 309 VAL B O 1
ATOM 5297 N N . VAL B 1 310 ? 8.977 -13 -4.566 1 92.5 310 VAL B N 1
ATOM 5298 C CA . VAL B 1 310 ? 7.988 -12.172 -3.875 1 92.5 310 VAL B CA 1
ATOM 5299 C C . VAL B 1 310 ? 7.75 -10.883 -4.656 1 92.5 310 VAL B C 1
ATOM 5301 O O . VAL B 1 310 ? 8.703 -10.242 -5.113 1 92.5 310 VAL B O 1
ATOM 5304 N N . VAL B 1 311 ? 6.48 -10.594 -4.848 1 93.81 311 VAL B N 1
ATOM 5305 C CA . VAL B 1 311 ? 6.105 -9.32 -5.449 1 93.81 311 VAL B CA 1
ATOM 5306 C C . VAL B 1 311 ? 5.887 -8.281 -4.352 1 93.81 311 VAL B C 1
ATOM 5308 O O . VAL B 1 311 ? 5.008 -8.438 -3.502 1 93.81 311 VAL B O 1
ATOM 5311 N N . LEU B 1 312 ? 6.656 -7.188 -4.441 1 92.38 312 LEU B N 1
ATOM 5312 C CA . LEU B 1 312 ? 6.621 -6.18 -3.391 1 92.38 312 LEU B CA 1
ATOM 5313 C C . LEU B 1 312 ? 6.16 -4.836 -3.941 1 92.38 312 LEU B C 1
ATOM 5315 O O . LEU B 1 312 ? 6.684 -4.355 -4.949 1 92.38 312 LEU B O 1
ATOM 5319 N N . GLY B 1 313 ? 5.133 -4.309 -3.32 1 91.88 313 GLY B N 1
ATOM 5320 C CA . GLY B 1 313 ? 4.762 -2.926 -3.578 1 91.88 313 GLY B CA 1
ATOM 5321 C C . GLY B 1 313 ? 5.543 -1.932 -2.742 1 91.88 313 GLY B C 1
ATOM 5322 O O . GLY B 1 313 ? 5.609 -2.061 -1.517 1 91.88 313 GLY B O 1
ATOM 5323 N N . THR B 1 314 ? 6.148 -0.973 -3.41 1 89.88 314 THR B N 1
ATOM 5324 C CA . THR B 1 314 ? 6.953 0.035 -2.727 1 89.88 314 THR B CA 1
ATOM 5325 C C . THR B 1 314 ? 6.516 1.44 -3.127 1 89.88 314 THR B C 1
ATOM 5327 O O . THR B 1 314 ? 5.59 1.603 -3.924 1 89.88 314 THR B O 1
ATOM 5330 N N . VAL B 1 315 ? 7.219 2.387 -2.584 1 86.19 315 VAL B N 1
ATOM 5331 C CA . VAL B 1 315 ? 6.918 3.785 -2.871 1 86.19 315 VAL B CA 1
ATOM 5332 C C . VAL B 1 315 ? 7.305 4.113 -4.312 1 86.19 315 VAL B C 1
ATOM 5334 O O . VAL B 1 315 ? 6.777 5.055 -4.906 1 86.19 315 VAL B O 1
ATOM 5337 N N . PHE B 1 316 ? 8.18 3.346 -4.918 1 87 316 PHE B N 1
ATOM 5338 C CA . PHE B 1 316 ? 8.672 3.643 -6.258 1 87 316 PHE B CA 1
ATOM 5339 C C . PHE B 1 316 ? 7.992 2.748 -7.289 1 87 316 PHE B C 1
ATOM 5341 O O . PHE B 1 316 ? 8.109 2.98 -8.492 1 87 316 PHE B O 1
ATOM 5348 N N . GLY B 1 317 ? 7.398 1.773 -6.758 1 91.25 317 GLY B N 1
ATOM 5349 C CA . GLY B 1 317 ? 6.762 0.875 -7.707 1 91.25 317 GLY B CA 1
ATOM 5350 C C . GLY B 1 317 ? 6.793 -0.577 -7.27 1 91.25 317 GLY B C 1
ATOM 5351 O O . GLY B 1 317 ? 6.988 -0.871 -6.09 1 91.25 317 GLY B O 1
ATOM 5352 N N . LEU B 1 318 ? 6.539 -1.477 -8.25 1 94.12 318 LEU B N 1
ATOM 5353 C CA . LEU B 1 318 ? 6.469 -2.914 -8.008 1 94.12 318 LEU B CA 1
ATOM 5354 C C . LEU B 1 318 ? 7.828 -3.57 -8.234 1 94.12 318 LEU B C 1
ATOM 5356 O O . LEU B 1 318 ? 8.445 -3.379 -9.289 1 94.12 318 LEU B O 1
ATOM 5360 N N . TYR B 1 319 ? 8.289 -4.32 -7.258 1 94.56 319 TYR B N 1
ATOM 5361 C CA . TYR B 1 319 ? 9.57 -5.012 -7.348 1 94.56 319 TYR B CA 1
ATOM 5362 C C . TYR B 1 319 ? 9.383 -6.52 -7.262 1 94.56 319 TYR B C 1
ATOM 5364 O O . TYR B 1 319 ? 8.539 -7.004 -6.5 1 94.56 319 TYR B O 1
ATOM 5372 N N . LEU B 1 320 ? 10.141 -7.234 -8.039 1 96.5 320 LEU B N 1
ATOM 5373 C CA . LEU B 1 320 ? 10.312 -8.672 -7.875 1 96.5 320 LEU B CA 1
ATOM 5374 C C . LEU B 1 320 ? 11.555 -8.984 -7.047 1 96.5 320 LEU B C 1
ATOM 5376 O O . LEU B 1 320 ? 12.656 -8.539 -7.375 1 96.5 320 LEU B O 1
ATOM 5380 N N . LEU B 1 321 ? 11.352 -9.703 -5.996 1 93.81 321 LEU B N 1
ATOM 5381 C CA . LEU B 1 321 ? 12.469 -10.125 -5.156 1 93.81 321 LEU B CA 1
ATOM 5382 C C . LEU B 1 321 ? 12.672 -11.633 -5.242 1 93.81 321 LEU B C 1
ATOM 5384 O O . LEU B 1 321 ? 11.82 -12.406 -4.785 1 93.81 321 LEU B O 1
ATOM 5388 N N . GLN B 1 322 ? 13.797 -12.023 -5.809 1 93.19 322 GLN B N 1
ATOM 5389 C CA . GLN B 1 322 ? 14.18 -13.43 -5.828 1 93.19 322 GLN B CA 1
ATOM 5390 C C . GLN B 1 322 ? 14.742 -13.859 -4.477 1 93.19 322 GLN B C 1
ATOM 5392 O O . GLN B 1 322 ? 15.797 -13.375 -4.055 1 93.19 322 GLN B O 1
ATOM 5397 N N . ILE B 1 323 ? 14.133 -14.773 -3.865 1 88.12 323 ILE B N 1
ATOM 5398 C CA . ILE B 1 323 ? 14.469 -15.133 -2.49 1 88.12 323 ILE B CA 1
ATOM 5399 C C . ILE B 1 323 ? 15.828 -15.812 -2.449 1 88.12 323 ILE B C 1
ATOM 5401 O O . ILE B 1 323 ? 16.641 -15.555 -1.553 1 88.12 323 ILE B O 1
ATOM 5405 N N . GLU B 1 324 ? 16.141 -16.625 -3.414 1 85.12 324 GLU B N 1
ATOM 5406 C CA . GLU B 1 324 ? 17.359 -17.406 -3.398 1 85.12 324 GLU B CA 1
ATOM 5407 C C . GLU B 1 324 ? 18.578 -16.531 -3.682 1 85.12 324 GLU B C 1
ATOM 5409 O O . GLU B 1 324 ? 19.594 -16.609 -2.973 1 85.12 324 GLU B O 1
ATOM 5414 N N . SER B 1 325 ? 18.453 -15.719 -4.656 1 88.81 325 SER B N 1
ATOM 5415 C CA . SER B 1 325 ? 19.594 -14.922 -5.062 1 88.81 325 SER B CA 1
ATOM 5416 C C . SER B 1 325 ? 19.578 -13.555 -4.387 1 88.81 325 SER B C 1
ATOM 5418 O O . SER B 1 325 ? 20.578 -12.836 -4.406 1 88.81 325 SER B O 1
ATOM 5420 N N . LEU B 1 326 ? 18.453 -13.164 -3.855 1 90.56 326 LEU B N 1
ATOM 5421 C CA . LEU B 1 326 ? 18.266 -11.867 -3.217 1 90.56 326 LEU B CA 1
ATOM 5422 C C . LEU B 1 326 ? 18.422 -10.734 -4.223 1 90.56 326 LEU B C 1
ATOM 5424 O O . LEU B 1 326 ? 18.891 -9.648 -3.875 1 90.56 326 LEU B O 1
ATOM 5428 N N . GLU B 1 327 ? 18.078 -11.086 -5.441 1 91.94 327 GLU B N 1
ATOM 5429 C CA . GLU B 1 327 ? 18.062 -10.07 -6.488 1 91.94 327 GLU B CA 1
ATOM 5430 C C . GLU B 1 327 ? 16.703 -9.406 -6.602 1 91.94 327 GLU B C 1
ATOM 5432 O O . GLU B 1 327 ? 15.672 -10.078 -6.504 1 91.94 327 GLU B O 1
ATOM 5437 N N . CYS B 1 328 ? 16.781 -8.125 -6.801 1 92.56 328 CYS B N 1
ATOM 5438 C CA . CYS B 1 328 ? 15.547 -7.348 -6.922 1 92.56 328 CYS B CA 1
ATOM 5439 C C . CYS B 1 328 ? 15.477 -6.652 -8.273 1 92.56 328 CYS B C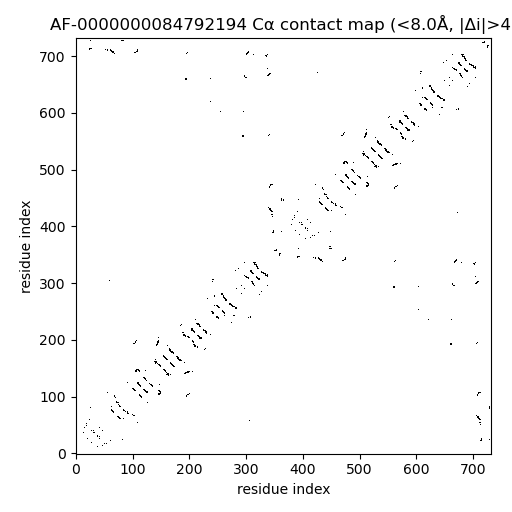 1
ATOM 5441 O O . CYS B 1 328 ? 16.484 -6.172 -8.789 1 92.56 328 CYS B O 1
ATOM 5443 N N . LYS B 1 329 ? 14.25 -6.594 -8.82 1 93.88 329 LYS B N 1
ATOM 5444 C CA . LYS B 1 329 ? 14 -5.941 -10.109 1 93.88 329 LYS B CA 1
ATOM 5445 C C . LYS B 1 329 ? 12.68 -5.172 -10.086 1 93.88 329 LYS B C 1
ATOM 5447 O O . LYS B 1 329 ? 11.641 -5.723 -9.727 1 93.88 329 LYS B O 1
ATOM 5452 N N . MET B 1 330 ? 12.773 -3.902 -10.492 1 93.75 330 MET B N 1
ATOM 5453 C CA . MET B 1 330 ? 11.539 -3.137 -10.633 1 93.75 330 MET B CA 1
ATOM 5454 C C . MET B 1 330 ? 10.844 -3.457 -11.953 1 93.75 330 MET B C 1
ATOM 5456 O O . MET B 1 330 ? 11.469 -3.4 -13.016 1 93.75 330 MET B O 1
ATOM 5460 N N . ILE B 1 331 ? 9.555 -3.691 -11.922 1 93.88 331 ILE B N 1
ATOM 5461 C CA . ILE B 1 331 ? 8.898 -4.082 -13.164 1 93.88 331 ILE B CA 1
ATOM 5462 C C . ILE B 1 331 ? 7.824 -3.057 -13.516 1 93.88 331 ILE B C 1
ATOM 5464 O O . ILE B 1 331 ? 7.305 -3.057 -14.641 1 93.88 331 ILE B O 1
ATOM 5468 N N . MET B 1 332 ? 7.469 -2.223 -12.594 1 92.56 332 MET B N 1
ATOM 5469 C CA . MET B 1 332 ? 6.473 -1.178 -12.82 1 92.56 332 MET B CA 1
ATOM 5470 C C . MET B 1 332 ? 6.727 0.02 -11.906 1 92.56 332 MET B C 1
ATOM 5472 O O . MET B 1 332 ? 6.863 -0.136 -10.695 1 92.56 332 MET B O 1
ATOM 5476 N N . GLU B 1 333 ? 6.691 1.188 -12.445 1 89.88 333 GLU B N 1
ATOM 5477 C CA . GLU B 1 333 ? 6.84 2.41 -11.664 1 89.88 333 GLU B CA 1
ATOM 5478 C C . GLU B 1 333 ? 5.484 2.947 -11.219 1 89.88 333 GLU B C 1
ATOM 5480 O O . GLU B 1 333 ? 4.523 2.943 -11.984 1 89.88 333 GLU B O 1
ATOM 5485 N N . SER B 1 334 ? 5.367 3.238 -9.969 1 88.06 334 SER B N 1
ATOM 5486 C CA . SER B 1 334 ? 4.176 3.865 -9.414 1 88.06 334 SER B CA 1
ATOM 5487 C C . SER B 1 334 ? 4.504 4.66 -8.156 1 88.06 334 SER B C 1
ATOM 5489 O O . SER B 1 334 ? 5.355 4.254 -7.359 1 88.06 334 SER B O 1
ATOM 5491 N N . TYR B 1 335 ? 3.832 5.75 -7.902 1 83.06 335 TYR B N 1
ATOM 5492 C CA . TYR B 1 335 ? 4.043 6.562 -6.707 1 83.06 335 TYR B CA 1
ATOM 5493 C C . TYR B 1 335 ? 2.775 6.621 -5.863 1 83.06 335 TYR B C 1
ATOM 5495 O O . TYR B 1 335 ? 2.549 7.598 -5.145 1 83.06 335 TYR B O 1
ATOM 5503 N N . TYR B 1 336 ? 2.023 5.625 -6 1 86.81 336 TYR B N 1
ATOM 5504 C CA . TYR B 1 336 ? 0.763 5.555 -5.27 1 86.81 336 TYR B CA 1
ATOM 5505 C C . TYR B 1 336 ? 1.009 5.34 -3.779 1 86.81 336 TYR B C 1
ATOM 5507 O O . TYR B 1 336 ? 0.329 5.938 -2.941 1 86.81 336 TYR B O 1
ATOM 5515 N N . LEU B 1 337 ? 1.965 4.488 -3.533 1 88.12 337 LEU B N 1
ATOM 5516 C CA . LEU B 1 337 ? 2.215 4.086 -2.152 1 88.12 337 LEU B CA 1
ATOM 5517 C C . LEU B 1 337 ? 3.203 5.031 -1.481 1 88.12 337 LEU B C 1
ATOM 5519 O O . LEU B 1 337 ? 4.27 4.605 -1.028 1 88.12 337 LEU B O 1
ATOM 5523 N N . GLN B 1 338 ? 2.908 6.219 -1.469 1 84.25 338 GLN B N 1
ATOM 5524 C CA . GLN B 1 338 ? 3.742 7.215 -0.806 1 84.25 338 GLN B CA 1
ATOM 5525 C C . GLN B 1 338 ? 3.031 7.809 0.406 1 84.25 338 GLN B C 1
ATOM 5527 O O . GLN B 1 338 ? 1.842 7.566 0.616 1 84.25 338 GLN B O 1
ATOM 5532 N N . ASN B 1 339 ? 3.865 8.508 1.154 1 85.38 339 ASN B N 1
ATOM 5533 C CA . ASN B 1 339 ? 3.248 9.281 2.227 1 85.38 339 ASN B CA 1
ATOM 5534 C C . ASN B 1 339 ? 2.541 10.523 1.688 1 85.38 339 ASN B C 1
ATOM 5536 O O . ASN B 1 339 ? 3.066 11.211 0.814 1 85.38 339 ASN B O 1
ATOM 5540 N N . TYR B 1 340 ? 1.387 10.727 2.137 1 90.69 340 TYR B N 1
ATOM 5541 C CA . TYR B 1 340 ? 0.63 11.93 1.807 1 90.69 340 TYR B CA 1
ATOM 5542 C C . TYR B 1 340 ? 0.651 12.922 2.963 1 90.69 340 TYR B C 1
ATOM 5544 O O . TYR B 1 340 ? 0.486 12.531 4.125 1 90.69 340 TYR B O 1
ATOM 5552 N N . HIS B 1 341 ? 0.945 14.109 2.648 1 92.75 341 HIS B N 1
ATOM 5553 C CA . HIS B 1 341 ? 1.026 15.164 3.646 1 92.75 341 HIS B CA 1
ATOM 5554 C C . HIS B 1 341 ? -0.189 16.078 3.574 1 92.75 341 HIS B C 1
ATOM 5556 O O . HIS B 1 341 ? -0.251 16.969 2.719 1 92.75 341 HIS B O 1
ATOM 5562 N N . PRO B 1 342 ? -1.093 15.875 4.453 1 94.81 342 PRO B N 1
ATOM 5563 C CA . PRO B 1 342 ? -2.297 16.703 4.426 1 94.81 342 PRO B CA 1
ATOM 5564 C C . PRO B 1 342 ? -1.996 18.188 4.652 1 94.81 342 PRO B C 1
ATOM 5566 O O . PRO B 1 342 ? -1.269 18.547 5.586 1 94.81 342 PRO B O 1
ATOM 5569 N N . PHE B 1 343 ? -2.543 18.984 3.799 1 94.88 343 PHE B N 1
ATOM 5570 C CA . PHE B 1 343 ? -2.402 20.438 3.906 1 94.88 343 PHE B CA 1
ATOM 5571 C C . PHE B 1 343 ? -3.693 21.062 4.41 1 94.88 343 PHE B C 1
ATOM 5573 O O . PHE B 1 343 ? -4.676 21.156 3.668 1 94.88 343 PHE B O 1
ATOM 5580 N N . GLU B 1 344 ? -3.625 21.422 5.668 1 95.19 344 GLU B N 1
ATOM 5581 C CA . GLU B 1 344 ? -4.75 22.062 6.34 1 95.19 344 GLU B CA 1
ATOM 5582 C C . GLU B 1 344 ? -4.496 23.562 6.523 1 95.19 344 GLU B C 1
ATOM 5584 O O . GLU B 1 344 ? -3.605 23.953 7.277 1 95.19 344 GLU B O 1
ATOM 5589 N N . SER B 1 345 ? -5.262 24.312 5.781 1 93.44 345 SER B N 1
ATOM 5590 C CA . SER B 1 345 ? -5.074 25.766 5.801 1 93.44 345 SER B CA 1
ATOM 5591 C C . SER B 1 345 ? -6.324 26.484 5.305 1 93.44 345 SER B C 1
ATOM 5593 O O . SER B 1 345 ? -7.312 25.844 4.941 1 93.44 345 SER B O 1
ATOM 5595 N N . VAL B 1 346 ? -6.242 27.844 5.477 1 91.62 346 VAL B N 1
ATOM 5596 C CA . VAL B 1 346 ? -7.332 28.672 4.988 1 91.62 346 VAL B CA 1
ATOM 5597 C C . VAL B 1 346 ? -6.926 29.328 3.668 1 91.62 346 VAL B C 1
ATOM 5599 O O . VAL B 1 346 ? -5.891 30 3.592 1 91.62 346 VAL B O 1
ATOM 5602 N N . TYR B 1 347 ? -7.676 28.984 2.66 1 89.12 347 TYR B N 1
ATOM 5603 C CA . TYR B 1 347 ? -7.477 29.516 1.317 1 89.12 347 TYR B CA 1
ATOM 5604 C C . TYR B 1 347 ? -8.766 30.125 0.773 1 89.12 347 TYR B C 1
ATOM 5606 O O . TYR B 1 347 ? -9.836 29.516 0.891 1 89.12 347 TYR B O 1
ATOM 5614 N N . THR B 1 348 ? -8.672 31.391 0.477 1 85.25 348 THR B N 1
ATOM 5615 C CA . THR B 1 348 ? -9.812 32.062 -0.161 1 85.25 348 THR B CA 1
ATOM 5616 C C . THR B 1 348 ? -9.594 32.156 -1.667 1 85.25 348 THR B C 1
ATOM 5618 O O . THR B 1 348 ? -8.555 32.656 -2.113 1 85.25 348 THR B O 1
ATOM 5621 N N . GLY B 1 349 ? -10.5 31.578 -2.4 1 75.62 349 GLY B N 1
ATOM 5622 C CA . GLY B 1 349 ? -10.414 31.688 -3.848 1 75.62 349 GLY B CA 1
ATOM 5623 C C . GLY B 1 349 ? -10.359 33.125 -4.34 1 75.62 349 GLY B C 1
ATOM 5624 O O . GLY B 1 349 ? -10.734 34.031 -3.617 1 75.62 349 GLY B O 1
ATOM 5625 N N . GLU B 1 350 ? -9.5 33.438 -5.418 1 61 350 GLU B N 1
ATOM 5626 C CA . GLU B 1 350 ? -9.438 34.812 -5.969 1 61 350 GLU B CA 1
ATOM 5627 C C . GLU B 1 350 ? -10.836 35.375 -6.203 1 61 350 GLU B C 1
ATOM 5629 O O . GLU B 1 350 ? -11.734 34.656 -6.656 1 61 350 GLU B O 1
ATOM 5634 N N . THR B 1 351 ? -11.227 36.281 -5.41 1 47.53 351 THR B N 1
ATOM 5635 C CA . THR B 1 351 ? -12.445 37.031 -5.668 1 47.53 351 THR B CA 1
ATOM 5636 C C . THR B 1 351 ? -12.469 37.562 -7.102 1 47.53 351 THR B C 1
ATOM 5638 O O . THR B 1 351 ? -13.484 38.062 -7.566 1 47.53 351 THR B O 1
ATOM 5641 N N . CYS B 1 352 ? -11.406 38.25 -7.633 1 37.28 352 CYS B N 1
ATOM 5642 C CA . CYS B 1 352 ? -11.539 39.094 -8.82 1 37.28 352 CYS B CA 1
ATOM 5643 C C . CYS B 1 352 ? -11.859 38.25 -10.047 1 37.28 352 CYS B C 1
ATOM 5645 O O . CYS B 1 352 ? -11.266 37.188 -10.242 1 37.28 352 CYS B O 1
ATOM 5647 N N . ILE B 1 353 ? -12.883 38.406 -10.914 1 35.81 353 ILE B N 1
ATOM 5648 C CA . ILE B 1 353 ? -13.203 38.219 -12.328 1 35.81 353 ILE B CA 1
ATOM 5649 C C . ILE B 1 353 ? -11.922 38.188 -13.148 1 35.81 353 ILE B C 1
ATOM 5651 O O . ILE B 1 353 ? -11.852 37.531 -14.195 1 35.81 353 ILE B O 1
ATOM 5655 N N . GLY B 1 354 ? -10.992 39.125 -13.195 1 33.31 354 GLY B N 1
ATOM 5656 C CA . GLY B 1 354 ? -9.938 39.344 -14.172 1 33.31 354 GLY B CA 1
ATOM 5657 C C . GLY B 1 354 ? -8.734 38.469 -13.977 1 33.31 354 GLY B C 1
ATOM 5658 O O . GLY B 1 354 ? -7.789 38.5 -14.766 1 33.31 354 GLY B O 1
ATOM 5659 N N . SER B 1 355 ? -8.141 38.375 -12.891 1 36.06 355 SER B N 1
ATOM 5660 C CA . SER B 1 355 ? -6.914 37.625 -13.094 1 36.06 355 SER B CA 1
ATOM 5661 C C . SER B 1 355 ? -7.219 36.156 -13.445 1 36.06 355 SER B C 1
ATOM 5663 O O . SER B 1 355 ? -8.352 35.688 -13.273 1 36.06 355 SER B O 1
ATOM 5665 N N . GLY B 1 356 ? -6.152 35.062 -13.5 1 33.03 356 GLY B N 1
ATOM 5666 C CA . GLY B 1 356 ? -6.301 33.844 -14.273 1 33.03 356 GLY B CA 1
ATOM 5667 C C . GLY B 1 356 ? -7.504 33.031 -13.859 1 33.03 356 GLY B C 1
ATOM 5668 O O . GLY B 1 356 ? -8.172 33.344 -12.875 1 33.03 356 GLY B O 1
ATOM 5669 N N . ASN B 1 357 ? -7.984 31.953 -14.742 1 36.12 357 ASN B N 1
ATOM 5670 C CA . ASN B 1 357 ? -9.062 30.984 -14.945 1 36.12 357 ASN B CA 1
ATOM 5671 C C . ASN B 1 357 ? -9.438 30.281 -13.648 1 36.12 357 ASN B C 1
ATOM 5673 O O . ASN B 1 357 ? -10.305 29.406 -13.633 1 36.12 357 ASN B O 1
ATOM 5677 N N . GLU B 1 358 ? -8.672 30.391 -12.695 1 38.28 358 GLU B N 1
ATOM 5678 C CA . GLU B 1 358 ? -8.883 29.391 -11.648 1 38.28 358 GLU B CA 1
ATOM 5679 C C . GLU B 1 358 ? -10.039 29.797 -10.734 1 38.28 358 GLU B C 1
ATOM 5681 O O . GLU B 1 358 ? -10.719 28.938 -10.164 1 38.28 358 GLU B O 1
ATOM 5686 N N . GLY B 1 359 ? -10.352 31.016 -10.43 1 36.59 359 GLY B N 1
ATOM 5687 C CA . GLY B 1 359 ? -11.453 31.516 -9.625 1 36.59 359 GLY B CA 1
ATOM 5688 C C . GLY B 1 359 ? -12.812 31.188 -10.219 1 36.59 359 GLY B C 1
ATOM 5689 O O . GLY B 1 359 ? -13.773 30.953 -9.484 1 36.59 359 GLY B O 1
ATOM 5690 N N . ALA B 1 360 ? -13 31.547 -11.516 1 35.81 360 ALA B N 1
ATOM 5691 C CA . ALA B 1 360 ? -14.281 31.391 -12.211 1 35.81 360 ALA B CA 1
ATOM 5692 C C . ALA B 1 360 ? -14.75 29.938 -12.156 1 35.81 360 ALA B C 1
ATOM 5694 O O . ALA B 1 360 ? -15.953 29.672 -12.141 1 35.81 360 ALA B O 1
ATOM 5695 N N . GLU B 1 361 ? -13.828 29 -12.32 1 38.97 361 GLU B N 1
ATOM 5696 C CA . GLU B 1 361 ? -14.328 27.625 -12.352 1 38.97 361 GLU B CA 1
ATOM 5697 C C . GLU B 1 361 ? -14.914 27.219 -11 1 38.97 361 GLU B C 1
ATOM 5699 O O . GLU B 1 361 ? -15.75 26.312 -10.93 1 38.97 361 GLU B O 1
ATOM 5704 N N . LEU B 1 362 ? -14.492 27.719 -9.953 1 38.72 362 LEU B N 1
ATOM 5705 C CA . LEU B 1 362 ? -15.156 27.422 -8.695 1 38.72 362 LEU B CA 1
ATOM 5706 C C . LEU B 1 362 ? -16.562 28 -8.672 1 38.72 362 LEU B C 1
ATOM 5708 O O . LEU B 1 362 ? -17.469 27.422 -8.07 1 38.72 362 LEU B O 1
ATOM 5712 N N . LEU B 1 363 ? -16.812 29.234 -9.188 1 36.75 363 LEU B N 1
ATOM 5713 C CA . LEU B 1 363 ? -18.125 29.875 -9.203 1 36.75 363 LEU B CA 1
ATOM 5714 C C . LEU B 1 363 ? -19.047 29.203 -10.211 1 36.75 363 LEU B C 1
ATOM 5716 O O . LEU B 1 363 ? -20.266 29.281 -10.086 1 36.75 363 LEU B O 1
ATOM 5720 N N . LEU B 1 364 ? -18.547 28.922 -11.328 1 34.78 364 LEU B N 1
ATOM 5721 C CA . LEU B 1 364 ? -19.531 28.453 -12.289 1 34.78 364 LEU B CA 1
ATOM 5722 C C . LEU B 1 364 ? -20.203 27.172 -11.812 1 34.78 364 LEU B C 1
ATOM 5724 O O . LEU B 1 364 ? -21.312 26.844 -12.258 1 34.78 364 LEU B O 1
ATOM 5728 N N . GLY B 1 365 ? -19.562 26.219 -11.195 1 31.03 365 GLY B N 1
ATOM 5729 C CA . GLY B 1 365 ? -20.375 25.031 -10.906 1 31.03 365 GLY B CA 1
ATOM 5730 C C . GLY B 1 365 ? -21.234 25.203 -9.672 1 31.03 365 GLY B C 1
ATOM 5731 O O . GLY B 1 365 ? -21.719 24.219 -9.109 1 31.03 365 GLY B O 1
ATOM 5732 N N . ALA B 1 366 ? -21.359 26.344 -9.086 1 28.36 366 ALA B N 1
ATOM 5733 C CA . ALA B 1 366 ? -22.516 26.562 -8.211 1 28.36 366 ALA B CA 1
ATOM 5734 C C . ALA B 1 366 ? -23.781 26.812 -9.016 1 28.36 366 ALA B C 1
ATOM 5736 O O . ALA B 1 366 ? -23.734 27.453 -10.07 1 28.36 366 ALA B O 1
#